Protein AF-0000000076658391 (afdb_homodimer)

Sequence (572 aa):
MDNFVSFTKTWHNKPYPSIDPTRPELSAAGKFVAITGGGTGIGRSIAIAFAQAGASTIAILGRRLDRLETAAAEIAAASGGRTNVIFEAVDISQRSTLDAAVINLVKKAGGNKIDILISNAGVSPDVGAVVGFDEAEFRRGIELNVIGAFNTLQSFGPFLTSNAYIFNTSTGMVHLRPIAQGWAYTAVKAAVFKMFEYLQDDKPEWHVVQIQPGVIRTELNERFDVVGQDDPALAAQFYVWLASPEAEFLKGKFVWVNWDVDELKARADEIKNSLLFKVILNGVPMMDNFVSFTKTWHNKPYPSIDPTRPELSAAGKFVAITGGGTGIGRSIAIAFAQAGASTIAILGRRLDRLETAAAEIAAASGGRTNVIFEAVDISQRSTLDAAVINLVKKAGGNKIDILISNAGVSPDVGAVVGFDEAEFRRGIELNVIGAFNTLQSFGPFLTSNAYIFNTSTGMVHLRPIAQGWAYTAVKAAVFKMFEYLQDDKPEWHVVQIQPGVIRTELNERFDVVGQDDPALAAQFYVWLASPEAEFLKGKFVWVNWDVDELKARADEIKNSLLFKVILNGVPM

Nearest PDB structures (foldseek):
  5thk-assembly2_G  TM=8.775E-01  e=2.858E-15  Burkholderia cenocepacia J2315
  1xhl-assembly1_A  TM=8.742E-01  e=1.663E-15  Caenorhabditis elegans
  7do5-assembly2_G  TM=8.491E-01  e=1.634E-14  Azotobacter vinelandii DJ
  5wuw-assembly1_B-2  TM=8.310E-01  e=1.634E-14  Serratia marcescens
  7do6-assembly2_H  TM=8.394E-01  e=3.956E-13  Azotobacter vinelandii DJ

Solvent-accessible surface area (backbone atoms only — not comparable to full-atom values): 28179 Å² total; per-residue (Å²): 137,73,88,72,54,62,75,38,91,53,77,45,49,51,69,54,79,95,33,43,31,73,41,75,80,30,51,30,64,77,33,28,37,37,27,34,30,17,32,46,64,56,30,26,32,30,49,28,30,36,20,44,14,40,19,38,29,39,36,31,26,29,70,51,56,70,42,37,54,54,32,40,53,52,26,21,57,51,33,75,60,66,24,47,60,48,72,44,67,42,55,49,60,39,53,71,61,33,38,52,45,46,53,49,50,30,54,77,58,72,66,51,54,32,37,32,41,34,50,45,50,61,65,56,39,74,69,41,49,72,68,81,49,57,62,70,51,49,52,49,29,37,37,44,31,32,44,13,52,52,33,46,47,50,49,46,52,86,44,42,41,78,66,18,36,38,35,38,60,53,58,61,60,67,35,46,78,80,54,91,35,41,32,62,39,34,12,33,47,27,20,41,50,39,41,52,57,34,36,27,71,71,34,71,58,37,39,26,34,36,30,19,61,61,51,42,72,31,91,55,34,71,72,46,100,58,78,52,68,28,42,50,56,20,30,12,21,39,53,37,35,53,74,17,79,83,32,55,54,43,56,68,25,49,48,54,45,33,47,38,63,68,62,47,53,76,39,32,70,61,42,49,75,48,64,46,30,34,62,28,36,35,79,34,73,115,140,75,87,72,54,65,74,37,91,55,76,45,48,49,68,54,80,95,34,41,31,72,41,76,82,29,52,32,64,77,31,28,36,38,26,34,30,17,32,45,67,55,29,27,33,31,49,27,30,37,19,46,14,39,20,37,29,40,37,31,27,29,69,51,54,70,43,36,54,54,32,39,53,53,26,21,56,52,33,72,60,66,25,47,61,49,73,43,66,40,54,48,59,39,53,71,60,34,38,52,45,46,54,50,52,30,54,76,58,72,64,52,54,31,38,32,40,33,51,45,49,61,64,57,39,74,70,42,50,72,68,81,50,57,62,69,52,49,52,49,30,35,37,45,32,33,44,13,52,50,32,47,44,49,49,46,51,86,44,43,42,78,65,17,36,37,34,38,61,53,56,61,58,65,35,46,78,79,55,89,36,42,34,61,40,35,12,33,49,26,21,43,50,37,44,50,59,33,36,28,68,70,33,72,57,38,39,26,33,35,31,19,59,61,51,43,73,33,90,56,35,70,72,46,100,58,77,49,68,28,41,48,56,21,28,12,20,39,53,35,36,54,74,19,78,83,32,57,52,44,56,67,25,48,50,52,47,32,46,37,63,67,63,48,53,75,40,30,69,60,41,48,76,46,64,46,31,33,62,29,39,37,79,32,72,114

Structure (mmCIF, N/CA/C/O backbone):
data_AF-0000000076658391-model_v1
#
loop_
_entity.id
_entity.type
_entity.pdbx_description
1 polymer 'Related to peroxisomal short-chain alcohol dehydrogenase'
#
loop_
_atom_site.group_PDB
_atom_site.id
_atom_site.type_symbol
_atom_site.label_atom_id
_atom_site.label_alt_id
_atom_site.label_comp_id
_atom_site.label_asym_id
_atom_site.label_entity_id
_atom_site.label_seq_id
_atom_site.pdbx_PDB_ins_code
_atom_site.Cartn_x
_atom_site.Cartn_y
_atom_site.Cartn_z
_atom_site.occupancy
_atom_site.B_iso_or_equiv
_atom_site.auth_seq_id
_atom_site.auth_comp_id
_atom_site.auth_asym_id
_atom_site.auth_atom_id
_atom_site.pdbx_PDB_model_num
ATOM 1 N N . MET A 1 1 ? 16.25 2.182 -18.406 1 36.59 1 MET A N 1
ATOM 2 C CA . MET A 1 1 ? 15.469 1.709 -17.266 1 36.59 1 MET A CA 1
ATOM 3 C C . MET A 1 1 ? 16.391 1.198 -16.172 1 36.59 1 MET A C 1
ATOM 5 O O . MET A 1 1 ? 16.672 0.001 -16.094 1 36.59 1 MET A O 1
ATOM 9 N N . ASP A 1 2 ? 17.469 1.782 -15.922 1 50 2 ASP A N 1
ATOM 10 C CA . ASP A 1 2 ? 18.797 1.526 -15.359 1 50 2 ASP A CA 1
ATOM 11 C C . ASP A 1 2 ? 18.688 0.765 -14.039 1 50 2 ASP A C 1
ATOM 13 O O . ASP A 1 2 ? 17.578 0.509 -13.547 1 50 2 ASP A O 1
ATOM 17 N N . ASN A 1 3 ? 19.344 1.189 -12.859 1 59.75 3 ASN A N 1
ATOM 18 C CA . ASN A 1 3 ? 20.125 0.433 -11.891 1 59.75 3 ASN A CA 1
ATOM 19 C C . ASN A 1 3 ? 19.266 -0.008 -10.703 1 59.75 3 ASN A C 1
ATOM 21 O O . ASN A 1 3 ? 19.125 0.736 -9.734 1 59.75 3 ASN A O 1
ATOM 25 N N . PHE A 1 4 ? 18.312 -1.076 -11.227 1 76.81 4 PHE A N 1
ATOM 26 C CA . PHE A 1 4 ? 17.766 -1.7 -10.023 1 76.81 4 PHE A CA 1
ATOM 27 C C . PHE A 1 4 ? 18.875 -2.348 -9.203 1 76.81 4 PHE A C 1
ATOM 29 O O . PHE A 1 4 ? 19.812 -2.918 -9.766 1 76.81 4 PHE A O 1
ATOM 36 N N . VAL A 1 5 ? 18.844 -2.066 -8.016 1 79.5 5 VAL A N 1
ATOM 37 C CA . VAL A 1 5 ? 19.75 -2.811 -7.145 1 79.5 5 VAL A CA 1
ATOM 38 C C . VAL A 1 5 ? 19.25 -4.246 -6.988 1 79.5 5 VAL A C 1
ATOM 40 O O . VAL A 1 5 ? 18.062 -4.477 -6.742 1 79.5 5 VAL A O 1
ATOM 43 N N . SER A 1 6 ? 20.156 -5.184 -7.285 1 90.81 6 SER A N 1
ATOM 44 C CA . SER A 1 6 ? 19.859 -6.605 -7.23 1 90.81 6 SER A CA 1
ATOM 45 C C . SER A 1 6 ? 20.375 -7.238 -5.945 1 90.81 6 SER A C 1
ATOM 47 O O . SER A 1 6 ? 21.469 -6.91 -5.484 1 90.81 6 SER A O 1
ATOM 49 N N . PHE A 1 7 ? 19.562 -8.117 -5.355 1 95.06 7 PHE A N 1
ATOM 50 C CA . PHE A 1 7 ? 20.047 -8.883 -4.207 1 95.06 7 PHE A CA 1
ATOM 51 C C . PHE A 1 7 ? 21.109 -9.883 -4.629 1 95.06 7 PHE A C 1
ATOM 53 O O . PHE A 1 7 ? 22.125 -10.039 -3.947 1 95.06 7 PHE A O 1
ATOM 60 N N . THR A 1 8 ? 20.953 -10.547 -5.746 1 96.25 8 THR A N 1
ATOM 61 C CA . THR A 1 8 ? 21.922 -11.523 -6.238 1 96.25 8 THR A CA 1
ATOM 62 C C . THR A 1 8 ? 22.953 -10.859 -7.148 1 96.25 8 THR A C 1
ATOM 64 O O . THR A 1 8 ? 22.672 -9.812 -7.746 1 96.25 8 THR A O 1
ATOM 67 N N . LYS A 1 9 ? 24.125 -11.359 -7.234 1 94.94 9 LYS A N 1
ATOM 68 C CA . LYS A 1 9 ? 25.141 -10.867 -8.148 1 94.94 9 LYS A CA 1
ATOM 69 C C . LYS A 1 9 ? 24.719 -11.055 -9.602 1 94.94 9 LYS A C 1
ATOM 71 O O . LYS A 1 9 ? 24.906 -10.156 -10.422 1 94.94 9 LYS A O 1
ATOM 76 N N . THR A 1 10 ? 24.156 -12.227 -9.859 1 96.38 10 THR A N 1
ATOM 77 C CA . THR A 1 10 ? 23.703 -12.531 -11.211 1 96.38 10 THR A CA 1
ATOM 78 C C . THR A 1 10 ? 22.281 -12.016 -11.43 1 96.38 10 THR A C 1
ATOM 80 O O . THR A 1 10 ? 21.406 -12.203 -10.578 1 96.38 10 THR A O 1
ATOM 83 N N . TRP A 1 11 ? 22.016 -11.305 -12.516 1 95.44 11 TRP A N 1
ATOM 84 C CA . TRP A 1 11 ? 20.719 -10.781 -12.945 1 95.44 11 TRP A CA 1
ATOM 85 C C . TRP A 1 11 ? 20.266 -11.438 -14.242 1 95.44 11 TRP A C 1
ATOM 87 O O . TRP A 1 11 ? 21.016 -11.461 -15.227 1 95.44 11 TRP A O 1
ATOM 97 N N . HIS A 1 12 ? 19.078 -11.922 -14.281 1 96.69 12 HIS A N 1
ATOM 98 C CA . HIS A 1 12 ? 18.578 -12.609 -15.469 1 96.69 12 HIS A CA 1
ATOM 99 C C . HIS A 1 12 ? 17.484 -11.797 -16.156 1 96.69 12 HIS A C 1
ATOM 101 O O . HIS A 1 12 ? 16.641 -11.195 -15.492 1 96.69 12 HIS A O 1
ATOM 107 N N . ASN A 1 13 ? 17.438 -11.781 -17.484 1 96 13 ASN A N 1
ATOM 108 C CA . ASN A 1 13 ? 16.344 -11.227 -18.25 1 96 13 ASN A CA 1
ATOM 109 C C . ASN A 1 13 ? 15.719 -12.281 -19.172 1 96 13 ASN A C 1
ATOM 111 O O . ASN A 1 13 ? 14.797 -11.977 -19.938 1 96 13 ASN A O 1
ATOM 115 N N . LYS A 1 14 ? 16.281 -13.492 -19.078 1 97.5 14 LYS A N 1
ATOM 116 C CA . LYS A 1 14 ? 15.805 -14.664 -19.812 1 97.5 14 LYS A CA 1
ATOM 117 C C . LYS A 1 14 ? 15.859 -15.914 -18.938 1 97.5 14 LYS A C 1
ATOM 119 O O . LYS A 1 14 ? 16.594 -15.953 -17.938 1 97.5 14 LYS A O 1
ATOM 124 N N . PRO A 1 15 ? 15.117 -16.906 -19.344 1 98.31 15 PRO A N 1
ATOM 125 C CA . PRO A 1 15 ? 15.211 -18.156 -18.578 1 98.31 15 PRO A CA 1
ATOM 126 C C . PRO A 1 15 ? 16.625 -18.734 -18.562 1 98.31 15 PRO A C 1
ATOM 128 O O . PRO A 1 15 ? 17.438 -18.391 -19.422 1 98.31 15 PRO A O 1
ATOM 131 N N . TYR A 1 16 ? 16.906 -19.5 -17.641 1 98.69 16 TYR A N 1
ATOM 132 C CA . TYR A 1 16 ? 18.188 -20.172 -17.469 1 98.69 16 TYR A CA 1
ATOM 133 C C . TYR A 1 16 ? 18 -21.562 -16.875 1 98.69 16 TYR A C 1
ATOM 135 O O . TYR A 1 16 ? 16.906 -21.906 -16.422 1 98.69 16 TYR A O 1
ATOM 143 N N . PRO A 1 17 ? 18.906 -22.5 -16.891 1 98.69 17 PRO A N 1
ATOM 144 C CA . PRO A 1 17 ? 18.719 -23.922 -16.656 1 98.69 17 PRO A CA 1
ATOM 145 C C . PRO A 1 17 ? 18.125 -24.234 -15.289 1 98.69 17 PRO A C 1
ATOM 147 O O . PRO A 1 17 ? 17.281 -25.125 -15.164 1 98.69 17 PRO A O 1
ATOM 150 N N . SER A 1 18 ? 18.438 -23.484 -14.25 1 98.88 18 SER A N 1
ATOM 151 C CA . SER A 1 18 ? 18.047 -23.797 -12.883 1 98.88 18 SER A CA 1
ATOM 152 C C . SER A 1 18 ? 16.547 -23.656 -12.695 1 98.88 18 SER A C 1
ATOM 154 O O . SER A 1 18 ? 15.977 -24.172 -11.727 1 98.88 18 SER A O 1
ATOM 156 N N . ILE A 1 19 ? 15.859 -22.969 -13.625 1 98.88 19 ILE A N 1
ATOM 157 C CA . ILE A 1 19 ? 14.422 -22.781 -13.453 1 98.88 19 ILE A CA 1
ATOM 158 C C . ILE A 1 19 ? 13.672 -23.422 -14.625 1 98.88 19 ILE A C 1
ATOM 160 O O . ILE A 1 19 ? 12.5 -23.125 -14.852 1 98.88 19 ILE A O 1
ATOM 164 N N . ASP A 1 20 ? 14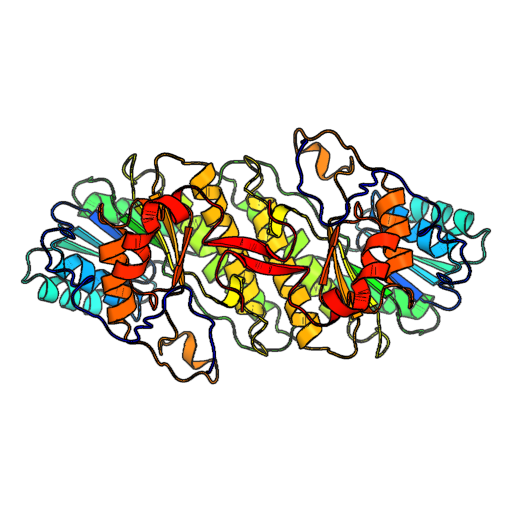.367 -24.25 -15.383 1 98.88 20 ASP A N 1
ATOM 165 C CA . ASP A 1 20 ? 13.742 -24.969 -16.484 1 98.88 20 ASP A CA 1
ATOM 166 C C . ASP A 1 20 ? 12.594 -25.844 -15.992 1 98.88 20 ASP A C 1
ATOM 168 O O . ASP A 1 20 ? 12.797 -26.75 -15.172 1 98.88 20 ASP A O 1
ATOM 172 N N . PRO A 1 21 ? 11.398 -25.688 -16.469 1 98.62 21 PRO A N 1
ATOM 173 C CA . PRO A 1 21 ? 10.234 -26.391 -15.93 1 98.62 21 PRO A CA 1
ATOM 174 C C . PRO A 1 21 ? 10.289 -27.906 -16.156 1 98.62 21 PRO A C 1
ATOM 176 O O . PRO A 1 21 ? 9.539 -28.656 -15.547 1 98.62 21 PRO A O 1
ATOM 179 N N . THR A 1 22 ? 11.148 -28.359 -17.031 1 98.12 22 THR A N 1
ATOM 180 C CA . THR A 1 22 ? 11.211 -29.781 -17.359 1 98.12 22 THR A CA 1
ATOM 181 C C . THR A 1 22 ? 12.117 -30.516 -16.359 1 98.12 22 THR A C 1
ATOM 183 O O . THR A 1 22 ? 12.203 -31.734 -16.391 1 98.12 22 THR A O 1
ATOM 186 N N . ARG A 1 23 ? 12.812 -29.75 -15.469 1 98.5 23 ARG A N 1
ATOM 187 C CA . ARG A 1 23 ? 13.578 -30.406 -14.406 1 98.5 23 ARG A CA 1
ATOM 188 C C . ARG A 1 23 ? 12.672 -31.25 -13.523 1 98.5 23 ARG A C 1
ATOM 190 O O . ARG A 1 23 ? 11.617 -30.781 -13.078 1 98.5 23 ARG A O 1
ATOM 197 N N . PRO A 1 24 ? 13.07 -32.469 -13.273 1 98.12 24 PRO A N 1
ATOM 198 C CA . PRO A 1 24 ? 12.227 -33.344 -12.469 1 98.12 24 PRO A CA 1
ATOM 199 C C . PRO A 1 24 ? 11.945 -32.781 -11.07 1 98.12 24 PRO A C 1
ATOM 201 O O . PRO A 1 24 ? 10.875 -33.031 -10.508 1 98.12 24 PRO A O 1
ATOM 204 N N . GLU A 1 25 ? 12.898 -32 -10.508 1 98.06 25 GLU A N 1
ATOM 205 C CA . GLU A 1 25 ? 12.766 -31.453 -9.164 1 98.06 25 GLU A CA 1
ATOM 206 C C . GLU A 1 25 ? 11.672 -30.375 -9.125 1 98.06 25 GLU A C 1
ATOM 208 O O . GLU A 1 25 ? 11.203 -30.016 -8.047 1 98.06 25 GLU A O 1
ATOM 213 N N . LEU A 1 26 ? 11.234 -29.875 -10.328 1 98.75 26 LEU A N 1
ATOM 214 C CA . LEU A 1 26 ? 10.258 -28.797 -10.398 1 98.75 26 LEU A CA 1
ATOM 215 C C . LEU A 1 26 ? 8.914 -29.312 -10.898 1 98.75 26 LEU A C 1
ATOM 217 O O . LEU A 1 26 ? 8.023 -28.531 -11.242 1 98.75 26 LEU A O 1
ATOM 221 N N . SER A 1 27 ? 8.773 -30.641 -10.93 1 98.69 27 SER A N 1
ATOM 222 C CA . SER A 1 27 ? 7.59 -31.266 -11.516 1 98.69 27 SER A CA 1
ATOM 223 C C . SER A 1 27 ? 6.312 -30.766 -10.852 1 98.69 27 SER A C 1
ATOM 225 O O . SER A 1 27 ? 6.238 -30.672 -9.625 1 98.69 27 SER A O 1
ATOM 227 N N . ALA A 1 28 ? 5.293 -30.453 -11.664 1 98.5 28 ALA A N 1
ATOM 228 C CA . ALA A 1 28 ? 3.957 -30.094 -11.195 1 98.5 28 ALA A CA 1
ATOM 229 C C . ALA A 1 28 ? 2.961 -31.219 -11.484 1 98.5 28 ALA A C 1
ATOM 231 O O . ALA A 1 28 ? 1.757 -30.969 -11.594 1 98.5 28 ALA A O 1
ATOM 232 N N . ALA A 1 29 ? 3.51 -32.406 -11.695 1 98.19 29 ALA A N 1
ATOM 233 C CA . ALA A 1 29 ? 2.648 -33.562 -11.984 1 98.19 29 ALA A CA 1
ATOM 234 C C . ALA A 1 29 ? 1.568 -33.719 -10.922 1 98.19 29 ALA A C 1
ATOM 236 O O . ALA A 1 29 ? 1.853 -33.625 -9.719 1 98.19 29 ALA A O 1
ATOM 237 N N . GLY A 1 30 ? 0.322 -33.812 -11.375 1 98 30 GLY A N 1
ATOM 238 C CA . GLY A 1 30 ? -0.802 -34.031 -10.477 1 98 30 GLY A CA 1
ATOM 239 C C . GLY A 1 30 ? -1.399 -32.75 -9.938 1 98 30 GLY A C 1
ATOM 240 O O . GLY A 1 30 ? -2.451 -32.781 -9.297 1 98 30 GLY A O 1
ATOM 241 N N . LYS A 1 31 ? -0.797 -31.656 -10.227 1 98.69 31 LYS A N 1
ATOM 242 C CA . LYS A 1 31 ? -1.225 -30.406 -9.609 1 98.69 31 LYS A CA 1
ATOM 243 C C . LYS A 1 31 ? -2.316 -29.734 -10.438 1 98.69 31 LYS A C 1
ATOM 245 O O . LYS A 1 31 ? -2.301 -29.797 -11.672 1 98.69 31 LYS A O 1
ATOM 250 N N . PHE A 1 32 ? -3.279 -29.125 -9.781 1 98.94 32 PHE A N 1
ATOM 251 C CA . PHE A 1 32 ? -4.273 -28.219 -10.352 1 98.94 32 PHE A CA 1
ATOM 252 C C . PHE A 1 32 ? -3.871 -26.766 -10.141 1 98.94 32 PHE A C 1
ATOM 254 O O . PHE A 1 32 ? -3.797 -26.297 -9 1 98.94 32 PHE A O 1
ATOM 261 N N . VAL A 1 33 ? -3.572 -26.016 -11.242 1 98.94 33 VAL A N 1
ATOM 262 C CA . VAL A 1 33 ? -3.111 -24.625 -11.234 1 98.94 33 VAL A CA 1
ATOM 263 C C . VAL A 1 33 ? -4.211 -23.719 -11.766 1 98.94 33 VAL A C 1
ATOM 265 O O . VAL A 1 33 ? -4.789 -23.984 -12.828 1 98.94 33 VAL A O 1
ATOM 268 N N . ALA A 1 34 ? -4.57 -22.703 -11.039 1 98.94 34 ALA A N 1
ATOM 269 C CA . ALA A 1 34 ? -5.512 -21.688 -11.5 1 98.94 34 ALA A CA 1
ATOM 270 C C . ALA A 1 34 ? -4.832 -20.328 -11.625 1 98.94 34 ALA A C 1
ATOM 272 O O . ALA A 1 34 ? -4.082 -19.922 -10.734 1 98.94 34 ALA A O 1
ATOM 273 N N . ILE A 1 35 ? -5.055 -19.656 -12.727 1 98.94 35 ILE A N 1
ATOM 274 C CA . ILE A 1 35 ? -4.398 -18.375 -13.016 1 98.94 35 ILE A CA 1
ATOM 275 C C . ILE A 1 35 ? -5.438 -17.359 -13.477 1 98.94 35 ILE A C 1
ATOM 277 O O . ILE A 1 35 ? -6.098 -17.547 -14.5 1 98.94 35 ILE A O 1
ATOM 281 N N . THR A 1 36 ? -5.598 -16.266 -12.734 1 98.88 36 THR A N 1
ATOM 282 C CA . THR A 1 36 ? -6.359 -15.148 -13.273 1 98.88 36 THR A CA 1
ATOM 283 C C . THR A 1 36 ? -5.516 -14.336 -14.258 1 98.88 36 THR A C 1
ATOM 285 O O . THR A 1 36 ? -4.301 -14.203 -14.07 1 98.88 36 THR A O 1
ATOM 288 N N . GLY A 1 37 ? -6.152 -13.812 -15.281 1 98 37 GLY A N 1
ATOM 289 C CA . GLY A 1 37 ? -5.391 -13.148 -16.328 1 98 37 GLY A CA 1
ATOM 290 C C . GLY A 1 37 ? -4.527 -14.102 -17.125 1 98 37 GLY A C 1
ATOM 291 O O . GLY A 1 37 ? -3.428 -13.742 -17.562 1 98 37 GLY A O 1
ATOM 292 N N . GLY A 1 38 ? -4.965 -15.289 -17.281 1 98.12 38 GLY A N 1
ATOM 293 C CA . GLY A 1 38 ? -4.148 -16.344 -17.875 1 98.12 38 GLY A CA 1
ATOM 294 C C . GLY A 1 38 ? -4.223 -16.375 -19.391 1 98.12 38 GLY A C 1
ATOM 295 O O . GLY A 1 38 ? -3.551 -17.188 -20.031 1 98.12 38 GLY A O 1
ATOM 296 N N . GLY A 1 39 ? -4.977 -15.453 -19.984 1 97.06 39 GLY A N 1
ATOM 297 C CA . GLY A 1 39 ? -5.215 -15.508 -21.422 1 97.06 39 GLY A CA 1
ATOM 298 C C . GLY A 1 39 ? -4.156 -14.781 -22.234 1 97.06 39 GLY A C 1
ATOM 299 O O . GLY A 1 39 ? -4.055 -14.977 -23.438 1 97.06 39 GLY A O 1
ATOM 300 N N . THR A 1 40 ? -3.375 -13.914 -21.609 1 94.44 40 THR A N 1
ATOM 301 C CA . THR A 1 40 ? -2.389 -13.117 -22.328 1 94.44 40 THR A CA 1
ATOM 302 C C . THR A 1 40 ? -1.161 -12.859 -21.453 1 94.44 40 THR A C 1
ATOM 304 O O . THR A 1 40 ? -1.145 -13.219 -20.281 1 94.44 40 THR A O 1
ATOM 307 N N . GLY A 1 41 ? -0.109 -12.414 -22.094 1 94 41 GLY A N 1
ATOM 308 C CA . GLY A 1 41 ? 1.031 -11.828 -21.406 1 94 41 GLY A CA 1
ATOM 309 C C . GLY A 1 41 ? 1.688 -12.789 -20.438 1 94 41 GLY A C 1
ATOM 310 O O . GLY A 1 41 ? 2.004 -13.922 -20.781 1 94 41 GLY A O 1
ATOM 311 N N . ILE A 1 42 ? 1.934 -12.289 -19.25 1 96.75 42 ILE A N 1
ATOM 312 C CA . ILE A 1 42 ? 2.645 -13.016 -18.203 1 96.75 42 ILE A CA 1
ATOM 313 C C . ILE A 1 42 ? 1.822 -14.227 -17.766 1 96.75 42 ILE A C 1
ATOM 315 O O . ILE A 1 42 ? 2.355 -15.328 -17.625 1 96.75 42 ILE A O 1
ATOM 319 N N . GLY A 1 43 ? 0.479 -14.07 -17.641 1 98.19 43 GLY A N 1
ATOM 320 C CA . GLY A 1 43 ? -0.39 -15.148 -17.203 1 98.19 43 GLY A CA 1
ATOM 321 C C . GLY A 1 43 ? -0.384 -16.344 -18.141 1 98.19 43 GLY A C 1
ATOM 322 O O . GLY A 1 43 ? -0.301 -17.484 -17.703 1 98.19 43 GLY A O 1
ATOM 323 N N . ARG A 1 44 ? -0.467 -16.016 -19.406 1 98.38 44 ARG A N 1
ATOM 324 C CA . ARG A 1 44 ? -0.406 -17.078 -20.406 1 98.38 44 ARG A CA 1
ATOM 325 C C . ARG A 1 44 ? 0.938 -17.797 -20.359 1 98.38 44 ARG A C 1
ATOM 327 O O . ARG A 1 44 ? 0.99 -19.031 -20.406 1 98.38 44 ARG A O 1
ATOM 334 N N . SER A 1 45 ? 2.012 -17.047 -20.203 1 98.5 45 SER A N 1
ATOM 335 C CA . SER A 1 45 ? 3.35 -17.625 -20.141 1 98.5 45 SER A CA 1
ATOM 336 C C . SER A 1 45 ? 3.498 -18.531 -18.906 1 98.5 45 SER A C 1
ATOM 338 O O . SER A 1 45 ? 4.121 -19.594 -18.984 1 98.5 45 SER A O 1
ATOM 340 N N . ILE A 1 46 ? 2.918 -18.109 -17.797 1 98.88 46 ILE A N 1
ATOM 341 C CA . ILE A 1 46 ? 2.947 -18.906 -16.578 1 98.88 46 ILE A CA 1
ATOM 342 C C . ILE A 1 46 ? 2.207 -20.219 -16.812 1 98.88 46 ILE A C 1
ATOM 344 O O . ILE A 1 46 ? 2.701 -21.281 -16.438 1 98.88 46 ILE A O 1
ATOM 348 N N . ALA A 1 47 ? 1.077 -20.141 -17.438 1 98.94 47 ALA A N 1
ATOM 349 C CA . ALA A 1 47 ? 0.289 -21.328 -17.719 1 98.94 47 ALA A CA 1
ATOM 350 C C . ALA A 1 47 ? 1.069 -22.312 -18.609 1 98.94 47 ALA A C 1
ATOM 352 O O . ALA A 1 47 ? 1.095 -23.516 -18.328 1 98.94 47 ALA A O 1
ATOM 353 N N . ILE A 1 48 ? 1.705 -21.797 -19.594 1 98.94 48 ILE A N 1
ATOM 354 C CA . ILE A 1 48 ? 2.504 -22.609 -20.516 1 98.94 48 ILE A CA 1
ATOM 355 C C . ILE A 1 48 ? 3.629 -23.297 -19.734 1 98.94 48 ILE A C 1
ATOM 357 O O . ILE A 1 48 ? 3.865 -24.484 -19.906 1 98.94 48 ILE A O 1
ATOM 361 N N . ALA A 1 49 ? 4.305 -22.578 -18.875 1 98.94 49 ALA A N 1
ATOM 362 C CA . ALA A 1 49 ? 5.414 -23.141 -18.094 1 98.94 49 ALA A CA 1
ATOM 363 C C . ALA A 1 49 ? 4.934 -24.266 -17.172 1 98.94 49 ALA A C 1
ATOM 365 O O . ALA A 1 49 ? 5.598 -25.281 -17.031 1 98.94 49 ALA A O 1
ATOM 366 N N . PHE A 1 50 ? 3.787 -24.125 -16.547 1 98.94 50 PHE A N 1
ATOM 367 C CA . PHE A 1 50 ? 3.268 -25.172 -15.672 1 98.94 50 PHE A CA 1
ATOM 368 C C . PHE A 1 50 ? 2.836 -26.391 -16.484 1 98.94 50 PHE A C 1
ATOM 370 O O . PHE A 1 50 ? 2.953 -27.516 -16.016 1 98.94 50 PHE A O 1
ATOM 377 N N . ALA A 1 51 ? 2.32 -26.156 -17.719 1 98.94 51 ALA A N 1
ATOM 378 C CA . ALA A 1 51 ? 2.023 -27.281 -18.609 1 98.94 51 ALA A CA 1
ATOM 379 C C . ALA A 1 51 ? 3.287 -28.062 -18.938 1 98.94 51 ALA A C 1
ATOM 381 O O . ALA A 1 51 ? 3.283 -29.297 -18.891 1 98.94 51 ALA A O 1
ATOM 382 N N . GLN A 1 52 ? 4.324 -27.344 -19.219 1 98.88 52 GLN A N 1
ATOM 383 C CA . GLN A 1 52 ? 5.605 -27.969 -19.516 1 98.88 52 GLN A CA 1
ATOM 384 C C . GLN A 1 52 ? 6.137 -28.734 -18.312 1 98.88 52 GLN A C 1
ATOM 386 O O . GLN A 1 52 ? 6.812 -29.75 -18.469 1 98.88 52 GLN A O 1
ATOM 391 N N . ALA A 1 53 ? 5.773 -28.281 -17.109 1 98.88 53 ALA A N 1
ATOM 392 C CA . ALA A 1 53 ? 6.211 -28.922 -15.875 1 98.88 53 ALA A CA 1
ATOM 393 C C . ALA A 1 53 ? 5.324 -30.109 -15.539 1 98.88 53 ALA A C 1
ATOM 395 O O . ALA A 1 53 ? 5.555 -30.797 -14.539 1 98.88 53 ALA A O 1
ATOM 396 N N . GLY A 1 54 ? 4.246 -30.297 -16.328 1 98.69 54 GLY A N 1
ATOM 397 C CA . GLY A 1 54 ? 3.467 -31.531 -16.203 1 98.69 54 GLY A CA 1
ATOM 398 C C . GLY A 1 54 ? 2.207 -31.359 -15.383 1 98.69 54 GLY A C 1
ATOM 399 O O . GLY A 1 54 ? 1.635 -32.344 -14.906 1 98.69 54 GLY A O 1
ATOM 400 N N . ALA A 1 55 ? 1.761 -30.156 -15.148 1 98.88 55 ALA A N 1
ATOM 401 C CA . ALA A 1 55 ? 0.528 -29.938 -14.391 1 98.88 55 ALA A CA 1
ATOM 402 C C . ALA A 1 55 ? -0.621 -30.75 -14.984 1 98.88 55 ALA A C 1
ATOM 404 O O . ALA A 1 55 ? -0.767 -30.828 -16.203 1 98.88 55 ALA A O 1
ATOM 405 N N . SER A 1 56 ? -1.441 -31.344 -14.117 1 98.62 56 SER A N 1
ATOM 406 C CA . SER A 1 56 ? -2.543 -32.188 -14.578 1 98.62 56 SER A CA 1
ATOM 407 C C . SER A 1 56 ? -3.678 -31.328 -15.148 1 98.62 56 SER A C 1
ATOM 409 O O . SER A 1 56 ? -4.277 -31.703 -16.156 1 98.62 56 SER A O 1
ATOM 411 N N . THR A 1 57 ? -3.971 -30.266 -14.43 1 98.88 57 THR A N 1
ATOM 412 C CA . THR A 1 57 ? -5.051 -29.375 -14.82 1 98.88 57 THR A CA 1
ATOM 413 C C . THR A 1 57 ? -4.613 -27.922 -14.688 1 98.88 57 THR A C 1
ATOM 415 O O . THR A 1 57 ? -3.949 -27.547 -13.719 1 98.88 57 THR A O 1
ATOM 418 N N . ILE A 1 58 ? -4.875 -27.078 -15.68 1 98.94 58 ILE A N 1
ATOM 419 C CA . ILE A 1 58 ? -4.633 -25.641 -15.648 1 98.94 58 ILE A CA 1
ATOM 420 C C . ILE A 1 58 ? -5.918 -24.891 -15.992 1 98.94 58 ILE A C 1
ATOM 422 O O . ILE A 1 58 ? -6.523 -25.125 -17.047 1 98.94 58 ILE A O 1
ATOM 426 N N . ALA A 1 59 ? -6.367 -24.094 -15.117 1 98.94 59 ALA A N 1
ATOM 427 C CA . ALA A 1 59 ? -7.508 -23.203 -15.336 1 98.94 59 ALA A CA 1
ATOM 428 C C . ALA A 1 59 ? -7.051 -21.766 -15.562 1 98.94 59 ALA A C 1
ATOM 430 O O . ALA A 1 59 ? -6.273 -21.219 -14.773 1 98.94 59 ALA A O 1
ATOM 431 N N . ILE A 1 60 ? -7.492 -21.156 -16.641 1 98.88 60 ILE A N 1
ATOM 432 C CA . ILE A 1 60 ? -7.195 -19.75 -16.891 1 98.88 60 ILE A CA 1
ATOM 433 C C . ILE A 1 60 ? -8.492 -18.953 -16.938 1 98.88 60 ILE A C 1
ATOM 435 O O . ILE A 1 60 ? -9.516 -19.438 -17.438 1 98.88 60 ILE A O 1
ATOM 439 N N . LEU A 1 61 ? -8.477 -17.797 -16.328 1 98.75 61 LEU A N 1
ATOM 440 C CA . LEU A 1 61 ? -9.586 -16.859 -16.344 1 98.75 61 LEU A CA 1
ATOM 441 C C . LEU A 1 61 ? -9.164 -15.531 -16.969 1 98.75 61 LEU A C 1
ATOM 443 O O . LEU A 1 61 ? -8 -15.141 -16.891 1 98.75 61 LEU A O 1
ATOM 447 N N . GLY A 1 62 ? -9.984 -14.852 -17.516 1 97.69 62 GLY A N 1
ATOM 448 C CA . GLY A 1 62 ? -9.844 -13.531 -18.125 1 97.69 62 GLY A CA 1
ATOM 449 C C . GLY A 1 62 ? -11.141 -13.008 -18.719 1 97.69 62 GLY A C 1
ATOM 450 O O . GLY A 1 62 ? -12.172 -13.695 -18.672 1 97.69 62 GLY A O 1
ATOM 451 N N . ARG A 1 63 ? -11.156 -11.859 -19.281 1 95.25 63 ARG A N 1
ATOM 452 C CA . ARG A 1 63 ? -12.391 -11.227 -19.734 1 95.25 63 ARG A CA 1
ATOM 453 C C . ARG A 1 63 ? -12.672 -11.562 -21.188 1 95.25 63 ARG A C 1
ATOM 455 O O . ARG A 1 63 ? -13.828 -11.57 -21.625 1 95.25 63 ARG A O 1
ATOM 462 N N . ARG A 1 64 ? -11.617 -11.875 -21.969 1 95.38 64 ARG A N 1
ATOM 463 C CA . ARG A 1 64 ? -11.758 -12.023 -23.422 1 95.38 64 ARG A CA 1
ATOM 464 C C . ARG A 1 64 ? -11.758 -13.492 -23.828 1 95.38 64 ARG A C 1
ATOM 466 O O . ARG A 1 64 ? -10.703 -14.133 -23.859 1 95.38 64 ARG A O 1
ATOM 473 N N . LEU A 1 65 ? -12.875 -13.93 -24.25 1 97.88 65 LEU A N 1
ATOM 474 C CA . LEU A 1 65 ? -13.07 -15.336 -24.547 1 97.88 65 LEU A CA 1
ATOM 475 C C . LEU A 1 65 ? -12.141 -15.781 -25.672 1 97.88 65 LEU A C 1
ATOM 477 O O . LEU A 1 65 ? -11.555 -16.875 -25.609 1 97.88 65 LEU A O 1
ATOM 481 N N . ASP A 1 66 ? -11.984 -15.008 -26.656 1 98.06 66 ASP A N 1
ATOM 482 C CA . ASP A 1 66 ? -11.148 -15.367 -27.797 1 98.06 66 ASP A CA 1
ATOM 483 C C . ASP A 1 66 ? -9.695 -15.562 -27.375 1 98.06 66 ASP A C 1
ATOM 485 O O . ASP A 1 66 ? -9.031 -16.5 -27.828 1 98.06 66 ASP A O 1
ATOM 489 N N . ARG A 1 67 ? -9.203 -14.703 -26.469 1 97.56 67 ARG A N 1
ATOM 490 C CA . ARG A 1 67 ? -7.84 -14.82 -25.969 1 97.56 67 ARG A CA 1
ATOM 491 C C . ARG A 1 67 ? -7.688 -16.062 -25.094 1 97.56 67 ARG A C 1
ATOM 493 O O . ARG A 1 67 ? -6.645 -16.719 -25.109 1 97.56 67 ARG A O 1
ATOM 500 N N . LEU A 1 68 ? -8.742 -16.375 -24.375 1 98.62 68 LEU A N 1
ATOM 501 C CA . LEU A 1 68 ? -8.703 -17.547 -23.516 1 98.62 68 LEU A CA 1
ATOM 502 C C . LEU A 1 68 ? -8.656 -18.828 -24.359 1 98.62 68 LEU A C 1
ATOM 504 O O . LEU A 1 68 ? -7.895 -19.75 -24.047 1 98.62 68 LEU A O 1
ATOM 508 N N . GLU A 1 69 ? -9.422 -18.891 -25.391 1 98.62 69 GLU A N 1
ATOM 509 C CA . GLU A 1 69 ? -9.453 -20.062 -26.266 1 98.62 69 GLU A CA 1
ATOM 510 C C . GLU A 1 69 ? -8.102 -20.281 -26.938 1 98.62 69 GLU A C 1
ATOM 512 O O . GLU A 1 69 ? -7.59 -21.406 -26.984 1 98.62 69 GLU A O 1
ATOM 517 N N . THR A 1 70 ? -7.559 -19.203 -27.438 1 98.62 70 THR A N 1
ATOM 518 C CA . THR A 1 70 ? -6.246 -19.266 -28.062 1 98.62 70 THR A CA 1
ATOM 519 C C . THR A 1 70 ? -5.188 -19.719 -27.062 1 98.62 70 THR A C 1
ATOM 521 O O . THR A 1 70 ? -4.383 -20.609 -27.359 1 98.62 70 THR A O 1
ATOM 524 N N . ALA A 1 71 ? -5.223 -19.141 -25.891 1 98.69 71 ALA A N 1
ATOM 525 C CA . ALA A 1 71 ? -4.27 -19.5 -24.859 1 98.69 71 ALA A CA 1
ATOM 526 C C . ALA A 1 71 ? -4.426 -20.969 -24.453 1 98.69 71 ALA A C 1
ATOM 528 O O . ALA A 1 71 ? -3.436 -21.672 -24.281 1 98.69 71 ALA A O 1
ATOM 529 N N . ALA A 1 72 ? -5.633 -21.391 -24.312 1 98.75 72 ALA A N 1
ATOM 530 C CA . ALA A 1 72 ? -5.895 -22.766 -23.906 1 98.75 72 ALA A CA 1
ATOM 531 C C . ALA A 1 72 ? -5.273 -23.75 -24.891 1 98.75 72 ALA A C 1
ATOM 533 O O . ALA A 1 72 ? -4.684 -24.75 -24.484 1 98.75 72 ALA A O 1
ATOM 534 N N . ALA A 1 73 ? -5.379 -23.5 -26.156 1 98.62 73 ALA A N 1
ATOM 535 C CA . ALA A 1 73 ? -4.805 -24.359 -27.188 1 98.62 73 ALA A CA 1
ATOM 536 C C . ALA A 1 73 ? -3.281 -24.391 -27.094 1 98.62 73 ALA A C 1
ATOM 538 O O . ALA A 1 73 ? -2.662 -25.453 -27.203 1 98.62 73 ALA A O 1
ATOM 539 N N . GLU A 1 74 ? -2.719 -23.219 -26.875 1 98.69 74 GLU A N 1
ATOM 540 C CA . GLU A 1 74 ? -1.268 -23.109 -26.75 1 98.69 74 GLU A CA 1
ATOM 541 C C . GLU A 1 74 ? -0.759 -23.859 -25.531 1 98.69 74 GLU A C 1
ATOM 543 O O . GLU A 1 74 ? 0.263 -24.547 -25.594 1 98.69 74 GLU A O 1
ATOM 548 N N . ILE A 1 75 ? -1.452 -23.703 -24.469 1 98.88 75 ILE A N 1
ATOM 549 C CA . ILE A 1 75 ? -1.084 -24.344 -23.203 1 98.88 75 ILE A CA 1
ATOM 550 C C . ILE A 1 75 ? -1.172 -25.875 -23.359 1 98.88 75 ILE A C 1
ATOM 552 O O . ILE A 1 75 ? -0.259 -26.594 -22.953 1 98.88 75 ILE A O 1
ATOM 556 N N . ALA A 1 76 ? -2.244 -26.344 -23.969 1 98.56 76 ALA A N 1
ATOM 557 C CA . ALA A 1 76 ? -2.406 -27.781 -24.188 1 98.56 76 ALA A CA 1
ATOM 558 C C . ALA A 1 76 ? -1.286 -28.328 -25.078 1 98.56 76 ALA A C 1
ATOM 560 O O . ALA A 1 76 ? -0.742 -29.391 -24.797 1 98.56 76 ALA A O 1
ATOM 561 N N . ALA A 1 77 ? -0.935 -27.578 -26.062 1 98.5 77 ALA A N 1
ATOM 562 C CA . ALA A 1 77 ? 0.125 -27.984 -26.984 1 98.5 77 ALA A CA 1
ATOM 563 C C . ALA A 1 77 ? 1.469 -28.078 -26.266 1 98.5 77 ALA A C 1
ATOM 565 O O . ALA A 1 77 ? 2.289 -28.938 -26.578 1 98.5 77 ALA A O 1
ATOM 566 N N . ALA A 1 78 ? 1.684 -27.188 -25.297 1 98.19 78 ALA A N 1
ATOM 567 C CA . ALA A 1 78 ? 2.953 -27.109 -24.594 1 98.19 78 ALA A CA 1
ATOM 568 C C . ALA A 1 78 ? 3.18 -28.359 -23.734 1 98.19 78 ALA A C 1
ATOM 570 O O . ALA A 1 78 ? 4.316 -28.672 -23.375 1 98.19 78 ALA A O 1
ATOM 571 N N . SER A 1 79 ? 2.148 -29.031 -23.391 1 97.5 79 SER A N 1
ATOM 572 C CA . SER A 1 79 ? 2.256 -30.25 -22.594 1 97.5 79 SER A CA 1
ATOM 573 C C . SER A 1 79 ? 2.164 -31.5 -23.453 1 97.5 79 SER A C 1
ATOM 575 O O . SER A 1 79 ? 2.166 -32.625 -22.953 1 97.5 79 SER A O 1
ATOM 577 N N . GLY A 1 80 ? 1.995 -31.297 -24.797 1 97.12 80 GLY A N 1
ATOM 578 C CA . GLY A 1 80 ? 1.761 -32.438 -25.688 1 97.12 80 GLY A CA 1
ATOM 579 C C . GLY A 1 80 ? 0.377 -33.031 -25.531 1 97.12 80 GLY A C 1
ATOM 580 O O . GLY A 1 80 ? 0.185 -34.219 -25.766 1 97.12 80 GLY A O 1
ATOM 581 N N . GLY A 1 81 ? -0.505 -32.281 -24.953 1 96.5 81 GLY A N 1
ATOM 582 C CA . GLY A 1 81 ? -1.888 -32.719 -24.812 1 96.5 81 GLY A CA 1
ATOM 583 C C . GLY A 1 81 ? -2.16 -33.406 -23.5 1 96.5 81 GLY A C 1
ATOM 584 O O . GLY A 1 81 ? -3.258 -33.938 -23.281 1 96.5 81 GLY A O 1
ATOM 585 N N . ARG A 1 82 ? -1.251 -33.438 -22.578 1 97.56 82 ARG A N 1
ATOM 586 C CA . ARG A 1 82 ? -1.379 -34.188 -21.344 1 97.56 82 ARG A CA 1
ATOM 587 C C . ARG A 1 82 ? -2.125 -33.406 -20.281 1 97.56 82 ARG A C 1
ATOM 589 O O . ARG A 1 82 ? -2.797 -33.969 -19.422 1 97.56 82 ARG A O 1
ATOM 596 N N . THR A 1 83 ? -1.964 -32.062 -20.328 1 98.38 83 THR A N 1
ATOM 597 C CA . THR A 1 83 ? -2.598 -31.188 -19.359 1 98.38 83 THR A CA 1
ATOM 598 C C . THR A 1 83 ? -4.051 -30.922 -19.734 1 98.38 83 THR A C 1
ATOM 600 O O . THR A 1 83 ? -4.348 -30.609 -20.891 1 98.38 83 THR A O 1
ATOM 603 N N . ASN A 1 84 ? -5.023 -31.078 -18.812 1 98.62 84 ASN A N 1
ATOM 604 C CA . ASN A 1 84 ? -6.395 -30.609 -18.969 1 98.62 84 ASN A CA 1
ATOM 605 C C . ASN A 1 84 ? -6.496 -29.109 -18.812 1 98.62 84 ASN A C 1
ATOM 607 O O . ASN A 1 84 ? -6.348 -28.578 -17.703 1 98.62 84 ASN A O 1
ATOM 611 N N . VAL A 1 85 ? -6.688 -28.391 -19.906 1 98.88 85 VAL A N 1
ATOM 612 C CA . VAL A 1 85 ? -6.758 -26.922 -19.844 1 98.88 85 VAL A CA 1
ATOM 613 C C . VAL A 1 85 ? -8.219 -26.484 -19.891 1 98.88 85 VAL A C 1
ATOM 615 O O . VAL A 1 85 ? -8.953 -26.828 -20.812 1 98.88 85 VAL A O 1
ATOM 618 N N . ILE A 1 86 ? -8.672 -25.781 -18.875 1 98.81 86 ILE A N 1
ATOM 619 C CA . ILE A 1 86 ? -10.039 -25.266 -18.797 1 98.81 86 ILE A CA 1
ATOM 620 C C . ILE A 1 86 ? -10.008 -23.75 -18.609 1 98.81 86 ILE A C 1
ATOM 622 O O . ILE A 1 86 ? -8.969 -23.172 -18.266 1 98.81 86 ILE A O 1
ATOM 626 N N . PHE A 1 87 ? -11.062 -23.062 -18.984 1 98.75 87 PHE A N 1
ATOM 627 C CA . PHE A 1 87 ? -11.047 -21.609 -18.891 1 98.75 87 PHE A CA 1
ATOM 628 C C . PHE A 1 87 ? -12.461 -21.078 -18.688 1 98.75 87 PHE A C 1
ATOM 630 O O . PHE A 1 87 ? -13.438 -21.766 -18.969 1 98.75 87 PHE A O 1
ATOM 637 N N . GLU A 1 88 ? -12.578 -19.922 -18.078 1 98.62 88 GLU A N 1
ATOM 638 C CA . GLU A 1 88 ? -13.805 -19.156 -17.875 1 98.62 88 GLU A CA 1
ATOM 639 C C . GLU A 1 88 ? -13.594 -17.688 -18.219 1 98.62 88 GLU A C 1
ATOM 641 O O . GLU A 1 88 ? -12.594 -17.078 -17.812 1 98.62 88 GLU A O 1
ATOM 646 N N . ALA A 1 89 ? -14.508 -17.141 -19.031 1 98.62 89 ALA A N 1
ATOM 647 C CA . ALA A 1 89 ? -14.531 -15.695 -19.25 1 98.62 89 ALA A CA 1
ATOM 648 C C . ALA A 1 89 ? -15.305 -14.977 -18.156 1 98.62 89 ALA A C 1
ATOM 650 O O . ALA A 1 89 ? -16.5 -15.195 -17.984 1 98.62 89 ALA A O 1
ATOM 651 N N . VAL A 1 90 ? -14.602 -14.141 -17.359 1 98.38 90 VAL A N 1
ATOM 652 C CA . VAL A 1 90 ? -15.258 -13.508 -16.234 1 98.38 90 VAL A CA 1
ATOM 653 C C . VAL A 1 90 ? -14.508 -12.227 -15.844 1 98.38 90 VAL A C 1
ATOM 655 O O . VAL A 1 90 ? -13.297 -12.125 -16.062 1 98.38 90 VAL A O 1
ATOM 658 N N . ASP A 1 91 ? -15.195 -11.227 -15.422 1 98 91 ASP A N 1
ATOM 659 C CA . ASP A 1 91 ? -14.656 -10.031 -14.773 1 98 91 ASP A CA 1
ATOM 660 C C . ASP A 1 91 ? -14.477 -10.25 -13.273 1 98 91 ASP A C 1
ATOM 662 O O . ASP A 1 91 ? -15.461 -10.32 -12.531 1 98 91 ASP A O 1
ATOM 666 N N . ILE A 1 92 ? -13.227 -10.234 -12.859 1 98.12 92 ILE A N 1
ATOM 667 C CA . ILE A 1 92 ? -12.945 -10.656 -11.492 1 98.12 92 ILE A CA 1
ATOM 668 C C . ILE A 1 92 ? -13.43 -9.594 -10.508 1 98.12 92 ILE A C 1
ATOM 670 O O . ILE A 1 92 ? -13.469 -9.836 -9.297 1 98.12 92 ILE A O 1
ATOM 674 N N . SER A 1 93 ? -13.719 -8.352 -10.984 1 97.69 93 SER A N 1
ATOM 675 C CA . SER A 1 93 ? -14.25 -7.324 -10.086 1 97.69 93 SER A CA 1
ATOM 676 C C . SER A 1 93 ? -15.711 -7.602 -9.734 1 97.69 93 SER A C 1
ATOM 678 O O . SER A 1 93 ? -16.266 -6.961 -8.836 1 97.69 93 SER A O 1
ATOM 680 N N . GLN A 1 94 ? -16.328 -8.586 -10.43 1 98 94 GLN A N 1
ATOM 681 C CA . GLN A 1 94 ? -17.719 -8.969 -10.172 1 98 94 GLN A CA 1
ATOM 682 C C . GLN A 1 94 ? -17.781 -10.258 -9.359 1 98 94 GLN A C 1
ATOM 684 O O . GLN A 1 94 ? -17.703 -11.352 -9.914 1 98 94 GLN A O 1
ATOM 689 N N . ARG A 1 95 ? -18.094 -10.148 -8.125 1 97.81 95 ARG A N 1
ATOM 690 C CA . ARG A 1 95 ? -17.953 -11.227 -7.152 1 97.81 95 ARG A CA 1
ATOM 691 C C . ARG A 1 95 ? -18.859 -12.398 -7.508 1 97.81 95 ARG A C 1
ATOM 693 O O . ARG A 1 95 ? -18.406 -13.547 -7.578 1 97.81 95 ARG A O 1
ATOM 700 N N . SER A 1 96 ? -20.078 -12.133 -7.707 1 97.88 96 SER A N 1
ATOM 701 C CA . SER A 1 96 ? -21.047 -13.203 -7.922 1 97.88 96 SER A CA 1
ATOM 702 C C . SER A 1 96 ? -20.719 -14 -9.18 1 97.88 96 SER A C 1
ATOM 704 O O . SER A 1 96 ? -20.797 -15.234 -9.172 1 97.88 96 SER A O 1
ATOM 706 N N . THR A 1 97 ? -20.344 -13.328 -10.242 1 98.38 97 THR A N 1
ATOM 707 C CA . THR A 1 97 ? -20 -14.016 -11.484 1 98.38 97 THR A CA 1
ATOM 708 C C . THR A 1 97 ? -18.688 -14.781 -11.344 1 98.38 97 THR A C 1
ATOM 710 O O . THR A 1 97 ? -18.531 -15.859 -11.922 1 98.38 97 THR A O 1
ATOM 713 N N . LEU A 1 98 ? -17.812 -14.242 -10.57 1 98.69 98 LEU A N 1
ATOM 714 C CA . LEU A 1 98 ? -16.547 -14.938 -10.336 1 98.69 98 LEU A CA 1
ATOM 715 C C . LEU A 1 98 ? -16.781 -16.203 -9.508 1 98.69 98 LEU A C 1
ATOM 717 O O . LEU A 1 98 ? -16.188 -17.25 -9.797 1 98.69 98 LEU A O 1
ATOM 721 N N . ASP A 1 99 ? -17.609 -16.109 -8.5 1 98.69 99 ASP A N 1
ATOM 722 C CA . ASP A 1 99 ? -17.953 -17.297 -7.711 1 98.69 99 ASP A CA 1
ATOM 723 C C . ASP A 1 99 ? -18.469 -18.422 -8.602 1 98.69 99 ASP A C 1
ATOM 725 O O . ASP A 1 99 ? -18.031 -19.562 -8.484 1 98.69 99 ASP A O 1
ATOM 729 N N . ALA A 1 100 ? -19.359 -18.047 -9.445 1 98.75 100 ALA A N 1
ATOM 730 C CA . ALA A 1 100 ? -19.938 -19.031 -10.352 1 98.75 100 ALA A CA 1
ATOM 731 C C . ALA A 1 100 ? -18.891 -19.609 -11.289 1 98.75 100 ALA A C 1
ATOM 733 O O . ALA A 1 100 ? -18.875 -20.812 -11.562 1 98.75 100 ALA A O 1
ATOM 734 N N . ALA A 1 101 ? -18.047 -18.75 -11.789 1 98.81 101 ALA A N 1
ATOM 735 C CA . ALA A 1 101 ? -16.984 -19.188 -12.688 1 98.81 101 ALA A CA 1
ATOM 736 C C . ALA A 1 101 ? -16.047 -20.172 -11.992 1 98.81 101 ALA A C 1
ATOM 738 O O . ALA A 1 101 ? -15.641 -21.188 -12.586 1 98.81 101 ALA A O 1
ATOM 739 N N . VAL A 1 102 ? -15.688 -19.938 -10.75 1 98.81 102 VAL A N 1
ATOM 740 C CA . VAL A 1 102 ? -14.773 -20.797 -10 1 98.81 102 VAL A CA 1
ATOM 741 C C . VAL A 1 102 ? -15.43 -22.141 -9.734 1 98.81 102 VAL A C 1
ATOM 743 O O . VAL A 1 102 ? -14.789 -23.188 -9.883 1 98.81 102 VAL A O 1
ATOM 746 N N . ILE A 1 103 ? -16.672 -22.109 -9.383 1 98.69 103 ILE A N 1
ATOM 747 C CA . ILE A 1 103 ? -17.422 -23.344 -9.156 1 98.69 103 ILE A CA 1
ATOM 748 C C . ILE A 1 103 ? -17.422 -24.188 -10.438 1 98.69 103 ILE A C 1
ATOM 750 O O . ILE A 1 103 ? -17.203 -25.391 -10.391 1 98.69 103 ILE A O 1
ATOM 754 N N . ASN A 1 104 ? -17.656 -23.531 -11.531 1 98.62 104 ASN A N 1
ATOM 755 C CA . ASN A 1 104 ? -17.672 -24.234 -12.812 1 98.62 104 ASN A CA 1
ATOM 756 C C . ASN A 1 104 ? -16.312 -24.828 -13.148 1 98.62 104 ASN A C 1
ATOM 758 O O . ASN A 1 104 ? -16.203 -25.938 -13.672 1 98.62 104 ASN A O 1
ATOM 762 N N . LEU A 1 105 ? -15.242 -24.078 -12.914 1 98.56 105 LEU A N 1
ATOM 763 C CA . LEU A 1 105 ? -13.883 -24.562 -13.148 1 98.56 105 LEU A CA 1
ATOM 764 C C . LEU A 1 105 ? -13.609 -25.812 -12.328 1 98.56 105 LEU A C 1
ATOM 766 O O . LEU A 1 105 ? -13.055 -26.797 -12.836 1 98.56 105 LEU A O 1
ATOM 770 N N . VAL A 1 106 ? -14 -25.766 -11.07 1 98.31 106 VAL A N 1
ATOM 771 C CA . VAL A 1 106 ? -13.781 -26.891 -10.172 1 98.31 106 VAL A CA 1
ATOM 772 C C . VAL A 1 106 ? -14.562 -28.109 -10.664 1 98.31 106 VAL A C 1
ATOM 774 O O . VAL A 1 106 ? -14.055 -29.234 -10.641 1 98.31 106 VAL A O 1
ATOM 777 N N . LYS A 1 107 ? -15.758 -27.875 -11.141 1 98.25 107 LYS A N 1
ATOM 778 C CA . LYS A 1 107 ? -16.562 -28.953 -11.703 1 98.25 107 LYS A CA 1
ATOM 779 C C . LYS A 1 107 ? -15.883 -29.547 -12.938 1 98.25 107 LYS A C 1
ATOM 781 O O . LYS A 1 107 ? -15.797 -30.766 -13.062 1 98.25 107 LYS A O 1
ATOM 786 N N . LYS A 1 108 ? -15.391 -28.703 -13.805 1 98.06 108 LYS A N 1
ATOM 787 C CA . LYS A 1 108 ? -14.703 -29.141 -15.016 1 98.06 108 LYS A CA 1
ATOM 788 C C . LYS A 1 108 ? -13.445 -29.938 -14.672 1 98.06 108 LYS A C 1
ATOM 790 O O . LYS A 1 108 ? -12.984 -30.75 -15.469 1 98.06 108 LYS A O 1
ATOM 795 N N . ALA A 1 109 ? -12.914 -29.688 -13.523 1 98 109 ALA A N 1
ATOM 796 C CA . ALA A 1 109 ? -11.688 -30.344 -13.086 1 98 109 ALA A CA 1
ATOM 797 C C . ALA A 1 109 ? -11.992 -31.594 -12.258 1 98 109 ALA A C 1
ATOM 799 O O . ALA A 1 109 ? -11.102 -32.156 -11.602 1 98 109 ALA A O 1
ATOM 800 N N . GLY A 1 110 ? -13.25 -32.031 -12.203 1 97.5 110 GLY A N 1
ATOM 801 C CA . GLY A 1 110 ? -13.633 -33.25 -11.516 1 97.5 110 GLY A CA 1
ATOM 802 C C . GLY A 1 110 ? -13.75 -33.094 -10.016 1 97.5 110 GLY A C 1
ATOM 803 O O . GLY A 1 110 ? -13.578 -34.062 -9.266 1 97.5 110 GLY A O 1
ATOM 804 N N . GLY A 1 111 ? -13.891 -31.891 -9.547 1 97.06 111 GLY A N 1
ATOM 805 C CA . GLY A 1 111 ? -14.07 -31.625 -8.125 1 97.06 111 GLY A CA 1
ATOM 806 C C . GLY A 1 111 ? -12.758 -31.547 -7.367 1 97.06 111 GLY A C 1
ATOM 807 O O . GLY A 1 111 ? -12.742 -31.406 -6.145 1 97.06 111 GLY A O 1
ATOM 808 N N . ASN A 1 112 ? -11.664 -31.625 -8.125 1 97.06 112 ASN A N 1
ATOM 809 C CA . ASN A 1 112 ? -10.359 -31.531 -7.484 1 97.06 112 ASN A CA 1
ATOM 810 C C . ASN A 1 112 ? -10.133 -30.156 -6.879 1 97.06 112 ASN A C 1
ATOM 812 O O . ASN A 1 112 ? -10.609 -29.156 -7.414 1 97.06 112 ASN A O 1
ATOM 816 N N . LYS A 1 113 ? -9.367 -30.141 -5.828 1 98.38 113 LYS A N 1
ATOM 817 C CA . LYS A 1 113 ? -8.984 -28.875 -5.215 1 98.38 113 LYS A CA 1
ATOM 818 C C . LYS A 1 113 ? -7.793 -28.25 -5.93 1 98.38 113 LYS A C 1
ATOM 820 O O . LYS A 1 113 ? -7.008 -28.969 -6.566 1 98.38 113 LYS A O 1
ATOM 825 N N . ILE A 1 114 ? -7.719 -27.016 -5.801 1 98.88 114 ILE A N 1
ATOM 826 C CA . ILE A 1 114 ? -6.672 -26.25 -6.457 1 98.88 114 ILE A CA 1
ATOM 827 C C . ILE A 1 114 ? -5.41 -26.25 -5.594 1 98.88 114 ILE A C 1
ATOM 829 O O . ILE A 1 114 ? -5.469 -25.922 -4.402 1 98.88 114 ILE A O 1
ATOM 833 N N . ASP A 1 115 ? -4.258 -26.594 -6.184 1 98.94 115 ASP A N 1
ATOM 834 C CA . ASP A 1 115 ? -2.988 -26.672 -5.473 1 98.94 115 ASP A CA 1
ATOM 835 C C . ASP A 1 115 ? -2.23 -25.344 -5.539 1 98.94 115 ASP A C 1
ATOM 837 O O . ASP A 1 115 ? -1.479 -25.016 -4.621 1 98.94 115 ASP A O 1
ATOM 841 N N . ILE A 1 116 ? -2.34 -24.641 -6.672 1 98.94 116 ILE A N 1
ATOM 842 C CA . ILE A 1 116 ? -1.592 -23.422 -6.934 1 98.94 116 ILE A CA 1
ATOM 843 C C . ILE A 1 116 ? -2.525 -22.359 -7.512 1 98.94 116 ILE A C 1
ATOM 845 O O . ILE A 1 116 ? -3.164 -22.578 -8.539 1 98.94 116 ILE A O 1
ATOM 849 N N . LEU A 1 117 ? -2.703 -21.266 -6.828 1 98.94 117 LEU A N 1
ATOM 850 C CA . LEU A 1 117 ? -3.457 -20.109 -7.301 1 98.94 117 LEU A CA 1
ATOM 851 C C . LEU A 1 117 ? -2.521 -18.953 -7.633 1 98.94 117 LEU A C 1
ATOM 853 O O . LEU A 1 117 ? -1.719 -18.531 -6.793 1 98.94 117 LEU A O 1
ATOM 857 N N . ILE A 1 118 ? -2.578 -18.484 -8.828 1 98.94 118 ILE A N 1
ATOM 858 C CA . ILE A 1 118 ? -1.785 -17.328 -9.25 1 98.94 118 ILE A CA 1
ATOM 859 C C . ILE A 1 118 ? -2.703 -16.141 -9.539 1 98.94 118 ILE A C 1
ATOM 861 O O . ILE A 1 118 ? -3.402 -16.125 -10.555 1 98.94 118 ILE A O 1
ATOM 865 N N . SER A 1 119 ? -2.703 -15.242 -8.617 1 98.88 119 SER A N 1
ATOM 866 C CA . SER A 1 119 ? -3.369 -13.961 -8.82 1 98.88 119 SER A CA 1
ATOM 867 C C . SER A 1 119 ? -2.545 -13.047 -9.719 1 98.88 119 SER A C 1
ATOM 869 O O . SER A 1 119 ? -1.668 -12.32 -9.242 1 98.88 119 SER A O 1
ATOM 871 N N . ASN A 1 120 ? -2.904 -13.023 -10.977 1 98.44 120 ASN A N 1
ATOM 872 C CA . ASN A 1 120 ? -2.096 -12.352 -11.992 1 98.44 120 ASN A CA 1
ATOM 873 C C . ASN A 1 120 ? -2.883 -11.25 -12.695 1 98.44 120 ASN A C 1
ATOM 875 O O . ASN A 1 120 ? -2.297 -10.305 -13.219 1 98.44 120 ASN A O 1
ATOM 879 N N . ALA A 1 121 ? -4.219 -11.375 -12.68 1 97.19 121 ALA A N 1
ATOM 880 C CA . ALA A 1 121 ? -5.051 -10.398 -13.383 1 97.19 121 ALA A CA 1
ATOM 881 C C . ALA A 1 121 ? -4.867 -9 -12.805 1 97.19 121 ALA A C 1
ATOM 883 O O . ALA A 1 121 ? -4.777 -8.828 -11.586 1 97.19 121 ALA A O 1
ATOM 884 N N . GLY A 1 122 ? -4.758 -8.023 -13.594 1 92.75 122 GLY A N 1
ATOM 885 C CA . GLY A 1 122 ? -4.637 -6.625 -13.219 1 92.75 122 GLY A CA 1
ATOM 886 C C . GLY A 1 122 ? -4.516 -5.691 -14.406 1 92.75 122 GLY A C 1
ATOM 887 O O . GLY A 1 122 ? -4.43 -6.145 -15.555 1 92.75 122 GLY A O 1
ATOM 888 N N . VAL A 1 123 ? -4.68 -4.488 -14.188 1 89.88 123 VAL A N 1
ATOM 889 C CA . VAL A 1 123 ? -4.516 -3.465 -15.219 1 89.88 123 VAL A CA 1
ATOM 890 C C . VAL A 1 123 ? -3.693 -2.305 -14.664 1 89.88 123 VAL A C 1
ATOM 892 O O . VAL A 1 123 ? -3.656 -2.086 -13.445 1 89.88 123 VAL A O 1
ATOM 895 N N . SER A 1 124 ? -3.002 -1.674 -15.531 1 89.81 124 SER A N 1
ATOM 896 C CA . SER A 1 124 ? -2.369 -0.417 -15.148 1 89.81 124 SER A CA 1
ATOM 897 C C . SER A 1 124 ? -3.287 0.771 -15.422 1 89.81 124 SER A C 1
ATOM 899 O O . SER A 1 124 ? -3.67 1.016 -16.562 1 89.81 124 SER A O 1
ATOM 901 N N . PRO A 1 125 ? -3.621 1.479 -14.359 1 91.12 125 PRO A N 1
ATOM 902 C CA . PRO A 1 125 ? -4.277 2.754 -14.656 1 91.12 125 PRO A CA 1
ATOM 903 C C . PRO A 1 125 ? -3.43 3.652 -15.562 1 91.12 125 PRO A C 1
ATOM 905 O O . PRO A 1 125 ? -2.225 3.434 -15.695 1 91.12 125 PRO A O 1
ATOM 908 N N . ASP A 1 126 ? -4.066 4.641 -16.156 1 90.62 126 ASP A N 1
ATOM 909 C CA . ASP A 1 126 ? -3.34 5.645 -16.922 1 90.62 126 ASP A CA 1
ATOM 910 C C . ASP A 1 126 ? -2.301 6.355 -16.062 1 90.62 126 ASP A C 1
ATOM 912 O O . ASP A 1 126 ? -2.432 6.406 -14.836 1 90.62 126 ASP A O 1
ATOM 916 N N . VAL A 1 127 ? -1.275 6.801 -16.75 1 92.31 127 VAL A N 1
ATOM 917 C CA . VAL A 1 127 ? -0.235 7.539 -16.047 1 92.31 127 VAL A CA 1
ATOM 918 C C . VAL A 1 127 ? -0.687 8.977 -15.812 1 92.31 127 VAL A C 1
ATOM 920 O O . VAL A 1 127 ? -1.542 9.492 -16.547 1 92.31 127 VAL A O 1
ATOM 923 N N . GLY A 1 128 ? -0.138 9.633 -14.758 1 95.69 128 GLY A N 1
ATOM 924 C CA . GLY A 1 128 ? -0.436 11.023 -14.453 1 95.69 128 GLY A CA 1
ATOM 925 C C . GLY A 1 128 ? 0.086 11.469 -13.102 1 95.69 128 GLY A C 1
ATOM 926 O O . GLY A 1 128 ? 0.527 10.641 -12.297 1 95.69 128 GLY A O 1
ATOM 927 N N . ALA A 1 129 ? 0.069 12.773 -12.914 1 97.06 129 ALA A N 1
ATOM 928 C CA . ALA A 1 129 ? 0.405 13.336 -11.609 1 97.06 129 ALA A CA 1
ATOM 929 C C . ALA A 1 129 ? -0.719 13.102 -10.609 1 97.06 129 ALA A C 1
ATOM 931 O O . ALA A 1 129 ? -1.866 12.867 -10.992 1 97.06 129 ALA A O 1
ATOM 932 N N . VAL A 1 130 ? -0.379 13.148 -9.297 1 98.06 130 VAL A N 1
ATOM 933 C CA . VAL A 1 130 ? -1.375 12.914 -8.258 1 98.06 130 VAL A CA 1
ATOM 934 C C . VAL A 1 130 ? -2.479 13.969 -8.344 1 98.06 130 VAL A C 1
ATOM 936 O O . VAL A 1 130 ? -3.656 13.633 -8.484 1 98.06 130 VAL A O 1
ATOM 939 N N . VAL A 1 131 ? -2.047 15.258 -8.203 1 98.12 131 VAL A N 1
ATOM 940 C CA . VAL A 1 131 ? -3.021 16.344 -8.312 1 98.12 131 VAL A CA 1
ATOM 941 C C . VAL A 1 131 ? -3.449 16.5 -9.773 1 98.12 131 VAL A C 1
ATOM 943 O O . VAL A 1 131 ? -2.605 16.609 -10.664 1 98.12 131 VAL A O 1
ATOM 946 N N . GLY A 1 132 ? -4.727 16.438 -10.023 1 97.44 132 GLY A N 1
ATOM 947 C CA . GLY A 1 132 ? -5.258 16.562 -11.367 1 97.44 132 GLY A CA 1
ATOM 948 C C . GLY A 1 132 ? -5.602 15.234 -12.008 1 97.44 132 GLY A C 1
ATOM 949 O O . GLY A 1 132 ? -6.16 15.195 -13.109 1 97.44 132 GLY A O 1
ATOM 950 N N . PHE A 1 133 ? -5.332 14.133 -11.328 1 97.62 133 PHE A N 1
ATOM 951 C CA . PHE A 1 133 ? -5.605 12.805 -11.867 1 97.62 133 PHE A CA 1
ATOM 952 C C . PHE A 1 133 ? -7.105 12.57 -11.984 1 97.62 133 PHE A C 1
ATOM 954 O O . PHE A 1 133 ? -7.875 13.016 -11.133 1 97.62 133 PHE A O 1
ATOM 961 N N . ASP A 1 134 ? -7.531 11.828 -12.938 1 97.31 134 ASP A N 1
ATOM 962 C CA . ASP A 1 134 ? -8.938 11.531 -13.18 1 97.31 134 ASP A CA 1
ATOM 963 C C . ASP A 1 134 ? -9.469 10.516 -12.164 1 97.31 134 ASP A C 1
ATOM 965 O O . ASP A 1 134 ? -8.984 9.391 -12.094 1 97.31 134 ASP A O 1
ATOM 969 N N . GLU A 1 135 ? -10.469 10.938 -11.461 1 97.5 135 GLU A N 1
ATOM 970 C CA . GLU A 1 135 ? -11.016 10.086 -10.406 1 97.5 135 GLU A CA 1
ATOM 971 C C . GLU A 1 135 ? -11.586 8.789 -10.984 1 97.5 135 GLU A C 1
ATOM 973 O O . GLU A 1 135 ? -11.414 7.719 -10.406 1 97.5 135 GLU A O 1
ATOM 978 N N . ALA A 1 136 ? -12.336 8.867 -12.023 1 97.75 136 ALA A N 1
ATOM 979 C CA . ALA A 1 136 ? -12.938 7.688 -12.633 1 97.75 136 ALA A CA 1
ATOM 980 C C . ALA A 1 136 ? -11.867 6.66 -13.008 1 97.75 136 ALA A C 1
ATOM 982 O O . ALA A 1 136 ? -12.07 5.457 -12.844 1 97.75 136 ALA A O 1
ATOM 983 N N . GLU A 1 137 ? -10.797 7.148 -13.547 1 97.56 137 GLU A N 1
ATOM 984 C CA . GLU A 1 137 ? -9.688 6.27 -13.898 1 97.56 137 GLU A CA 1
ATOM 985 C C . GLU A 1 137 ? -9.086 5.605 -12.664 1 97.56 137 GLU A C 1
ATOM 987 O O . GLU A 1 137 ? -8.781 4.414 -12.68 1 97.56 137 GLU A O 1
ATOM 992 N N . PHE A 1 138 ? -8.891 6.391 -11.672 1 98.38 138 PHE A N 1
ATOM 993 C CA . PHE A 1 138 ? -8.367 5.844 -10.43 1 98.38 138 PHE A CA 1
ATOM 994 C C . PHE A 1 138 ? -9.297 4.773 -9.875 1 98.38 138 PHE A C 1
ATOM 996 O O . PHE A 1 138 ? -8.844 3.695 -9.477 1 98.38 138 PHE A O 1
ATOM 1003 N N . ARG A 1 139 ? -10.594 5.031 -9.797 1 98.19 139 ARG A N 1
ATOM 1004 C CA . ARG A 1 139 ? -11.594 4.082 -9.312 1 98.19 139 ARG A CA 1
ATOM 1005 C C . ARG A 1 139 ? -11.594 2.811 -10.156 1 98.19 139 ARG A C 1
ATOM 1007 O O . ARG A 1 139 ? -11.758 1.71 -9.625 1 98.19 139 ARG A O 1
ATOM 1014 N N . ARG A 1 140 ? -11.469 2.973 -11.445 1 97.69 140 ARG A N 1
ATOM 1015 C CA . ARG A 1 140 ? -11.359 1.81 -12.32 1 97.69 140 ARG A CA 1
ATOM 1016 C C . ARG A 1 140 ? -10.164 0.94 -11.922 1 97.69 140 ARG A C 1
ATOM 1018 O O . ARG A 1 140 ? -10.273 -0.287 -11.883 1 97.69 140 ARG A O 1
ATOM 1025 N N . GLY A 1 141 ? -9.016 1.562 -11.656 1 97.69 141 GLY A N 1
ATOM 1026 C CA . GLY A 1 141 ? -7.844 0.843 -11.172 1 97.69 141 GLY A CA 1
ATOM 1027 C C . GLY A 1 141 ? -8.102 0.088 -9.883 1 97.69 141 GLY A C 1
ATOM 1028 O O . GLY A 1 141 ? -7.664 -1.055 -9.727 1 97.69 141 GLY A O 1
ATOM 1029 N N . ILE A 1 142 ? -8.812 0.743 -8.977 1 98.75 142 ILE A N 1
ATOM 1030 C CA . ILE A 1 142 ? -9.148 0.11 -7.711 1 98.75 142 ILE A CA 1
ATOM 1031 C C . ILE A 1 142 ? -10.016 -1.126 -7.965 1 98.75 142 ILE A C 1
ATOM 1033 O O . ILE A 1 142 ? -9.758 -2.195 -7.406 1 98.75 142 ILE A O 1
ATOM 1037 N N . GLU A 1 143 ? -10.977 -1.009 -8.82 1 98.31 143 GLU A N 1
ATOM 1038 C CA . GLU A 1 143 ? -11.898 -2.105 -9.102 1 98.31 143 GLU A CA 1
ATOM 1039 C C . GLU A 1 143 ? -11.172 -3.299 -9.711 1 98.31 143 GLU A C 1
ATOM 1041 O O . GLU A 1 143 ? -11.352 -4.438 -9.266 1 98.31 143 GLU A O 1
ATOM 1046 N N . LEU A 1 144 ? -10.359 -3.062 -10.633 1 96.81 144 LEU A N 1
ATOM 1047 C CA . LEU A 1 144 ? -9.797 -4.133 -11.445 1 96.81 144 LEU A CA 1
ATOM 1048 C C . LEU A 1 144 ? -8.586 -4.754 -10.758 1 96.81 144 LEU A C 1
ATOM 1050 O O . LEU A 1 144 ? -8.219 -5.898 -11.047 1 96.81 144 LEU A O 1
ATOM 1054 N N . ASN A 1 145 ? -7.949 -4.035 -9.852 1 98.25 145 ASN A N 1
ATOM 1055 C CA . ASN A 1 145 ? -6.758 -4.555 -9.188 1 98.25 145 ASN A CA 1
ATOM 1056 C C . ASN A 1 145 ? -7.051 -4.941 -7.742 1 98.25 145 ASN A C 1
ATOM 1058 O O . ASN A 1 145 ? -6.91 -6.109 -7.367 1 98.25 145 ASN A O 1
ATOM 1062 N N . VAL A 1 146 ? -7.582 -4.012 -6.977 1 98.88 146 VAL A N 1
ATOM 1063 C CA . VAL A 1 146 ? -7.754 -4.246 -5.547 1 98.88 146 VAL A CA 1
ATOM 1064 C C . VAL A 1 146 ? -8.961 -5.152 -5.316 1 98.88 146 VAL A C 1
ATOM 1066 O O . VAL A 1 146 ? -8.844 -6.215 -4.707 1 98.88 146 VAL A O 1
ATOM 1069 N N . ILE A 1 147 ? -10.094 -4.734 -5.844 1 98.88 147 ILE A N 1
ATOM 1070 C CA . ILE A 1 147 ? -11.312 -5.516 -5.645 1 98.88 147 ILE A CA 1
ATOM 1071 C C . ILE A 1 147 ? -11.203 -6.84 -6.395 1 98.88 147 ILE A C 1
ATOM 1073 O O . ILE A 1 147 ? -11.648 -7.879 -5.898 1 98.88 147 ILE A O 1
ATOM 1077 N N . GLY A 1 148 ? -10.633 -6.805 -7.59 1 98.81 148 GLY A N 1
ATOM 1078 C CA . GLY A 1 148 ? -10.414 -8.039 -8.328 1 98.81 148 GLY A CA 1
ATOM 1079 C C . GLY A 1 148 ? -9.578 -9.047 -7.566 1 98.81 148 GLY A C 1
ATOM 1080 O O . GLY A 1 148 ? -9.938 -10.227 -7.492 1 98.81 148 GLY A O 1
ATOM 1081 N N . ALA A 1 149 ? -8.445 -8.656 -7 1 98.88 149 ALA A N 1
ATOM 1082 C CA . ALA A 1 149 ? -7.594 -9.539 -6.211 1 98.88 149 ALA A CA 1
ATOM 1083 C C . ALA A 1 149 ? -8.32 -10.031 -4.961 1 98.88 149 ALA A C 1
ATOM 1085 O O . ALA A 1 149 ? -8.219 -11.211 -4.602 1 98.88 149 ALA A O 1
ATOM 1086 N N . PHE A 1 150 ? -9.031 -9.102 -4.293 1 98.94 150 PHE A N 1
ATOM 1087 C CA . PHE A 1 150 ? -9.844 -9.461 -3.133 1 98.94 150 PHE A CA 1
ATOM 1088 C C . PHE A 1 150 ? -10.844 -10.555 -3.486 1 98.94 150 PHE A C 1
ATOM 1090 O O . PHE A 1 150 ? -10.922 -11.578 -2.805 1 98.94 150 PHE A O 1
ATOM 1097 N N . ASN A 1 151 ? -11.578 -10.344 -4.559 1 98.88 151 ASN A N 1
ATOM 1098 C CA . ASN A 1 151 ? -12.57 -11.312 -5.016 1 98.88 151 ASN A CA 1
ATOM 1099 C C . ASN A 1 151 ? -11.93 -12.648 -5.371 1 98.88 151 ASN A C 1
ATOM 1101 O O . ASN A 1 151 ? -12.508 -13.711 -5.117 1 98.88 151 ASN A O 1
ATOM 1105 N N . THR A 1 152 ? -10.789 -12.578 -5.984 1 98.88 152 THR A N 1
ATOM 1106 C CA . THR A 1 152 ? -10.07 -13.789 -6.34 1 98.88 152 THR A CA 1
ATOM 1107 C C . THR A 1 152 ? -9.828 -14.656 -5.105 1 98.88 152 THR A C 1
ATOM 1109 O O . THR A 1 152 ? -10.117 -15.852 -5.113 1 98.88 152 THR A O 1
ATOM 1112 N N . LEU A 1 153 ? -9.352 -14.07 -4.051 1 98.88 153 LEU A N 1
ATOM 1113 C CA . LEU A 1 153 ? -9.062 -14.82 -2.83 1 98.88 153 LEU A CA 1
ATOM 1114 C C . LEU A 1 153 ? -10.352 -15.328 -2.191 1 98.88 153 LEU A C 1
ATOM 1116 O O . LEU A 1 153 ? -10.383 -16.438 -1.657 1 98.88 153 LEU A O 1
ATOM 1120 N N . GLN A 1 154 ? -11.422 -14.469 -2.246 1 98.75 154 GLN A N 1
ATOM 1121 C CA . GLN A 1 154 ? -12.695 -14.898 -1.68 1 98.75 154 GLN A CA 1
ATOM 1122 C C . GLN A 1 154 ? -13.258 -16.094 -2.441 1 98.75 154 GLN A C 1
ATOM 1124 O O . GLN A 1 154 ? -13.734 -17.062 -1.832 1 98.75 154 GLN A O 1
ATOM 1129 N N . SER A 1 155 ? -13.25 -16.031 -3.744 1 98.75 155 SER A N 1
ATOM 1130 C CA . SER A 1 155 ? -13.922 -17.016 -4.59 1 98.75 155 SER A CA 1
ATOM 1131 C C . SER A 1 155 ? -13.141 -18.328 -4.645 1 98.75 155 SER A C 1
ATOM 1133 O O . SER A 1 155 ? -13.727 -19.406 -4.66 1 98.75 155 SER A O 1
A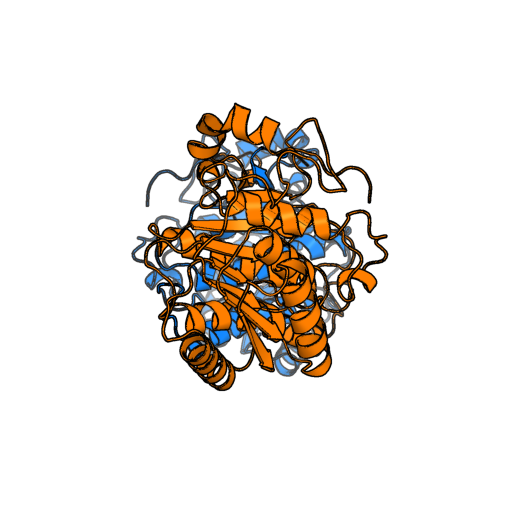TOM 1135 N N . PHE A 1 156 ? -11.812 -18.266 -4.672 1 98.88 156 PHE A N 1
ATOM 1136 C CA . PHE A 1 156 ? -10.984 -19.469 -4.828 1 98.88 156 PHE A CA 1
ATOM 1137 C C . PHE A 1 156 ? -10.68 -20.094 -3.475 1 98.88 156 PHE A C 1
ATOM 1139 O O . PHE A 1 156 ? -10.438 -21.297 -3.381 1 98.88 156 PHE A O 1
ATOM 1146 N N . GLY A 1 157 ? -10.742 -19.312 -2.398 1 98.31 157 GLY A N 1
ATOM 1147 C CA . GLY A 1 157 ? -10.344 -19.734 -1.064 1 98.31 157 GLY A CA 1
ATOM 1148 C C . GLY A 1 157 ? -10.914 -21.078 -0.661 1 98.31 157 GLY A C 1
ATOM 1149 O O . GLY A 1 157 ? -10.172 -22 -0.306 1 98.31 157 GLY A O 1
ATOM 1150 N N . PRO A 1 158 ? -12.211 -21.297 -0.816 1 97.38 158 PRO A N 1
ATOM 1151 C CA . PRO A 1 158 ? -12.852 -22.531 -0.358 1 97.38 158 PRO A CA 1
ATOM 1152 C C . PRO A 1 158 ? -12.422 -23.75 -1.165 1 97.38 158 PRO A C 1
ATOM 1154 O O . PRO A 1 158 ? -12.648 -24.891 -0.737 1 97.38 158 PRO A O 1
ATOM 1157 N N . PHE A 1 159 ? -11.773 -23.562 -2.279 1 98.62 159 PHE A N 1
ATOM 1158 C CA . PHE A 1 159 ? -11.492 -24.672 -3.182 1 98.62 159 PHE A CA 1
ATOM 1159 C C . PHE A 1 159 ? -9.992 -24.969 -3.221 1 98.62 159 PHE A C 1
ATOM 1161 O O . PHE A 1 159 ? -9.539 -25.797 -4.02 1 98.62 159 PHE A O 1
ATOM 1168 N N . LEU A 1 160 ? -9.188 -24.266 -2.4 1 98.81 160 LEU A N 1
ATOM 1169 C CA . LEU A 1 160 ? -7.754 -24.5 -2.33 1 98.81 160 LEU A CA 1
ATOM 1170 C C . LEU A 1 160 ? -7.434 -25.672 -1.416 1 98.81 160 LEU A C 1
ATOM 1172 O O . LEU A 1 160 ? -8.164 -25.938 -0.455 1 98.81 160 LEU A O 1
ATOM 1176 N N . THR A 1 161 ? -6.406 -26.391 -1.731 1 98.69 161 THR A N 1
ATOM 1177 C CA . THR A 1 161 ? -5.891 -27.391 -0.819 1 98.69 161 THR A CA 1
ATOM 1178 C C . THR A 1 161 ? -5.395 -26.766 0.475 1 98.69 161 THR A C 1
ATOM 1180 O O . THR A 1 161 ? -5.188 -25.547 0.535 1 98.69 161 THR A O 1
ATOM 1183 N N . SER A 1 162 ? -5.203 -27.5 1.553 1 97.75 162 SER A N 1
ATOM 1184 C CA . SER A 1 162 ? -4.82 -27 2.869 1 97.75 162 SER A CA 1
ATOM 1185 C C . SER A 1 162 ? -3.408 -26.422 2.854 1 97.75 162 SER A C 1
ATOM 1187 O O . SER A 1 162 ? -3.064 -25.578 3.686 1 97.75 162 SER A O 1
ATOM 1189 N N . ASN A 1 163 ? -2.564 -26.891 1.938 1 97.94 163 ASN A N 1
ATOM 1190 C CA . ASN A 1 163 ? -1.194 -26.406 1.827 1 97.94 163 ASN A CA 1
ATOM 1191 C C . ASN A 1 163 ? -0.932 -25.766 0.463 1 97.94 163 ASN A C 1
ATOM 1193 O O . ASN A 1 163 ? 0.142 -25.953 -0.113 1 97.94 163 ASN A O 1
ATOM 1197 N N . ALA A 1 164 ? -1.927 -25.062 -0.073 1 98.81 164 ALA A N 1
ATOM 1198 C CA . ALA A 1 164 ? -1.872 -24.484 -1.416 1 98.81 164 ALA A CA 1
ATOM 1199 C C . ALA A 1 164 ? -0.769 -23.438 -1.519 1 98.81 164 ALA A C 1
ATOM 1201 O O . ALA A 1 164 ? -0.406 -22.812 -0.521 1 98.81 164 ALA A O 1
ATOM 1202 N N . TYR A 1 165 ? -0.177 -23.328 -2.709 1 98.88 165 TYR A N 1
ATOM 1203 C CA . TYR A 1 165 ? 0.652 -22.203 -3.096 1 98.88 165 TYR A CA 1
ATOM 1204 C C . TYR A 1 165 ? -0.201 -21.062 -3.65 1 98.88 165 TYR A C 1
ATOM 1206 O O . TYR A 1 165 ? -1.05 -21.281 -4.52 1 98.88 165 TYR A O 1
ATOM 1214 N N . ILE A 1 166 ? -0.073 -19.875 -3.115 1 98.94 166 ILE A N 1
ATOM 1215 C CA . ILE A 1 166 ? -0.765 -18.688 -3.594 1 98.94 166 ILE A CA 1
ATOM 1216 C C . ILE A 1 166 ? 0.255 -17.625 -3.996 1 98.94 166 ILE A C 1
ATOM 1218 O O . ILE A 1 166 ? 1.022 -17.141 -3.158 1 98.94 166 ILE A O 1
ATOM 1222 N N . PHE A 1 167 ? 0.302 -17.281 -5.254 1 98.94 167 PHE A N 1
ATOM 1223 C CA . PHE A 1 167 ? 1.261 -16.312 -5.777 1 98.94 167 PHE A CA 1
ATOM 1224 C C . PHE A 1 167 ? 0.556 -15.039 -6.227 1 98.94 167 PHE A C 1
ATOM 1226 O O . PHE A 1 167 ? -0.475 -15.094 -6.902 1 98.94 167 PHE A O 1
ATOM 1233 N N . ASN A 1 168 ? 1.032 -13.914 -5.801 1 98.88 168 ASN A N 1
ATOM 1234 C CA . ASN A 1 168 ? 0.591 -12.609 -6.281 1 98.88 168 ASN A CA 1
ATOM 1235 C C . ASN A 1 168 ? 1.58 -12.016 -7.281 1 98.88 168 ASN A C 1
ATOM 1237 O O . ASN A 1 168 ? 2.729 -11.734 -6.934 1 98.88 168 ASN A O 1
ATOM 1241 N N . THR A 1 169 ? 1.153 -11.898 -8.562 1 98.38 169 THR A N 1
ATOM 1242 C CA . THR A 1 169 ? 1.962 -11.141 -9.508 1 98.38 169 THR A CA 1
ATOM 1243 C C . THR A 1 169 ? 1.939 -9.656 -9.18 1 98.38 169 THR A C 1
ATOM 1245 O O . THR A 1 169 ? 1.046 -8.93 -9.617 1 98.38 169 THR A O 1
ATOM 1248 N N . SER A 1 170 ? 2.898 -9.242 -8.461 1 97.44 170 SER A N 1
ATOM 1249 C CA . SER A 1 170 ? 2.973 -7.895 -7.906 1 97.44 170 SER A CA 1
ATOM 1250 C C . SER A 1 170 ? 3.824 -6.98 -8.781 1 97.44 170 SER A C 1
ATOM 1252 O O . SER A 1 170 ? 3.773 -7.066 -10.008 1 97.44 170 SER A O 1
ATOM 1254 N N . THR A 1 171 ? 4.449 -5.984 -8.211 1 95.19 171 THR A N 1
ATOM 1255 C CA . THR A 1 171 ? 5.32 -5.031 -8.891 1 95.19 171 THR A CA 1
ATOM 1256 C C . THR A 1 171 ? 6.438 -4.566 -7.961 1 95.19 171 THR A C 1
ATOM 1258 O O . THR A 1 171 ? 6.227 -4.414 -6.758 1 95.19 171 THR A O 1
ATOM 1261 N N . GLY A 1 172 ? 7.598 -4.348 -8.594 1 93.88 172 GLY A N 1
ATOM 1262 C CA . GLY A 1 172 ? 8.695 -3.771 -7.832 1 93.88 172 GLY A CA 1
ATOM 1263 C C . GLY A 1 172 ? 8.398 -2.373 -7.328 1 93.88 172 GLY A C 1
ATOM 1264 O O . GLY A 1 172 ? 9.023 -1.903 -6.379 1 93.88 172 GLY A O 1
ATOM 1265 N N . MET A 1 173 ? 7.41 -1.73 -7.82 1 93.81 173 MET A N 1
ATOM 1266 C CA . MET A 1 173 ? 7.129 -0.329 -7.52 1 93.81 173 MET A CA 1
ATOM 1267 C C . MET A 1 173 ? 6.586 -0.173 -6.105 1 93.81 173 MET A C 1
ATOM 1269 O O . MET A 1 173 ? 6.535 0.938 -5.574 1 93.81 173 MET A O 1
ATOM 1273 N N . VAL A 1 174 ? 6.246 -1.278 -5.398 1 95.56 174 VAL A N 1
ATOM 1274 C CA . VAL A 1 174 ? 5.738 -1.186 -4.031 1 95.56 174 VAL A CA 1
ATOM 1275 C C . VAL A 1 174 ? 6.875 -0.829 -3.08 1 95.56 174 VAL A C 1
ATOM 1277 O O . VAL A 1 174 ? 6.637 -0.429 -1.938 1 95.56 174 VAL A O 1
ATOM 1280 N N . HIS A 1 175 ? 8.133 -1.014 -3.58 1 94.94 175 HIS A N 1
ATOM 1281 C CA . HIS A 1 175 ? 9.242 -0.748 -2.668 1 94.94 175 HIS A CA 1
ATOM 1282 C C . HIS A 1 175 ? 10.32 0.098 -3.338 1 94.94 175 HIS A C 1
ATOM 1284 O O . HIS A 1 175 ? 11.289 0.493 -2.695 1 94.94 175 HIS A O 1
ATOM 1290 N N . LEU A 1 176 ? 10.117 0.445 -4.621 1 93.31 176 LEU A N 1
ATOM 1291 C CA . LEU A 1 176 ? 11.086 1.274 -5.336 1 93.31 176 LEU A CA 1
ATOM 1292 C C . LEU A 1 176 ? 10.766 2.754 -5.156 1 93.31 176 LEU A C 1
ATOM 1294 O O . LEU A 1 176 ? 9.656 3.113 -4.766 1 93.31 176 LEU A O 1
ATOM 1298 N N . ARG A 1 177 ? 11.82 3.58 -5.426 1 91.56 177 ARG A N 1
ATOM 1299 C CA . ARG A 1 177 ? 11.562 5.012 -5.535 1 91.56 177 ARG A CA 1
ATOM 1300 C C . ARG A 1 177 ? 10.5 5.301 -6.59 1 91.56 177 ARG A C 1
ATOM 1302 O O . ARG A 1 177 ? 10.398 4.586 -7.59 1 91.56 177 ARG A O 1
ATOM 1309 N N . PRO A 1 178 ? 9.797 6.387 -6.359 1 93.44 178 PRO A N 1
ATOM 1310 C CA . PRO A 1 178 ? 8.711 6.715 -7.285 1 93.44 178 PRO A CA 1
ATOM 1311 C C . PRO A 1 178 ? 9.18 6.828 -8.734 1 93.44 178 PRO A C 1
ATOM 1313 O O . PRO A 1 178 ? 10.227 7.434 -9 1 93.44 178 PRO A O 1
ATOM 1316 N N . ILE A 1 179 ? 8.461 6.125 -9.562 1 90.12 179 ILE A N 1
ATOM 1317 C CA . ILE A 1 179 ? 8.586 6.324 -11 1 90.12 179 ILE A CA 1
ATOM 1318 C C . ILE A 1 179 ? 7.566 7.359 -11.469 1 90.12 179 ILE A C 1
ATOM 1320 O O . ILE A 1 179 ? 6.363 7.203 -11.234 1 90.12 179 ILE A O 1
ATOM 1324 N N . ALA A 1 180 ? 8.047 8.328 -12.188 1 89.06 180 ALA A N 1
ATOM 1325 C CA . ALA A 1 180 ? 7.227 9.484 -12.531 1 89.06 180 ALA A CA 1
ATOM 1326 C C . ALA A 1 180 ? 5.887 9.055 -13.133 1 89.06 180 ALA A C 1
ATOM 1328 O O . ALA A 1 180 ? 5.84 8.156 -13.977 1 89.06 180 ALA A O 1
ATOM 1329 N N . GLN A 1 181 ? 4.789 9.586 -12.602 1 91.62 181 GLN A N 1
ATOM 1330 C CA . GLN A 1 181 ? 3.42 9.5 -13.094 1 91.62 181 GLN A CA 1
ATOM 1331 C C . GLN A 1 181 ? 2.838 8.109 -12.844 1 91.62 181 GLN A C 1
ATOM 1333 O O . GLN A 1 181 ? 1.775 7.773 -13.375 1 91.62 181 GLN A O 1
ATOM 1338 N N . GLY A 1 182 ? 3.508 7.254 -12.078 1 94.44 182 GLY A N 1
ATOM 1339 C CA . GLY A 1 182 ? 3.053 5.887 -11.875 1 94.44 182 GLY A CA 1
ATOM 1340 C C . GLY A 1 182 ? 2.309 5.699 -10.562 1 94.44 182 GLY A C 1
ATOM 1341 O O . GLY A 1 182 ? 2.182 4.574 -10.07 1 94.44 182 GLY A O 1
ATOM 1342 N N . TRP A 1 183 ? 1.804 6.758 -9.984 1 97.38 183 TRP A N 1
ATOM 1343 C CA . TRP A 1 183 ? 1.316 6.699 -8.609 1 97.38 183 TRP A CA 1
ATOM 1344 C C . TRP A 1 183 ? 0.066 5.832 -8.516 1 97.38 183 TRP A C 1
ATOM 1346 O O . TRP A 1 183 ? -0.065 5.023 -7.59 1 97.38 183 TRP A O 1
ATOM 1356 N N . ALA A 1 184 ? -0.902 6.027 -9.477 1 97.88 184 ALA A N 1
ATOM 1357 C CA . ALA A 1 184 ? -2.182 5.332 -9.367 1 97.88 184 ALA A CA 1
ATOM 1358 C C . ALA A 1 184 ? -1.991 3.818 -9.422 1 97.88 184 ALA A C 1
ATOM 1360 O O . ALA A 1 184 ? -2.574 3.082 -8.625 1 97.88 184 ALA A O 1
ATOM 1361 N N . TYR A 1 185 ? -1.164 3.377 -10.289 1 96.5 185 TYR A N 1
ATOM 1362 C CA . TYR A 1 185 ? -0.824 1.962 -10.391 1 96.5 185 TYR A CA 1
ATOM 1363 C C . TYR A 1 185 ? -0.166 1.463 -9.109 1 96.5 185 TYR A C 1
ATOM 1365 O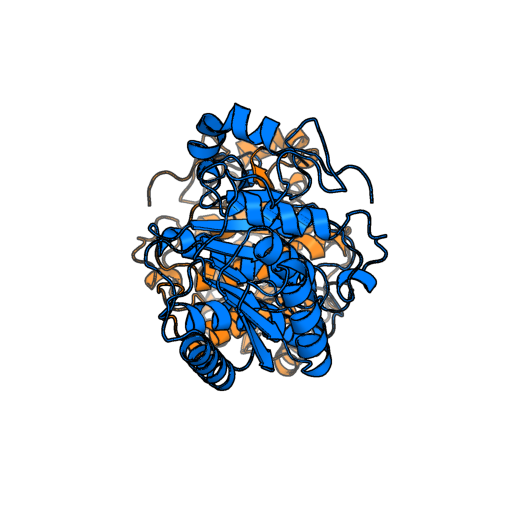 O . TYR A 1 185 ? -0.548 0.42 -8.578 1 96.5 185 TYR A O 1
ATOM 1373 N N . THR A 1 186 ? 0.82 2.211 -8.625 1 97.44 186 THR A N 1
ATOM 1374 C CA . THR A 1 186 ? 1.575 1.806 -7.441 1 97.44 186 THR A CA 1
ATOM 1375 C C . THR A 1 186 ? 0.672 1.755 -6.211 1 97.44 186 THR A C 1
ATOM 1377 O O . THR A 1 186 ? 0.786 0.846 -5.387 1 97.44 186 THR A O 1
ATOM 1380 N N . ALA A 1 187 ? -0.214 2.723 -6.117 1 98.62 187 ALA A N 1
ATOM 1381 C CA . ALA A 1 187 ? -1.122 2.775 -4.973 1 98.62 187 ALA A CA 1
ATOM 1382 C C . ALA A 1 187 ? -2.014 1.538 -4.922 1 98.62 187 ALA A C 1
ATOM 1384 O O . ALA A 1 187 ? -2.135 0.894 -3.879 1 98.62 187 ALA A O 1
ATOM 1385 N N . VAL A 1 188 ? -2.621 1.178 -6.039 1 98.56 188 VAL A N 1
ATOM 1386 C CA . VAL A 1 188 ? -3.529 0.036 -6.039 1 98.56 188 VAL A CA 1
ATOM 1387 C C . VAL A 1 188 ? -2.744 -1.25 -5.785 1 98.56 188 VAL A C 1
ATOM 1389 O O . VAL A 1 188 ? -3.211 -2.141 -5.07 1 98.56 188 VAL A O 1
ATOM 1392 N N . LYS A 1 189 ? -1.553 -1.338 -6.309 1 98.5 189 LYS A N 1
ATOM 1393 C CA . LYS A 1 189 ? -0.752 -2.543 -6.117 1 98.5 189 LYS A CA 1
ATOM 1394 C C . LYS A 1 189 ? -0.216 -2.627 -4.691 1 98.5 189 LYS A C 1
ATOM 1396 O O . LYS A 1 189 ? -0.045 -3.721 -4.148 1 98.5 189 LYS A O 1
ATOM 1401 N N . ALA A 1 190 ? 0.013 -1.49 -4.062 1 98.69 190 ALA A N 1
ATOM 1402 C CA . ALA A 1 190 ? 0.416 -1.486 -2.66 1 98.69 190 ALA A CA 1
ATOM 1403 C C . ALA A 1 190 ? -0.684 -2.062 -1.772 1 98.69 190 ALA A C 1
ATOM 1405 O O . ALA A 1 190 ? -0.402 -2.795 -0.821 1 98.69 190 ALA A O 1
ATOM 1406 N N . ALA A 1 191 ? -1.914 -1.683 -2.062 1 98.88 191 ALA A N 1
ATOM 1407 C CA . ALA A 1 191 ? -3.031 -2.262 -1.321 1 98.88 191 ALA A CA 1
ATOM 1408 C C . ALA A 1 191 ? -3.082 -3.777 -1.499 1 98.88 191 ALA A C 1
ATOM 1410 O O . ALA A 1 191 ? -3.248 -4.516 -0.527 1 98.88 191 ALA A O 1
ATOM 1411 N N . VAL A 1 192 ? -2.908 -4.227 -2.709 1 98.88 192 VAL A N 1
ATOM 1412 C CA . VAL A 1 192 ? -2.928 -5.656 -3.012 1 98.88 192 VAL A CA 1
ATOM 1413 C C . VAL A 1 192 ? -1.767 -6.348 -2.303 1 98.88 192 VAL A C 1
ATOM 1415 O O . VAL A 1 192 ? -1.933 -7.438 -1.745 1 98.88 192 VAL A O 1
ATOM 1418 N N . PHE A 1 193 ? -0.605 -5.703 -2.32 1 98.75 193 PHE A N 1
ATOM 1419 C CA . PHE A 1 193 ? 0.572 -6.242 -1.652 1 98.75 193 PHE A CA 1
ATOM 1420 C C . PHE A 1 193 ? 0.278 -6.527 -0.184 1 98.75 193 PHE A C 1
ATOM 1422 O O . PHE A 1 193 ? 0.562 -7.621 0.312 1 98.75 193 PHE A O 1
ATOM 1429 N N . LYS A 1 194 ? -0.285 -5.582 0.524 1 98.75 194 LYS A N 1
ATOM 1430 C CA . LYS A 1 194 ? -0.562 -5.77 1.946 1 98.75 194 LYS A CA 1
ATOM 1431 C C . LYS A 1 194 ? -1.621 -6.844 2.166 1 98.75 194 LYS A C 1
ATOM 1433 O O . LYS A 1 194 ? -1.555 -7.602 3.137 1 98.75 194 LYS A O 1
ATOM 1438 N N . MET A 1 195 ? -2.596 -6.922 1.264 1 98.81 195 MET A N 1
ATOM 1439 C CA . MET A 1 195 ? -3.615 -7.965 1.336 1 98.81 195 MET A CA 1
ATOM 1440 C C . MET A 1 195 ? -2.977 -9.352 1.358 1 98.81 195 MET A C 1
ATOM 1442 O O . MET A 1 195 ? -3.285 -10.164 2.229 1 98.81 195 MET A O 1
ATOM 1446 N N . PHE A 1 196 ? -2.041 -9.586 0.517 1 98.81 196 PHE A N 1
ATOM 1447 C CA . PHE A 1 196 ? -1.428 -10.906 0.402 1 98.81 196 PHE A CA 1
ATOM 1448 C C . PHE A 1 196 ? -0.432 -11.141 1.532 1 98.81 196 PHE A C 1
ATOM 1450 O O . PHE A 1 196 ? -0.263 -12.266 1.994 1 98.81 196 PHE A O 1
ATOM 1457 N N . GLU A 1 197 ? 0.27 -10.07 1.919 1 98.5 197 GLU A N 1
ATOM 1458 C CA . GLU A 1 197 ? 1.136 -10.211 3.086 1 98.5 197 GLU A CA 1
ATOM 1459 C C . GLU A 1 197 ? 0.352 -10.703 4.301 1 98.5 197 GLU A C 1
ATOM 1461 O O . GLU A 1 197 ? 0.783 -11.633 4.988 1 98.5 197 GLU A O 1
ATOM 1466 N N . TYR A 1 198 ? -0.769 -10.133 4.531 1 98.44 198 TYR A N 1
ATOM 1467 C CA . TYR A 1 198 ? -1.602 -10.508 5.668 1 98.44 198 TYR A CA 1
ATOM 1468 C C . TYR A 1 198 ? -2.232 -11.883 5.445 1 98.44 198 TYR A C 1
ATOM 1470 O O . TYR A 1 198 ? -2.475 -12.617 6.402 1 98.44 198 TYR A O 1
ATOM 1478 N N . LEU A 1 199 ? -2.49 -12.234 4.207 1 98.75 199 LEU A N 1
ATOM 1479 C CA . LEU A 1 199 ? -3.025 -13.555 3.904 1 98.75 199 LEU A CA 1
ATOM 1480 C C . LEU A 1 199 ? -2.113 -14.648 4.453 1 98.75 199 LEU A C 1
ATOM 1482 O O . LEU A 1 199 ? -2.59 -15.633 5.027 1 98.75 199 LEU A O 1
ATOM 1486 N N . GLN A 1 200 ? -0.783 -14.5 4.25 1 98.44 200 GLN A N 1
ATOM 1487 C CA . GLN A 1 200 ? 0.153 -15.492 4.77 1 98.44 200 GLN A CA 1
ATOM 1488 C C . GLN A 1 200 ? 0.021 -15.633 6.285 1 98.44 200 GLN A C 1
ATOM 1490 O O . GLN A 1 200 ? 0.113 -16.734 6.82 1 98.44 200 GLN A O 1
ATOM 1495 N N . ASP A 1 201 ? -0.182 -14.5 6.918 1 96.31 201 ASP A N 1
ATOM 1496 C CA . ASP A 1 201 ? -0.318 -14.531 8.367 1 96.31 201 ASP A CA 1
ATOM 1497 C C . ASP A 1 201 ? -1.631 -15.195 8.781 1 96.31 201 ASP A C 1
ATOM 1499 O O . ASP A 1 201 ? -1.672 -15.945 9.766 1 96.31 201 ASP A O 1
ATOM 1503 N N . ASP A 1 202 ? -2.654 -14.938 8.078 1 96.94 202 ASP A N 1
ATOM 1504 C CA . ASP A 1 202 ? -3.979 -15.492 8.344 1 96.94 202 ASP A CA 1
ATOM 1505 C C . ASP A 1 202 ? -3.996 -17 8.117 1 96.94 202 ASP A C 1
ATOM 1507 O O . ASP A 1 202 ? -4.746 -17.719 8.781 1 96.94 202 ASP A O 1
ATOM 1511 N N . LYS A 1 203 ? -3.275 -17.391 7.121 1 97.62 203 LYS A N 1
ATOM 1512 C CA . LYS A 1 203 ? -3.23 -18.781 6.695 1 97.62 203 LYS A CA 1
ATOM 1513 C C . LYS A 1 203 ? -1.796 -19.297 6.66 1 97.62 203 LYS A C 1
ATOM 1515 O O . LYS A 1 203 ? -1.22 -19.469 5.582 1 97.62 203 LYS A O 1
ATOM 1520 N N . PRO A 1 204 ? -1.281 -19.672 7.855 1 97.12 204 PRO A N 1
ATOM 1521 C CA . PRO A 1 204 ? 0.123 -20.078 7.91 1 97.12 204 PRO A CA 1
ATOM 1522 C C . PRO A 1 204 ? 0.388 -21.375 7.148 1 97.12 204 PRO A C 1
ATOM 1524 O O . PRO A 1 204 ? 1.537 -21.672 6.816 1 97.12 204 PRO A O 1
ATOM 1527 N N . GLU A 1 205 ? -0.711 -22.125 6.848 1 98 205 GLU A N 1
ATOM 1528 C CA . GLU A 1 205 ? -0.552 -23.406 6.145 1 98 205 GLU A CA 1
ATOM 1529 C C . GLU A 1 205 ? -0.38 -23.188 4.645 1 98 205 GLU A C 1
ATOM 1531 O O . GLU A 1 205 ? 0.124 -24.062 3.939 1 98 205 GLU A O 1
ATOM 1536 N N . TRP A 1 206 ? -0.883 -22.062 4.113 1 98.62 206 TRP A N 1
ATOM 1537 C CA . TRP A 1 206 ? -0.676 -21.734 2.707 1 98.62 206 TRP A CA 1
ATOM 1538 C C . TRP A 1 206 ? 0.727 -21.188 2.477 1 98.62 206 TRP A C 1
ATOM 1540 O O . TRP A 1 206 ? 1.43 -20.844 3.43 1 98.62 206 TRP A O 1
ATOM 1550 N N . HIS A 1 207 ? 1.205 -21.312 1.285 1 98.81 207 HIS A N 1
ATOM 1551 C CA . HIS A 1 207 ? 2.506 -20.797 0.857 1 98.81 207 HIS A CA 1
ATOM 1552 C C . HIS A 1 207 ? 2.354 -19.594 -0.071 1 98.81 207 HIS A C 1
ATOM 1554 O O . HIS A 1 207 ? 2.279 -19.766 -1.292 1 98.81 207 HIS A O 1
ATOM 1560 N N . VAL A 1 208 ? 2.371 -18.375 0.543 1 98.88 208 VAL A N 1
ATOM 1561 C CA . VAL A 1 208 ? 2.121 -17.141 -0.198 1 98.88 208 VAL A CA 1
ATOM 1562 C C . VAL A 1 208 ? 3.447 -16.484 -0.556 1 98.88 208 VAL A C 1
ATOM 1564 O O . VAL A 1 208 ? 4.309 -16.281 0.308 1 98.88 208 VAL A O 1
ATOM 1567 N N . VAL A 1 209 ? 3.688 -16.188 -1.831 1 98.94 209 VAL A N 1
ATOM 1568 C CA . VAL A 1 209 ? 4.844 -15.43 -2.289 1 98.94 209 VAL A CA 1
ATOM 1569 C C . VAL A 1 209 ? 4.391 -14.312 -3.225 1 98.94 209 VAL A C 1
ATOM 1571 O O . VAL A 1 209 ? 3.469 -14.5 -4.023 1 98.94 209 VAL A O 1
ATOM 1574 N N . GLN A 1 210 ? 4.941 -13.156 -3.062 1 98.75 210 GLN A N 1
ATOM 1575 C CA . GLN A 1 210 ? 4.668 -12.031 -3.945 1 98.75 210 GLN A CA 1
ATOM 1576 C C . GLN A 1 210 ? 5.844 -11.766 -4.883 1 98.75 210 GLN A C 1
ATOM 1578 O O . GLN A 1 210 ? 7.004 -11.875 -4.477 1 98.75 210 GLN A O 1
ATOM 1583 N N . ILE A 1 211 ? 5.562 -11.398 -6.18 1 98.56 211 ILE A N 1
ATOM 1584 C CA . ILE A 1 211 ? 6.605 -11.492 -7.195 1 98.56 211 ILE A CA 1
ATOM 1585 C C . ILE A 1 211 ? 6.59 -10.242 -8.07 1 98.56 211 ILE A C 1
ATOM 1587 O O . ILE A 1 211 ? 5.539 -9.844 -8.578 1 98.56 211 ILE A O 1
ATOM 1591 N N . GLN A 1 212 ? 7.688 -9.57 -8.172 1 97.12 212 GLN A N 1
ATOM 1592 C CA . GLN A 1 212 ? 7.953 -8.648 -9.273 1 97.12 212 GLN A CA 1
ATOM 1593 C C . GLN A 1 212 ? 8.336 -9.406 -10.539 1 97.12 212 GLN A C 1
ATOM 1595 O O . GLN A 1 212 ? 9.43 -9.977 -10.625 1 97.12 212 GLN A O 1
ATOM 1600 N N . PRO A 1 213 ? 7.5 -9.414 -11.547 1 96.69 213 PRO A N 1
ATOM 1601 C CA . PRO A 1 213 ? 7.66 -10.344 -12.664 1 96.69 213 PRO A CA 1
ATOM 1602 C C . PRO A 1 213 ? 8.664 -9.852 -13.703 1 96.69 213 PRO A C 1
ATOM 1604 O O . PRO A 1 213 ? 8.977 -10.57 -14.648 1 96.69 213 PRO A O 1
ATOM 1607 N N . GLY A 1 214 ? 9.219 -8.672 -13.477 1 93.31 214 GLY A N 1
ATOM 1608 C CA . GLY A 1 214 ? 10.102 -8.086 -14.484 1 93.31 214 GLY A CA 1
ATOM 1609 C C . GLY A 1 214 ? 9.461 -6.945 -15.25 1 93.31 214 GLY A C 1
ATOM 1610 O O . GLY A 1 214 ? 8.297 -6.602 -15.008 1 93.31 214 GLY A O 1
ATOM 1611 N N . VAL A 1 215 ? 10.242 -6.258 -16.031 1 89 215 VAL A N 1
ATOM 1612 C CA . VAL A 1 215 ? 9.758 -5.242 -16.953 1 89 215 VAL A CA 1
ATOM 1613 C C . VAL A 1 215 ? 9.453 -5.879 -18.297 1 89 215 VAL A C 1
ATOM 1615 O O . VAL A 1 215 ? 10.328 -5.965 -19.172 1 89 215 VAL A O 1
ATOM 1618 N N . ILE A 1 216 ? 8.266 -6.297 -18.391 1 83.69 216 ILE A N 1
ATOM 1619 C CA . ILE A 1 216 ? 7.832 -7.078 -19.531 1 83.69 216 ILE A CA 1
ATOM 1620 C C . ILE A 1 216 ? 6.898 -6.242 -20.406 1 83.69 216 ILE A C 1
ATOM 1622 O O . ILE A 1 216 ? 6.012 -5.559 -19.891 1 83.69 216 ILE A O 1
ATOM 1626 N N . ARG A 1 217 ? 7.203 -6.172 -21.641 1 75.56 217 ARG A N 1
ATOM 1627 C CA . ARG A 1 217 ? 6.301 -5.5 -22.578 1 75.56 217 ARG A CA 1
ATOM 1628 C C . ARG A 1 217 ? 4.973 -6.238 -22.672 1 75.56 217 ARG A C 1
ATOM 1630 O O . ARG A 1 217 ? 4.91 -7.355 -23.188 1 75.56 217 ARG A O 1
ATOM 1637 N N . THR A 1 218 ? 3.998 -5.758 -21.984 1 71.62 218 THR A N 1
ATOM 1638 C CA . THR A 1 218 ? 2.629 -6.262 -22.031 1 71.62 218 THR A CA 1
ATOM 1639 C C . THR A 1 218 ? 1.658 -5.148 -22.406 1 71.62 218 THR A C 1
ATOM 1641 O O . THR A 1 218 ? 2.057 -3.99 -22.547 1 71.62 218 THR A O 1
ATOM 1644 N N . GLU A 1 219 ? 0.529 -5.574 -22.734 1 66.56 219 GLU A N 1
ATOM 1645 C CA . GLU A 1 219 ? -0.49 -4.555 -22.953 1 66.56 219 GLU A CA 1
ATOM 1646 C C . GLU A 1 219 ? -0.58 -3.604 -21.766 1 66.56 219 GLU A C 1
ATOM 1648 O O . GLU A 1 219 ? -0.928 -2.432 -21.922 1 66.56 219 GLU A O 1
ATOM 1653 N N . LEU A 1 220 ? -0.133 -4.094 -20.719 1 62.16 220 LEU A N 1
ATOM 1654 C CA . LEU A 1 220 ? -0.183 -3.328 -19.469 1 62.16 220 LEU A CA 1
ATOM 1655 C C . LEU A 1 220 ? 0.897 -2.252 -19.453 1 62.16 220 LEU A C 1
ATOM 1657 O O . LEU A 1 220 ? 0.649 -1.125 -19.016 1 62.16 220 LEU A O 1
ATOM 1661 N N . ASN A 1 221 ? 2.051 -2.512 -19.891 1 64 221 ASN A N 1
ATOM 1662 C CA . ASN A 1 221 ? 3.209 -1.64 -19.719 1 64 221 ASN A CA 1
ATOM 1663 C C . ASN A 1 221 ? 3.312 -0.631 -20.859 1 64 221 ASN A C 1
ATOM 1665 O O . ASN A 1 221 ? 4.133 0.287 -20.812 1 64 221 ASN A O 1
ATOM 1669 N N . GLU A 1 222 ? 2.623 -0.9 -21.859 1 62.44 222 GLU A N 1
ATOM 1670 C CA . GLU A 1 222 ? 2.725 0.007 -23 1 62.44 222 GLU A CA 1
ATOM 1671 C C . GLU A 1 222 ? 2.443 1.448 -22.578 1 62.44 222 GLU A C 1
ATOM 1673 O O . GLU A 1 222 ? 2.877 2.389 -23.25 1 62.44 222 GLU A O 1
ATOM 1678 N N . ARG A 1 223 ? 2.098 1.546 -21.406 1 63.34 223 ARG A N 1
ATOM 1679 C CA . ARG A 1 223 ? 1.691 2.877 -20.969 1 63.34 223 ARG A CA 1
ATOM 1680 C C . ARG A 1 223 ? 2.844 3.605 -20.281 1 63.34 223 ARG A C 1
ATOM 1682 O O . ARG A 1 223 ? 2.846 4.836 -20.203 1 63.34 223 ARG A O 1
ATOM 1689 N N . PHE A 1 224 ? 3.795 2.764 -19.875 1 64.38 224 PHE A N 1
ATOM 1690 C CA . PHE A 1 224 ? 4.945 3.365 -19.203 1 64.38 224 PHE A CA 1
ATOM 1691 C C . PHE A 1 224 ? 6.102 3.547 -20.188 1 64.38 224 PHE A C 1
ATOM 1693 O O . PHE A 1 224 ? 6.234 2.789 -21.141 1 64.38 224 PHE A O 1
ATOM 1700 N N . ASP A 1 225 ? 6.539 4.629 -20.609 1 63.16 225 ASP A N 1
ATOM 1701 C CA . ASP A 1 225 ? 7.684 4.871 -21.484 1 63.16 225 ASP A CA 1
ATOM 1702 C C . ASP A 1 225 ? 8.859 3.973 -21.109 1 63.16 225 ASP A C 1
ATOM 1704 O O . ASP A 1 225 ? 10 4.438 -21.031 1 63.16 225 ASP A O 1
ATOM 1708 N N . VAL A 1 226 ? 8.516 2.732 -20.656 1 63.09 226 VAL A N 1
ATOM 1709 C CA . VAL A 1 226 ? 9.594 1.813 -20.297 1 63.09 226 VAL A CA 1
ATOM 1710 C C . VAL A 1 226 ? 9.68 0.695 -21.328 1 63.09 226 VAL A C 1
ATOM 1712 O O . VAL A 1 226 ? 8.672 0.07 -21.672 1 63.09 226 VAL A O 1
ATOM 1715 N N . VAL A 1 227 ? 10.82 0.47 -21.906 1 67.06 227 VAL A N 1
ATOM 1716 C CA . VAL A 1 227 ? 11.055 -0.581 -22.891 1 67.06 227 VAL A CA 1
ATOM 1717 C C . VAL A 1 227 ? 11.156 -1.934 -22.188 1 67.06 227 VAL A C 1
ATOM 1719 O O . VAL A 1 227 ? 11.914 -2.088 -21.234 1 67.06 227 VAL A O 1
ATOM 1722 N N . GLY A 1 228 ? 10.211 -2.754 -22.531 1 70.56 228 GLY A N 1
ATOM 1723 C CA . GLY A 1 228 ? 10.281 -4.113 -22.031 1 70.56 228 GLY A CA 1
ATOM 1724 C C . GLY A 1 228 ? 11.648 -4.75 -22.219 1 70.56 228 GLY A C 1
ATOM 1725 O O . GLY A 1 228 ? 12.211 -4.699 -23.312 1 70.56 228 GLY A O 1
ATOM 1726 N N . GLN A 1 229 ? 12.172 -5.254 -21.047 1 83.25 229 GLN A N 1
ATOM 1727 C CA . GLN A 1 229 ? 13.547 -5.762 -21.094 1 83.25 229 GLN A CA 1
ATOM 1728 C C . GLN A 1 229 ? 13.594 -7.246 -20.734 1 83.25 229 GLN A C 1
ATOM 1730 O O . GLN A 1 229 ? 14.578 -7.926 -21.016 1 83.25 229 GLN A O 1
ATOM 1735 N N . ASP A 1 230 ? 12.5 -7.762 -20.203 1 93.06 230 ASP A N 1
ATOM 1736 C CA . ASP A 1 230 ? 12.539 -9.125 -19.672 1 93.06 230 ASP A CA 1
ATOM 1737 C C . ASP A 1 230 ? 11.648 -10.055 -20.5 1 93.06 230 ASP A C 1
ATOM 1739 O O . ASP A 1 230 ? 10.555 -9.672 -20.906 1 93.06 230 ASP A O 1
ATOM 1743 N N . ASP A 1 231 ? 12.156 -11.234 -20.75 1 95.06 231 ASP A N 1
ATOM 1744 C CA . ASP A 1 231 ? 11.398 -12.305 -21.406 1 95.06 231 ASP A CA 1
ATOM 1745 C C . ASP A 1 231 ? 10.297 -12.828 -20.484 1 95.06 231 ASP A C 1
ATOM 1747 O O . ASP A 1 231 ? 10.562 -13.258 -19.359 1 95.06 231 ASP A O 1
ATOM 1751 N N . PRO A 1 232 ? 9.039 -12.789 -20.953 1 95.25 232 PRO A N 1
ATOM 1752 C CA . PRO A 1 232 ? 7.953 -13.289 -20.109 1 95.25 232 PRO A CA 1
ATOM 1753 C C . PRO A 1 232 ? 8.195 -14.719 -19.625 1 95.25 232 PRO A C 1
ATOM 1755 O O . PRO A 1 232 ? 7.723 -15.102 -18.547 1 95.25 232 PRO A O 1
ATOM 1758 N N . ALA A 1 233 ? 8.961 -15.508 -20.375 1 97.62 233 ALA A N 1
ATOM 1759 C CA . ALA A 1 233 ? 9.25 -16.891 -19.984 1 97.62 233 ALA A CA 1
ATOM 1760 C C . ALA A 1 233 ? 10.117 -16.938 -18.734 1 97.62 233 ALA A C 1
ATOM 1762 O O . ALA A 1 233 ? 10.102 -17.922 -18 1 97.62 233 ALA A O 1
ATOM 1763 N N . LEU A 1 234 ? 10.93 -15.891 -18.516 1 98.38 234 LEU A N 1
ATOM 1764 C CA . LEU A 1 234 ? 11.695 -15.836 -17.266 1 98.38 234 LEU A CA 1
ATOM 1765 C C . LEU A 1 234 ? 10.766 -15.859 -16.062 1 98.38 234 LEU A C 1
ATOM 1767 O O . LEU A 1 234 ? 10.938 -16.688 -15.156 1 98.38 234 LEU A O 1
ATOM 1771 N N . ALA A 1 235 ? 9.797 -14.977 -16.094 1 98.38 235 ALA A N 1
ATOM 1772 C CA . ALA A 1 235 ? 8.828 -14.938 -15 1 98.38 235 ALA A CA 1
ATOM 1773 C C . ALA A 1 235 ? 8.094 -16.266 -14.875 1 98.38 235 ALA A C 1
ATOM 1775 O O . ALA A 1 235 ? 7.973 -16.812 -13.773 1 98.38 235 ALA A O 1
ATOM 1776 N N . ALA A 1 236 ? 7.656 -16.797 -15.953 1 98.81 236 ALA A N 1
ATOM 1777 C CA . ALA A 1 236 ? 6.844 -18 -15.984 1 98.81 236 ALA A CA 1
ATOM 1778 C C . ALA A 1 236 ? 7.586 -19.172 -15.352 1 98.81 236 ALA A C 1
ATOM 1780 O O . ALA A 1 236 ? 7.051 -19.859 -14.477 1 98.81 236 ALA A O 1
ATOM 1781 N N . GLN A 1 237 ? 8.812 -19.375 -15.805 1 98.94 237 GLN A N 1
ATOM 1782 C CA . GLN A 1 237 ? 9.602 -20.5 -15.312 1 98.94 237 GLN A CA 1
ATOM 1783 C C . GLN A 1 237 ? 10.016 -20.281 -13.859 1 98.94 237 GLN A C 1
ATOM 1785 O O . GLN A 1 237 ? 10.117 -21.25 -13.094 1 98.94 237 GLN A O 1
ATOM 1790 N N . PHE A 1 238 ? 10.203 -19.047 -13.438 1 98.94 238 PHE A N 1
ATOM 1791 C CA . PHE A 1 238 ? 10.453 -18.719 -12.047 1 98.94 238 PHE A CA 1
ATOM 1792 C C . PHE A 1 238 ? 9.273 -19.109 -11.172 1 98.94 238 PHE A C 1
ATOM 1794 O O . PHE A 1 238 ? 9.453 -19.641 -10.07 1 98.94 238 PHE A O 1
ATOM 1801 N N . TYR A 1 239 ? 8.008 -18.891 -11.617 1 98.94 239 TYR A N 1
ATOM 1802 C CA . TYR A 1 239 ? 6.812 -19.281 -10.883 1 98.94 239 TYR A CA 1
ATOM 1803 C C . TYR A 1 239 ? 6.777 -20.797 -10.664 1 98.94 239 TYR A C 1
ATOM 1805 O O . TYR A 1 239 ? 6.391 -21.266 -9.594 1 98.94 239 TYR A O 1
ATOM 1813 N N . VAL A 1 240 ? 7.176 -21.547 -11.688 1 98.94 240 VAL A N 1
ATOM 1814 C CA . VAL A 1 240 ? 7.23 -23 -11.547 1 98.94 240 VAL A CA 1
ATOM 1815 C C . VAL A 1 240 ? 8.242 -23.375 -10.461 1 98.94 240 VAL A C 1
ATOM 1817 O O . VAL A 1 240 ? 7.945 -24.203 -9.594 1 98.94 240 VAL A O 1
ATOM 1820 N N . TRP A 1 241 ? 9.414 -22.766 -10.508 1 98.94 241 TRP A N 1
ATOM 1821 C CA . TRP A 1 241 ? 10.422 -23.016 -9.484 1 98.94 241 TRP A CA 1
ATOM 1822 C C . TRP A 1 241 ? 9.891 -22.656 -8.102 1 98.94 241 TRP A C 1
ATOM 1824 O O . TRP A 1 241 ? 10.094 -23.391 -7.137 1 98.94 241 TRP A O 1
ATOM 1834 N N . LEU A 1 242 ? 9.172 -21.562 -7.973 1 98.88 242 LEU A N 1
ATOM 1835 C CA . LEU A 1 242 ? 8.633 -21.094 -6.703 1 98.88 242 LEU A CA 1
ATOM 1836 C C . LEU A 1 242 ? 7.676 -22.109 -6.102 1 98.88 242 LEU A C 1
ATOM 1838 O O . LEU A 1 242 ? 7.531 -22.188 -4.879 1 98.88 242 LEU A O 1
ATOM 1842 N N . ALA A 1 243 ? 7.016 -22.875 -6.965 1 98.81 243 ALA A N 1
ATOM 1843 C CA . ALA A 1 243 ? 6.023 -23.844 -6.504 1 98.81 243 ALA A CA 1
ATOM 1844 C C . ALA A 1 243 ? 6.68 -25.172 -6.125 1 98.81 243 ALA A C 1
ATOM 1846 O O . ALA A 1 243 ? 5.996 -26.141 -5.777 1 98.81 243 ALA A O 1
ATOM 1847 N N . SER A 1 244 ? 8 -25.297 -6.188 1 98.44 244 SER A N 1
ATOM 1848 C CA . SER A 1 244 ? 8.727 -26.531 -5.887 1 98.44 244 SER A CA 1
ATOM 1849 C C . SER A 1 244 ? 9.312 -26.484 -4.48 1 98.44 244 SER A C 1
ATOM 1851 O O . SER A 1 244 ? 9.406 -25.422 -3.867 1 98.44 244 SER A O 1
ATOM 1853 N N . PRO A 1 245 ? 9.766 -27.594 -3.963 1 97.5 245 PRO A N 1
ATOM 1854 C CA . PRO A 1 245 ? 10.398 -27.656 -2.641 1 97.5 245 PRO A CA 1
ATOM 1855 C C . PRO A 1 245 ? 11.672 -26.812 -2.561 1 97.5 245 PRO A C 1
ATOM 1857 O O . PRO A 1 245 ? 12.055 -26.359 -1.479 1 97.5 245 PRO A O 1
ATOM 1860 N N . GLU A 1 246 ? 12.305 -26.484 -3.713 1 98.38 246 GLU A N 1
ATOM 1861 C CA . GLU A 1 246 ? 13.555 -25.734 -3.725 1 98.38 246 GLU A CA 1
ATOM 1862 C C . GLU A 1 246 ? 13.336 -24.297 -3.24 1 98.38 246 GLU A C 1
ATOM 1864 O O . GLU A 1 246 ? 14.273 -23.641 -2.779 1 98.38 246 GLU A O 1
ATOM 1869 N N . ALA A 1 247 ? 12.078 -23.859 -3.305 1 98.81 247 ALA A N 1
ATOM 1870 C CA . ALA A 1 247 ? 11.82 -22.438 -3.037 1 98.81 247 ALA A CA 1
ATOM 1871 C C . ALA A 1 247 ? 11.008 -22.266 -1.761 1 98.81 247 ALA A C 1
ATOM 1873 O O . ALA A 1 247 ? 10.5 -21.172 -1.488 1 98.81 247 ALA A O 1
ATOM 1874 N N . GLU A 1 248 ? 10.82 -23.328 -1.004 1 98.19 248 GLU A N 1
ATOM 1875 C CA . GLU A 1 248 ? 9.977 -23.312 0.183 1 98.19 248 GLU A CA 1
ATOM 1876 C C . GLU A 1 248 ? 10.406 -22.219 1.157 1 98.19 248 GLU A C 1
ATOM 1878 O O . GLU A 1 248 ? 9.57 -21.641 1.854 1 98.19 248 GLU A O 1
ATOM 1883 N N . PHE A 1 249 ? 11.734 -21.859 1.156 1 98.75 249 PHE A N 1
ATOM 1884 C CA . PHE A 1 249 ? 12.297 -20.891 2.094 1 98.75 249 PHE A CA 1
ATOM 1885 C C . PHE A 1 249 ? 11.797 -19.484 1.785 1 98.75 249 PHE A C 1
ATOM 1887 O O . PHE A 1 249 ? 11.977 -18.562 2.59 1 98.75 249 PHE A O 1
ATOM 1894 N N . LEU A 1 250 ? 11.039 -19.281 0.741 1 98.81 250 LEU A N 1
ATOM 1895 C CA . LEU A 1 250 ? 10.602 -17.953 0.314 1 98.81 250 LEU A CA 1
ATOM 1896 C C . LEU A 1 250 ? 9.156 -17.703 0.742 1 98.81 250 LEU A C 1
ATOM 1898 O O . LEU A 1 250 ? 8.562 -16.688 0.359 1 98.81 250 LEU A O 1
ATOM 1902 N N . LYS A 1 251 ? 8.539 -18.656 1.549 1 98.62 251 LYS A N 1
ATOM 1903 C CA . LYS A 1 251 ? 7.188 -18.469 2.074 1 98.62 251 LYS A CA 1
ATOM 1904 C C . LYS A 1 251 ? 7.055 -17.109 2.764 1 98.62 251 LYS A C 1
ATOM 1906 O O . LYS A 1 251 ? 7.855 -16.781 3.639 1 98.62 251 LYS A O 1
ATOM 1911 N N . GLY A 1 252 ? 6.094 -16.328 2.32 1 98.38 252 GLY A N 1
ATOM 1912 C CA . GLY A 1 252 ? 5.793 -15.039 2.941 1 98.38 252 GLY A CA 1
ATOM 1913 C C . GLY A 1 252 ? 6.703 -13.922 2.471 1 98.38 252 GLY A C 1
ATOM 1914 O O . GLY A 1 252 ? 6.711 -12.836 3.053 1 98.38 252 GLY A O 1
ATOM 1915 N N . LYS A 1 253 ? 7.512 -14.18 1.388 1 98.5 253 LYS A N 1
ATOM 1916 C CA . LYS A 1 253 ? 8.523 -13.211 0.97 1 98.5 253 LYS A CA 1
ATOM 1917 C C . LYS A 1 253 ? 8.109 -12.5 -0.317 1 98.5 253 LYS A C 1
ATOM 1919 O O . LYS A 1 253 ? 7.113 -12.875 -0.942 1 98.5 253 LYS A O 1
ATOM 1924 N N . PHE A 1 254 ? 8.703 -11.414 -0.605 1 98.44 254 PHE A N 1
ATOM 1925 C CA . PHE A 1 254 ? 8.656 -10.695 -1.873 1 98.44 254 PHE A CA 1
ATOM 1926 C C . PHE A 1 254 ? 9.93 -10.938 -2.682 1 98.44 254 PHE A C 1
ATOM 1928 O O . PHE A 1 254 ? 11.031 -10.727 -2.182 1 98.44 254 PHE A O 1
ATOM 1935 N N . VAL A 1 255 ? 9.82 -11.328 -3.992 1 98.5 255 VAL A N 1
ATOM 1936 C CA . VAL A 1 255 ? 11.008 -11.703 -4.75 1 98.5 255 VAL A CA 1
ATOM 1937 C C . VAL A 1 255 ? 10.938 -11.117 -6.156 1 98.5 255 VAL A C 1
ATOM 1939 O O . VAL A 1 255 ? 9.844 -10.797 -6.645 1 98.5 255 VAL A O 1
ATOM 1942 N N . TRP A 1 256 ? 12.055 -10.93 -6.789 1 97.5 256 TRP A N 1
ATOM 1943 C CA . TRP A 1 256 ? 12.188 -10.531 -8.188 1 97.5 256 TRP A CA 1
ATOM 1944 C C . TRP A 1 256 ? 12.539 -11.727 -9.062 1 97.5 256 TRP A C 1
ATOM 1946 O O . TRP A 1 256 ? 13.469 -12.477 -8.758 1 97.5 256 TRP A O 1
ATOM 1956 N N . VAL A 1 257 ? 11.914 -11.836 -10.188 1 98.12 257 VAL A N 1
ATOM 1957 C CA . VAL A 1 257 ? 12.133 -12.984 -11.055 1 98.12 257 VAL A CA 1
ATOM 1958 C C . VAL A 1 257 ? 13.531 -12.922 -11.664 1 98.12 257 VAL A C 1
ATOM 1960 O O . VAL A 1 257 ? 14.039 -13.922 -12.172 1 98.12 257 VAL A O 1
ATOM 1963 N N . ASN A 1 258 ? 14.094 -11.773 -11.586 1 97.25 258 ASN A N 1
ATOM 1964 C CA . ASN A 1 258 ? 15.383 -11.547 -12.227 1 97.25 258 ASN A CA 1
ATOM 1965 C C . ASN A 1 258 ? 16.531 -12.07 -11.375 1 97.25 258 ASN A C 1
ATOM 1967 O O . ASN A 1 258 ? 17.672 -12.164 -11.844 1 97.25 258 ASN A O 1
ATOM 1971 N N . TRP A 1 259 ? 16.312 -12.359 -10.102 1 97.81 259 TRP A N 1
ATOM 1972 C CA . TRP A 1 259 ? 17.344 -12.828 -9.188 1 97.81 259 TRP A CA 1
ATOM 1973 C C . TRP A 1 259 ? 17.703 -14.281 -9.469 1 97.81 259 TRP A C 1
ATOM 1975 O O . TRP A 1 259 ? 16.844 -15.07 -9.859 1 97.81 259 TRP A O 1
ATOM 1985 N N . ASP A 1 260 ? 18.953 -14.594 -9.273 1 98.5 260 ASP A N 1
ATOM 1986 C CA . ASP A 1 260 ? 19.438 -15.938 -9.516 1 98.5 260 ASP A CA 1
ATOM 1987 C C . ASP A 1 260 ? 19 -16.891 -8.414 1 98.5 260 ASP A C 1
ATOM 1989 O O . ASP A 1 260 ? 19.328 -16.688 -7.238 1 98.5 260 ASP A O 1
ATOM 1993 N N . VAL A 1 261 ? 18.422 -18.016 -8.805 1 98.88 261 VAL A N 1
ATOM 1994 C CA . VAL A 1 261 ? 17.797 -18.875 -7.805 1 98.88 261 VAL A CA 1
ATOM 1995 C C . VAL A 1 261 ? 18.875 -19.688 -7.086 1 98.88 261 VAL A C 1
ATOM 1997 O O . VAL A 1 261 ? 18.703 -20.078 -5.934 1 98.88 261 VAL A O 1
ATOM 2000 N N . ASP A 1 262 ? 19.984 -19.969 -7.809 1 98.88 262 ASP A N 1
ATOM 2001 C CA . ASP A 1 262 ? 21.062 -20.703 -7.152 1 98.88 262 ASP A CA 1
ATOM 2002 C C . ASP A 1 262 ? 21.703 -19.875 -6.047 1 98.88 262 ASP A C 1
ATOM 2004 O O . ASP A 1 262 ? 22.031 -20.391 -4.977 1 98.88 262 ASP A O 1
ATOM 2008 N N . GLU A 1 263 ? 21.891 -18.594 -6.305 1 98.56 263 GLU A N 1
ATOM 2009 C CA . GLU A 1 263 ? 22.406 -17.688 -5.273 1 98.56 263 GLU A CA 1
ATOM 2010 C C . GLU A 1 263 ? 21.406 -17.547 -4.121 1 98.56 263 GLU A C 1
ATOM 2012 O O . GLU A 1 263 ? 21.812 -17.469 -2.959 1 98.56 263 GLU A O 1
ATOM 2017 N N . LEU A 1 264 ? 20.125 -17.5 -4.383 1 98.81 264 LEU A N 1
ATOM 2018 C CA . LEU A 1 264 ? 19.109 -17.469 -3.332 1 98.81 264 LEU A CA 1
ATOM 2019 C C . LEU A 1 264 ? 19.172 -18.734 -2.48 1 98.81 264 LEU A C 1
ATOM 2021 O O . LEU A 1 264 ? 19.203 -18.656 -1.25 1 98.81 264 LEU A O 1
ATOM 2025 N N . LYS A 1 265 ? 19.203 -19.891 -3.158 1 98.81 265 LYS A N 1
ATOM 2026 C CA . LYS A 1 265 ? 19.234 -21.172 -2.447 1 98.81 265 LYS A CA 1
ATOM 2027 C C . LYS A 1 265 ? 20.469 -21.266 -1.551 1 98.81 265 LYS A C 1
ATOM 2029 O O . LYS A 1 265 ? 20.406 -21.828 -0.459 1 98.81 265 LYS A O 1
ATOM 2034 N N . ALA A 1 266 ? 21.562 -20.734 -2.027 1 98.69 266 ALA A N 1
ATOM 2035 C CA . ALA A 1 266 ? 22.797 -20.75 -1.247 1 98.69 266 ALA A CA 1
ATOM 2036 C C . ALA A 1 266 ? 22.625 -20 0.066 1 98.69 266 ALA A C 1
ATOM 2038 O O . ALA A 1 266 ? 23.375 -20.219 1.019 1 98.69 266 ALA A O 1
ATOM 2039 N N . ARG A 1 267 ? 21.625 -19.125 0.18 1 98.19 267 ARG A N 1
ATOM 2040 C CA . ARG A 1 267 ? 21.391 -18.328 1.375 1 98.19 267 ARG A CA 1
ATOM 2041 C C . ARG A 1 267 ? 20.016 -18.609 1.964 1 98.19 267 ARG A C 1
ATOM 2043 O O . ARG A 1 267 ? 19.422 -17.75 2.623 1 98.19 267 ARG A O 1
ATOM 2050 N N . ALA A 1 268 ? 19.453 -19.766 1.686 1 98.62 268 ALA A N 1
ATOM 2051 C CA . ALA A 1 268 ? 18.078 -20.109 2.016 1 98.62 268 ALA A CA 1
ATOM 2052 C C . ALA A 1 268 ? 17.828 -19.984 3.516 1 98.62 268 ALA A C 1
ATOM 2054 O O . ALA A 1 268 ? 16.812 -19.406 3.934 1 98.62 268 ALA A O 1
ATOM 2055 N N . ASP A 1 269 ? 18.75 -20.484 4.324 1 98.38 269 ASP A N 1
ATOM 2056 C CA . ASP A 1 269 ? 18.578 -20.453 5.773 1 98.38 269 ASP A CA 1
ATOM 2057 C C . ASP A 1 269 ? 18.516 -19.016 6.289 1 98.38 269 ASP A C 1
ATOM 2059 O O . ASP A 1 269 ? 17.688 -18.688 7.137 1 98.38 269 ASP A O 1
ATOM 2063 N N . GLU A 1 270 ? 19.422 -18.188 5.789 1 97.94 270 GLU A N 1
ATOM 2064 C CA . GLU A 1 270 ? 19.453 -16.781 6.168 1 97.94 270 GLU A CA 1
ATOM 2065 C C . GLU A 1 270 ? 18.172 -16.078 5.766 1 97.94 270 GLU A C 1
ATOM 2067 O O . GLU A 1 270 ? 17.578 -15.344 6.566 1 97.94 270 GLU A O 1
ATOM 2072 N N . ILE A 1 271 ? 17.719 -16.297 4.547 1 98.06 271 ILE A N 1
ATOM 2073 C CA . ILE A 1 271 ? 16.531 -15.625 4.016 1 98.06 271 ILE A CA 1
ATOM 2074 C C . ILE A 1 271 ? 15.305 -16.047 4.812 1 98.06 271 ILE A C 1
ATOM 2076 O O . ILE A 1 271 ? 14.508 -15.211 5.23 1 98.06 271 ILE A O 1
ATOM 2080 N N . LYS A 1 272 ? 15.195 -17.344 5.039 1 97.56 272 LYS A N 1
ATOM 2081 C CA . LYS A 1 272 ? 14.039 -17.922 5.723 1 97.56 272 LYS A CA 1
ATOM 2082 C C . LYS A 1 272 ? 13.906 -17.359 7.137 1 97.56 272 LYS A C 1
ATOM 2084 O O . LYS A 1 272 ? 12.797 -17.094 7.605 1 97.56 272 LYS A O 1
ATOM 2089 N N . ASN A 1 273 ? 15 -17.094 7.832 1 96.5 273 ASN A N 1
ATOM 2090 C CA . ASN A 1 273 ? 14.977 -16.812 9.266 1 96.5 273 ASN A CA 1
ATOM 2091 C C . ASN A 1 273 ? 15.289 -15.344 9.555 1 96.5 273 ASN A C 1
ATOM 2093 O O . ASN A 1 273 ? 15.75 -15.008 10.648 1 96.5 273 ASN A O 1
ATOM 2097 N N . SER A 1 274 ? 15.141 -14.5 8.594 1 95.12 274 SER A N 1
ATOM 2098 C CA . SER A 1 274 ? 15.375 -13.07 8.758 1 95.12 274 SER A CA 1
ATOM 2099 C C . SER A 1 274 ? 14.266 -12.25 8.109 1 95.12 274 SER A C 1
ATOM 2101 O O . SER A 1 274 ? 13.258 -12.805 7.66 1 95.12 274 SER A O 1
ATOM 2103 N N . LEU A 1 275 ? 14.445 -10.977 8.117 1 93.75 275 LEU A N 1
ATOM 2104 C CA . LEU A 1 275 ? 13.477 -10.078 7.504 1 93.75 275 LEU A CA 1
ATOM 2105 C C . LEU A 1 275 ? 13.867 -9.766 6.062 1 93.75 275 LEU A C 1
ATOM 2107 O O . LEU A 1 275 ? 13.289 -8.867 5.441 1 93.75 275 LEU A O 1
ATOM 2111 N N . LEU A 1 276 ? 14.859 -10.531 5.586 1 96 276 LEU A N 1
ATOM 2112 C CA . LEU A 1 276 ? 15.164 -10.359 4.168 1 96 276 LEU A CA 1
ATOM 2113 C C . LEU A 1 276 ? 13.922 -10.555 3.314 1 96 276 LEU A C 1
ATOM 2115 O O . LEU A 1 276 ? 13.133 -11.469 3.559 1 96 276 LEU A O 1
ATOM 2119 N N . PHE A 1 277 ? 13.727 -9.742 2.359 1 97.19 277 PHE A N 1
ATOM 2120 C CA . PHE A 1 277 ? 12.68 -9.773 1.342 1 97.19 277 PHE A CA 1
ATOM 2121 C C . PHE A 1 277 ? 11.328 -9.414 1.938 1 97.19 277 PHE A C 1
ATOM 2123 O O . PHE A 1 277 ? 10.281 -9.758 1.377 1 97.19 277 PHE A O 1
ATOM 2130 N N . LYS A 1 278 ? 11.344 -8.773 3.123 1 96.25 278 LYS A N 1
ATOM 2131 C CA . LYS A 1 278 ? 10.172 -8.094 3.666 1 96.25 278 LYS A CA 1
ATOM 2132 C C . LYS A 1 278 ? 10.234 -6.59 3.4 1 96.25 278 LYS A C 1
ATOM 2134 O O . LYS A 1 278 ? 11.32 -6.004 3.361 1 96.25 278 LYS A O 1
ATOM 2139 N N . VAL A 1 279 ? 9.133 -5.965 3.094 1 95.25 279 VAL A N 1
ATOM 2140 C CA . VAL A 1 279 ? 9.062 -4.512 2.955 1 95.25 279 VAL A CA 1
ATOM 2141 C C . VAL A 1 279 ? 9.047 -3.863 4.336 1 95.25 279 VAL A C 1
ATOM 2143 O O . VAL A 1 279 ? 8.164 -4.137 5.148 1 95.25 279 VAL A O 1
ATOM 2146 N N . ILE A 1 280 ? 10.016 -3.01 4.602 1 94.75 280 ILE A N 1
ATOM 2147 C CA . ILE A 1 280 ? 10.203 -2.428 5.926 1 94.75 280 ILE A CA 1
ATOM 2148 C C . ILE A 1 280 ? 10.516 -0.94 5.797 1 94.75 280 ILE A C 1
ATOM 2150 O O . ILE A 1 280 ? 10.688 -0.43 4.688 1 94.75 280 ILE A O 1
ATOM 2154 N N . LEU A 1 281 ? 10.516 -0.264 6.891 1 95.69 281 LEU A N 1
ATOM 2155 C CA . LEU A 1 281 ? 11.039 1.096 6.957 1 95.69 281 LEU A CA 1
ATOM 2156 C C . LEU A 1 281 ? 12.555 1.088 7.141 1 95.69 281 LEU A C 1
ATOM 2158 O O . LEU A 1 281 ? 13.055 0.6 8.156 1 95.69 281 LEU A O 1
ATOM 2162 N N . ASN A 1 282 ? 13.297 1.627 6.156 1 95.12 282 ASN A N 1
ATOM 2163 C CA . ASN A 1 282 ? 14.758 1.605 6.199 1 95.12 282 ASN A CA 1
ATOM 2164 C C . ASN A 1 282 ? 15.289 2.312 7.441 1 95.12 282 ASN A C 1
ATOM 2166 O O . ASN A 1 282 ? 14.859 3.422 7.762 1 95.12 282 ASN A O 1
ATOM 2170 N N . GLY A 1 283 ? 16.172 1.718 8.141 1 92.75 283 GLY A N 1
ATOM 2171 C CA . GLY A 1 283 ? 16.781 2.285 9.336 1 92.75 283 GLY A CA 1
ATOM 2172 C C . GLY A 1 283 ? 16.109 1.816 10.617 1 92.75 283 GLY A C 1
ATOM 2173 O O . GLY A 1 283 ? 16.625 2.049 11.711 1 92.75 283 GLY A O 1
ATOM 2174 N N . VAL A 1 284 ? 14.93 1.211 10.492 1 89.38 284 VAL A N 1
ATOM 2175 C CA . VAL A 1 284 ? 14.203 0.729 11.664 1 89.38 284 VAL A CA 1
ATOM 2176 C C . VAL A 1 284 ? 14.023 -0.785 11.57 1 89.38 284 VAL A C 1
ATOM 2178 O O . VAL A 1 284 ? 12.969 -1.27 11.156 1 89.38 284 VAL A O 1
ATOM 2181 N N . PRO A 1 285 ? 15.094 -1.492 11.797 1 67.25 285 PRO A N 1
ATOM 2182 C CA . PRO A 1 285 ? 14.914 -2.934 11.617 1 67.25 285 PRO A CA 1
ATOM 2183 C C . PRO A 1 285 ? 13.906 -3.533 12.594 1 67.25 285 PRO A C 1
ATOM 2185 O O . PRO A 1 285 ? 13.953 -3.248 13.789 1 67.25 285 PRO A O 1
ATOM 2188 N N . MET A 1 286 ? 12.711 -3.875 12.203 1 61.12 286 MET A N 1
ATOM 2189 C CA . MET A 1 286 ? 11.664 -4.5 13 1 61.12 286 MET A CA 1
ATOM 2190 C C . MET A 1 286 ? 12.125 -5.836 13.562 1 61.12 286 MET A C 1
ATOM 2192 O O . MET A 1 286 ? 12.992 -6.492 12.984 1 61.12 286 MET A O 1
ATOM 2196 N N . MET B 1 1 ? 1.621 -4.77 23.203 1 37.47 1 MET B N 1
ATOM 2197 C CA . MET B 1 1 ? 1.871 -4.133 21.906 1 37.47 1 MET B CA 1
ATOM 2198 C C . MET B 1 1 ? 3.33 -3.711 21.781 1 37.47 1 MET B C 1
ATOM 2200 O O . MET B 1 1 ? 3.621 -2.568 21.422 1 37.47 1 MET B O 1
ATOM 2204 N N . ASP B 1 2 ? 4.145 -4.176 22.625 1 49.66 2 ASP B N 1
ATOM 2205 C CA . ASP B 1 2 ? 5.445 -3.924 23.234 1 49.66 2 ASP B CA 1
ATOM 2206 C C . ASP B 1 2 ? 6.496 -3.584 22.188 1 49.66 2 ASP B C 1
ATOM 2208 O O . ASP B 1 2 ? 7.238 -2.609 22.328 1 49.66 2 ASP B O 1
ATOM 2212 N N . ASN B 1 3 ? 7.117 -4.469 21.25 1 60.19 3 ASN B N 1
ATOM 2213 C CA . ASN B 1 3 ? 8.516 -4.172 20.953 1 60.19 3 ASN B CA 1
ATOM 2214 C C . ASN B 1 3 ? 8.68 -3.619 19.531 1 60.19 3 ASN B C 1
ATOM 2216 O O . ASN B 1 3 ? 8.984 -4.363 18.609 1 60.19 3 ASN B O 1
ATOM 2220 N N . PHE B 1 4 ? 7.961 -2.283 19.453 1 76 4 PHE B N 1
ATOM 2221 C CA . PHE B 1 4 ? 8.391 -1.65 18.219 1 76 4 PHE B CA 1
ATOM 2222 C C . PHE B 1 4 ? 9.883 -1.328 18.266 1 76 4 PHE B C 1
ATOM 2224 O O . PHE B 1 4 ? 10.398 -0.919 19.297 1 76 4 PHE B O 1
ATOM 2231 N N . VAL B 1 5 ? 10.516 -1.676 17.266 1 79.25 5 VAL B N 1
ATOM 2232 C CA . VAL B 1 5 ? 11.898 -1.219 17.156 1 79.25 5 VAL B CA 1
ATOM 2233 C C . VAL B 1 5 ? 11.922 0.274 16.844 1 79.25 5 VAL B C 1
ATOM 2235 O O . VAL B 1 5 ? 11.195 0.739 15.961 1 79.25 5 VAL B O 1
ATOM 2238 N N . SER B 1 6 ? 12.664 1.017 17.656 1 90.69 6 SER B N 1
ATOM 2239 C CA . SER B 1 6 ? 12.773 2.467 17.531 1 90.69 6 SER B CA 1
ATOM 2240 C C . SER B 1 6 ? 14.07 2.867 16.844 1 90.69 6 SER B C 1
ATOM 2242 O O . SER B 1 6 ? 15.125 2.268 17.094 1 90.69 6 SER B O 1
ATOM 2244 N N . PHE B 1 7 ? 13.992 3.85 15.953 1 95 7 PHE B N 1
ATOM 2245 C CA . PHE B 1 7 ? 15.203 4.406 15.359 1 95 7 PHE B CA 1
ATOM 2246 C C . PHE B 1 7 ? 16.016 5.172 16.406 1 95 7 PHE B C 1
ATOM 2248 O O . PHE B 1 7 ? 17.234 5.047 16.453 1 95 7 PHE B O 1
ATOM 2255 N N . THR B 1 8 ? 15.375 5.93 17.266 1 96.25 8 THR B N 1
ATOM 2256 C CA . THR B 1 8 ? 16.062 6.703 18.297 1 96.25 8 THR B CA 1
ATOM 2257 C C . THR B 1 8 ? 16.172 5.895 19.594 1 96.25 8 THR B C 1
ATOM 2259 O O . THR B 1 8 ? 15.383 4.984 19.828 1 96.25 8 THR B O 1
ATOM 2262 N N . LYS B 1 9 ? 17.156 6.125 20.375 1 94.94 9 LYS B N 1
ATOM 2263 C CA . LYS B 1 9 ? 17.312 5.488 21.672 1 94.94 9 LYS B CA 1
ATOM 2264 C C . LYS B 1 9 ? 16.172 5.863 22.609 1 94.94 9 LYS B C 1
ATOM 2266 O O . LYS B 1 9 ? 15.633 5.008 23.312 1 94.94 9 LYS B O 1
ATOM 2271 N N . THR B 1 10 ? 15.844 7.148 22.578 1 96.38 10 THR B N 1
ATOM 2272 C CA . THR B 1 10 ? 14.758 7.637 23.422 1 96.38 10 THR B CA 1
ATOM 2273 C C . THR B 1 10 ? 13.414 7.473 22.734 1 96.38 10 THR B C 1
ATOM 2275 O O . THR B 1 10 ? 13.273 7.793 21.547 1 96.38 10 THR B O 1
ATOM 2278 N N . TRP B 1 11 ? 12.406 6.918 23.391 1 95.38 11 TRP B N 1
ATOM 2279 C CA . TRP B 1 11 ? 11.031 6.727 22.938 1 95.38 11 TRP B CA 1
ATOM 2280 C C . TRP B 1 11 ? 10.062 7.566 23.766 1 95.38 11 TRP B C 1
ATOM 2282 O O . TRP B 1 11 ? 10.078 7.5 25 1 95.38 11 TRP B O 1
ATOM 2292 N N . HIS B 1 12 ? 9.227 8.312 23.141 1 96.69 12 HIS B N 1
ATOM 2293 C CA . HIS B 1 12 ? 8.297 9.172 23.859 1 96.69 12 HIS B CA 1
ATOM 2294 C C . HIS B 1 12 ? 6.863 8.68 23.703 1 96.69 12 HIS B C 1
ATOM 2296 O O . HIS B 1 12 ? 6.457 8.234 22.641 1 96.69 12 HIS B O 1
ATOM 2302 N N . ASN B 1 13 ? 6.047 8.773 24.75 1 96 13 ASN B N 1
ATOM 2303 C CA . ASN B 1 13 ? 4.609 8.539 24.688 1 96 13 ASN B CA 1
ATOM 2304 C C . ASN B 1 13 ? 3.82 9.766 25.141 1 96 13 ASN B C 1
ATOM 2306 O O . ASN B 1 13 ? 2.59 9.727 25.203 1 96 13 ASN B O 1
ATOM 2310 N N . LYS B 1 14 ? 4.586 10.812 25.484 1 97.5 14 LYS B N 1
ATOM 2311 C CA . LYS B 1 14 ? 4.043 12.109 25.875 1 97.5 14 LYS B CA 1
ATOM 2312 C C . LYS B 1 14 ? 4.875 13.258 25.312 1 97.5 14 LYS B C 1
ATOM 2314 O O . LYS B 1 14 ? 6.035 13.062 24.938 1 97.5 14 LYS B O 1
ATOM 2319 N N . PRO B 1 15 ? 4.281 14.406 25.266 1 98.31 15 PRO B N 1
ATOM 2320 C CA . PRO B 1 15 ? 5.074 15.555 24.812 1 98.31 15 PRO B CA 1
ATOM 2321 C C . PRO B 1 15 ? 6.312 15.797 25.656 1 98.31 15 PRO B C 1
ATOM 2323 O O . PRO B 1 15 ? 6.375 15.344 26.812 1 98.31 15 PRO B O 1
ATOM 2326 N N . TYR B 1 16 ? 7.238 16.422 25.141 1 98.69 16 TYR B N 1
ATOM 2327 C CA . TYR B 1 16 ? 8.484 16.781 25.797 1 98.69 16 TYR B CA 1
ATOM 2328 C C . TYR B 1 16 ? 8.992 18.141 25.312 1 98.69 16 TYR B C 1
ATOM 2330 O O . TYR B 1 16 ? 8.484 18.672 24.328 1 98.69 16 TYR B O 1
ATOM 2338 N N . PRO B 1 17 ? 9.891 18.828 25.922 1 98.69 17 PRO B N 1
ATOM 2339 C CA . PRO B 1 17 ? 10.203 20.25 25.734 1 98.69 17 PRO B CA 1
ATOM 2340 C C . PRO B 1 17 ? 10.617 20.578 24.297 1 98.69 17 PRO B C 1
ATOM 2342 O O . PRO B 1 17 ? 10.234 21.625 23.766 1 98.69 17 PRO B O 1
ATOM 2345 N N . SER B 1 18 ? 11.305 19.703 23.594 1 98.88 18 SER B N 1
ATOM 2346 C CA . SER B 1 18 ? 11.867 20 22.281 1 98.88 18 SER B CA 1
ATOM 2347 C C . SER B 1 18 ? 10.773 20.188 21.234 1 98.88 18 SER B C 1
ATOM 2349 O O . SER B 1 18 ? 11.023 20.75 20.172 1 98.88 18 SER B O 1
ATOM 2351 N N . ILE B 1 19 ? 9.547 19.719 21.531 1 98.88 19 ILE B N 1
ATOM 2352 C CA . ILE B 1 19 ? 8.484 19.844 20.547 1 98.88 19 ILE B CA 1
ATOM 2353 C C . ILE B 1 19 ? 7.363 20.719 21.094 1 98.88 19 ILE B C 1
ATOM 2355 O O . ILE B 1 19 ? 6.246 20.719 20.578 1 98.88 19 ILE B O 1
ATOM 2359 N N . ASP B 1 20 ? 7.641 21.453 22.172 1 98.88 20 ASP B N 1
ATOM 2360 C CA . ASP B 1 20 ? 6.664 22.359 22.75 1 98.88 20 ASP B CA 1
ATOM 2361 C C . ASP B 1 20 ? 6.25 23.438 21.734 1 98.88 20 ASP B C 1
ATOM 2363 O O . ASP B 1 20 ? 7.09 24.203 21.25 1 98.88 20 ASP B O 1
ATOM 2367 N N . PRO B 1 21 ? 5 23.562 21.406 1 98.62 21 PRO B N 1
ATOM 2368 C CA . PRO B 1 21 ? 4.566 24.469 20.344 1 98.62 21 PRO B CA 1
ATOM 2369 C C . PRO B 1 21 ? 4.812 25.938 20.672 1 98.62 21 PRO B C 1
ATOM 2371 O O . PRO B 1 21 ? 4.758 26.797 19.781 1 98.62 21 PRO B O 1
ATOM 2374 N N . THR B 1 22 ? 5.07 26.266 21.906 1 98.12 22 THR B N 1
ATOM 2375 C CA . THR B 1 22 ? 5.25 27.656 22.312 1 98.12 22 THR B CA 1
ATOM 2376 C C . THR B 1 22 ? 6.695 28.094 22.094 1 98.12 22 THR B C 1
ATOM 2378 O O . THR B 1 22 ? 7.023 29.281 22.25 1 98.12 22 THR B O 1
ATOM 2381 N N . ARG B 1 23 ? 7.598 27.141 21.703 1 98.5 23 ARG B N 1
ATOM 2382 C CA . ARG B 1 23 ? 8.953 27.531 21.344 1 98.5 23 ARG B CA 1
ATOM 2383 C C . ARG B 1 23 ? 8.953 28.5 20.172 1 98.5 23 ARG B C 1
ATOM 2385 O O . ARG B 1 23 ? 8.297 28.25 19.156 1 98.5 23 ARG B O 1
ATOM 2392 N N . PRO B 1 24 ? 9.68 29.578 20.281 1 98.12 24 PRO B N 1
ATOM 2393 C CA . PRO B 1 24 ? 9.695 30.562 19.203 1 98.12 24 PRO B CA 1
ATOM 2394 C C . PRO B 1 24 ? 10.172 29.969 17.875 1 98.12 24 PRO B C 1
ATOM 2396 O O . PRO B 1 24 ? 9.719 30.391 16.812 1 98.12 24 PRO B O 1
ATOM 2399 N N . 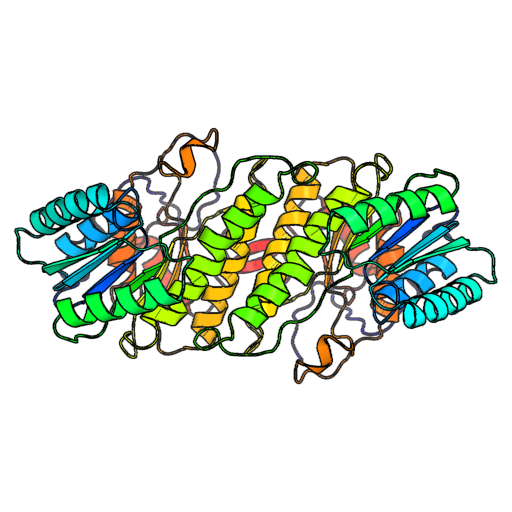GLU B 1 25 ? 11.062 28.953 17.922 1 98.06 25 GLU B N 1
ATOM 2400 C CA . GLU B 1 25 ? 11.625 28.344 16.719 1 98.06 25 GLU B CA 1
ATOM 2401 C C . GLU B 1 25 ? 10.562 27.531 15.969 1 98.06 25 GLU B C 1
ATOM 2403 O O . GLU B 1 25 ? 10.75 27.203 14.797 1 98.06 25 GLU B O 1
ATOM 2408 N N . LEU B 1 26 ? 9.406 27.234 16.641 1 98.75 26 LEU B N 1
ATOM 2409 C CA . LEU B 1 26 ? 8.359 26.406 16.047 1 98.75 26 LEU B CA 1
ATOM 2410 C C . LEU B 1 26 ? 7.133 27.234 15.711 1 98.75 26 LEU B C 1
ATOM 2412 O O . LEU B 1 26 ? 6.07 26.688 15.414 1 98.75 26 LEU B O 1
ATOM 2416 N N . SER B 1 27 ? 7.293 28.562 15.75 1 98.75 27 SER B N 1
ATOM 2417 C CA . SER B 1 27 ? 6.172 29.469 15.578 1 98.75 27 SER B CA 1
ATOM 2418 C C . SER B 1 27 ? 5.453 29.219 14.25 1 98.75 27 SER B C 1
ATOM 2420 O O . SER B 1 27 ? 6.094 29.062 13.211 1 98.75 27 SER B O 1
ATOM 2422 N N . ALA B 1 28 ? 4.117 29.188 14.289 1 98.56 28 ALA B N 1
ATOM 2423 C CA . ALA B 1 28 ? 3.273 29.109 13.102 1 98.56 28 ALA B CA 1
ATOM 2424 C C . ALA B 1 28 ? 2.572 30.438 12.836 1 98.56 28 ALA B C 1
ATOM 2426 O O . ALA B 1 28 ? 1.512 30.469 12.211 1 98.56 28 ALA B O 1
ATOM 2427 N N . ALA B 1 29 ? 3.141 31.5 13.406 1 98.25 29 ALA B N 1
ATOM 2428 C CA . ALA B 1 29 ? 2.555 32.844 13.219 1 98.25 29 ALA B CA 1
ATOM 2429 C C . ALA B 1 29 ? 2.367 33.125 11.734 1 98.25 29 ALA B C 1
ATOM 2431 O O . ALA B 1 29 ? 3.27 32.906 10.922 1 98.25 29 ALA B O 1
ATOM 2432 N N . GLY B 1 30 ? 1.156 33.531 11.375 1 98.06 30 GLY B N 1
ATOM 2433 C CA . GLY B 1 30 ? 0.852 33.938 10.008 1 98.06 30 GLY B CA 1
ATOM 2434 C C . GLY B 1 30 ? 0.416 32.781 9.133 1 98.06 30 GLY B C 1
ATOM 2435 O O . GLY B 1 30 ? -0.031 33 8 1 98.06 30 GLY B O 1
ATOM 2436 N N . LYS B 1 31 ? 0.483 31.609 9.641 1 98.69 31 LYS B N 1
ATOM 2437 C CA . LYS B 1 31 ? 0.23 30.438 8.805 1 98.69 31 LYS B CA 1
ATOM 2438 C C . LYS B 1 31 ? -1.255 30.078 8.781 1 98.69 31 LYS B C 1
ATOM 2440 O O . LYS B 1 31 ? -1.947 30.234 9.797 1 98.69 31 LYS B O 1
ATOM 2445 N N . PHE B 1 32 ? -1.746 29.656 7.645 1 98.88 32 PHE B N 1
ATOM 2446 C CA . PHE B 1 32 ? -3.055 29.047 7.461 1 98.88 32 PHE B CA 1
ATOM 2447 C C . PHE B 1 32 ? -2.938 27.516 7.418 1 98.88 32 PHE B C 1
ATOM 2449 O O . PHE B 1 32 ? -2.316 26.969 6.512 1 98.88 32 PHE B O 1
ATOM 2456 N N . VAL B 1 33 ? -3.523 26.797 8.438 1 98.94 33 VAL B N 1
ATOM 2457 C CA . VAL B 1 33 ? -3.465 25.359 8.594 1 98.94 33 VAL B CA 1
ATOM 2458 C C . VAL B 1 33 ? -4.836 24.75 8.312 1 98.94 33 VAL B C 1
ATOM 2460 O O . VAL B 1 33 ? -5.848 25.203 8.859 1 98.94 33 VAL B O 1
ATOM 2463 N N . ALA B 1 34 ? -4.91 23.797 7.441 1 98.94 34 ALA B N 1
ATOM 2464 C CA . ALA B 1 34 ? -6.137 23.047 7.188 1 98.94 34 ALA B CA 1
ATOM 2465 C C . ALA B 1 34 ? -5.984 21.578 7.59 1 98.94 34 ALA B C 1
ATOM 2467 O O . ALA B 1 34 ? -4.969 20.953 7.285 1 98.94 34 ALA B O 1
ATOM 2468 N N . ILE B 1 35 ? -6.953 21.047 8.297 1 98.94 35 ILE B N 1
ATOM 2469 C CA . ILE B 1 35 ? -6.895 19.703 8.828 1 98.94 35 ILE B CA 1
ATOM 2470 C C . ILE B 1 35 ? -8.195 18.969 8.516 1 98.94 35 ILE B C 1
ATOM 2472 O O . ILE B 1 35 ? -9.266 19.359 8.977 1 98.94 35 ILE B O 1
ATOM 2476 N N . THR B 1 36 ? -8.125 17.891 7.75 1 98.88 36 THR B N 1
ATOM 2477 C CA . THR B 1 36 ? -9.281 17 7.656 1 98.88 36 THR B CA 1
ATOM 2478 C C . THR B 1 36 ? -9.375 16.109 8.883 1 98.88 36 THR B C 1
ATOM 2480 O O . THR B 1 36 ? -8.359 15.695 9.438 1 98.88 36 THR B O 1
ATOM 2483 N N . GLY B 1 37 ? -10.594 15.805 9.305 1 98.06 37 GLY B N 1
ATOM 2484 C CA . GLY B 1 37 ? -10.758 15.07 10.547 1 98.06 37 GLY B CA 1
ATOM 2485 C C . GLY B 1 37 ? -10.344 15.867 11.773 1 98.06 37 GLY B C 1
ATOM 2486 O O . GLY B 1 37 ? -9.812 15.312 12.734 1 98.06 37 GLY B O 1
ATOM 2487 N N . GLY B 1 38 ? -10.508 17.125 11.727 1 98.12 38 GLY B N 1
ATOM 2488 C CA . GLY B 1 38 ? -9.984 18.016 12.758 1 98.12 38 GLY B CA 1
ATOM 2489 C C . GLY B 1 38 ? -10.922 18.172 13.938 1 98.12 38 GLY B C 1
ATOM 2490 O O . GLY B 1 38 ? -10.602 18.875 14.906 1 98.12 38 GLY B O 1
ATOM 2491 N N . GLY B 1 39 ? -12.07 17.5 13.906 1 97.12 39 GLY B N 1
ATOM 2492 C CA . GLY B 1 39 ? -13.086 17.703 14.93 1 97.12 39 GLY B CA 1
ATOM 2493 C C . GLY B 1 39 ? -12.898 16.828 16.156 1 97.12 39 GLY B C 1
ATOM 2494 O O . GLY B 1 39 ? -13.484 17.078 17.203 1 97.12 39 GLY B O 1
ATOM 2495 N N . THR B 1 40 ? -12.109 15.773 16.047 1 94.5 40 THR B N 1
ATOM 2496 C CA . THR B 1 40 ? -11.945 14.828 17.141 1 94.5 40 THR B CA 1
ATOM 2497 C C . THR B 1 40 ? -10.539 14.242 17.141 1 94.5 40 THR B C 1
ATOM 2499 O O . THR B 1 40 ? -9.75 14.508 16.234 1 94.5 40 THR B O 1
ATOM 2502 N N . GLY B 1 41 ? -10.195 13.617 18.25 1 94.06 41 GLY B N 1
ATOM 2503 C CA . GLY B 1 41 ? -9.031 12.75 18.312 1 94.06 41 GLY B CA 1
ATOM 2504 C C . GLY B 1 41 ? -7.734 13.453 17.984 1 94.06 41 GLY B C 1
ATOM 2505 O O . GLY B 1 41 ? -7.445 14.523 18.531 1 94.06 41 GLY B O 1
ATOM 2506 N N . ILE B 1 42 ? -6.965 12.828 17.141 1 96.75 42 ILE B N 1
ATOM 2507 C CA . ILE B 1 42 ? -5.637 13.297 16.766 1 96.75 42 ILE B CA 1
ATOM 2508 C C . ILE B 1 42 ? -5.75 14.625 16.016 1 96.75 42 ILE B C 1
ATOM 2510 O O . ILE B 1 42 ? -5.008 15.57 16.297 1 96.75 42 ILE B O 1
ATOM 2514 N N . GLY B 1 43 ? -6.762 14.758 15.117 1 98.25 43 GLY B N 1
ATOM 2515 C CA . GLY B 1 43 ? -6.941 15.969 14.336 1 98.25 43 GLY B CA 1
ATOM 2516 C C . GLY B 1 43 ? -7.227 17.188 15.188 1 98.25 43 GLY B C 1
ATOM 2517 O O . GLY B 1 43 ? -6.648 18.25 14.961 1 98.25 43 GLY B O 1
ATOM 2518 N N . ARG B 1 44 ? -8.086 17 16.125 1 98.38 44 ARG B N 1
ATOM 2519 C CA . ARG B 1 44 ? -8.391 18.094 17.047 1 98.38 44 ARG B CA 1
ATOM 2520 C C . ARG B 1 44 ? -7.156 18.484 17.844 1 98.38 44 ARG B C 1
ATOM 2522 O O . ARG B 1 44 ? -6.879 19.672 18.016 1 98.38 44 ARG B O 1
ATOM 2529 N N . SER B 1 45 ? -6.406 17.516 18.297 1 98.56 45 SER B N 1
ATOM 2530 C CA . SER B 1 45 ? -5.195 17.781 19.062 1 98.56 45 SER B CA 1
ATOM 2531 C C . SER B 1 45 ? -4.16 18.516 18.234 1 98.56 45 SER B C 1
ATOM 2533 O O . SER B 1 45 ? -3.48 19.422 18.734 1 98.56 45 SER B O 1
ATOM 2535 N N . ILE B 1 46 ? -4.059 18.156 16.969 1 98.88 46 ILE B N 1
ATOM 2536 C CA . ILE B 1 46 ? -3.145 18.828 16.047 1 98.88 46 ILE B CA 1
ATOM 2537 C C . ILE B 1 46 ? -3.562 20.297 15.898 1 98.88 46 ILE B C 1
ATOM 2539 O O . ILE B 1 46 ? -2.725 21.203 15.961 1 98.88 46 ILE B O 1
ATOM 2543 N N . ALA B 1 47 ? -4.832 20.516 15.742 1 98.94 47 ALA B N 1
ATOM 2544 C CA . ALA B 1 47 ? -5.348 21.875 15.594 1 98.94 47 ALA B CA 1
ATOM 2545 C C . ALA B 1 47 ? -5.035 22.719 16.828 1 98.94 47 ALA B C 1
ATOM 2547 O O . ALA B 1 47 ? -4.59 23.859 16.719 1 98.94 47 ALA B O 1
ATOM 2548 N N . ILE B 1 48 ? -5.238 22.156 17.969 1 98.94 48 ILE B N 1
ATOM 2549 C CA . ILE B 1 48 ? -4.969 22.844 19.234 1 98.94 48 ILE B CA 1
ATOM 2550 C C . ILE B 1 48 ? -3.488 23.203 19.312 1 98.94 48 ILE B C 1
ATOM 2552 O O . ILE B 1 48 ? -3.135 24.328 19.672 1 98.94 48 ILE B O 1
ATOM 2556 N N . ALA B 1 49 ? -2.609 22.297 18.953 1 98.94 49 ALA B N 1
ATOM 2557 C CA . ALA B 1 49 ? -1.17 22.531 19.031 1 98.94 49 ALA B CA 1
ATOM 2558 C C . ALA B 1 49 ? -0.758 23.656 18.078 1 98.94 49 ALA B C 1
ATOM 2560 O O . ALA B 1 49 ? 0.072 24.5 18.438 1 98.94 49 ALA B O 1
ATOM 2561 N N . PHE B 1 50 ? -1.315 23.734 16.891 1 98.94 50 PHE B N 1
ATOM 2562 C CA . PHE B 1 50 ? -0.977 24.797 15.953 1 98.94 50 PHE B CA 1
ATOM 2563 C C . PHE B 1 50 ? -1.515 26.141 16.438 1 98.94 50 PHE B C 1
ATOM 2565 O O . PHE B 1 50 ? -0.897 27.188 16.203 1 98.94 50 PHE B O 1
ATOM 2572 N N . ALA B 1 51 ? -2.691 26.125 17.125 1 98.94 51 ALA B N 1
ATOM 2573 C CA . ALA B 1 51 ? -3.195 27.344 17.75 1 98.94 51 ALA B CA 1
ATOM 2574 C C . ALA B 1 51 ? -2.229 27.859 18.812 1 98.94 51 ALA B C 1
ATOM 2576 O O . ALA B 1 51 ? -1.936 29.047 18.875 1 98.94 51 ALA B O 1
ATOM 2577 N N . GLN B 1 52 ? -1.752 26.938 19.594 1 98.88 52 GLN B N 1
ATOM 2578 C CA . GLN B 1 52 ? -0.787 27.281 20.641 1 98.88 52 GLN B CA 1
ATOM 2579 C C . GLN B 1 52 ? 0.503 27.828 20.031 1 98.88 52 GLN B C 1
ATOM 2581 O O . GLN B 1 52 ? 1.164 28.688 20.625 1 98.88 52 GLN B O 1
ATOM 2586 N N . ALA B 1 53 ? 0.818 27.375 18.812 1 98.88 53 ALA B N 1
ATOM 2587 C CA . ALA B 1 53 ? 2.025 27.812 18.109 1 98.88 53 ALA B CA 1
ATOM 2588 C C . ALA B 1 53 ? 1.798 29.141 17.406 1 98.88 53 ALA B C 1
ATOM 2590 O O . ALA B 1 53 ? 2.715 29.688 16.781 1 98.88 53 ALA B O 1
ATOM 2591 N N . GLY B 1 54 ? 0.546 29.625 17.422 1 98.69 54 GLY B N 1
ATOM 2592 C CA . GLY B 1 54 ? 0.273 30.984 16.953 1 98.69 54 GLY B CA 1
ATOM 2593 C C . GLY B 1 54 ? -0.26 31.031 15.531 1 98.69 54 GLY B C 1
ATOM 2594 O O . GLY B 1 54 ? -0.208 32.062 14.883 1 98.69 54 GLY B O 1
ATOM 2595 N N . ALA B 1 55 ? -0.742 29.938 15 1 98.88 55 ALA B N 1
ATOM 2596 C CA . ALA B 1 55 ? -1.307 29.953 13.648 1 98.88 55 ALA B CA 1
ATOM 2597 C C . ALA B 1 55 ? -2.367 31.047 13.508 1 98.88 55 ALA B C 1
ATOM 2599 O O . ALA B 1 55 ? -3.18 31.25 14.414 1 98.88 55 ALA B O 1
ATOM 2600 N N . SER B 1 56 ? -2.359 31.734 12.367 1 98.62 56 SER B N 1
ATOM 2601 C CA . SER B 1 56 ? -3.303 32.812 12.156 1 98.62 56 SER B CA 1
ATOM 2602 C C . SER B 1 56 ? -4.707 32.281 11.891 1 98.62 56 SER B C 1
ATOM 2604 O O . SER B 1 56 ? -5.691 32.844 12.383 1 98.62 56 SER B O 1
ATOM 2606 N N . THR B 1 57 ? -4.754 31.266 11.07 1 98.88 57 THR B N 1
ATOM 2607 C CA . THR B 1 57 ? -6.023 30.656 10.688 1 98.88 57 THR B CA 1
ATOM 2608 C C . THR B 1 57 ? -5.93 29.141 10.734 1 98.88 57 THR B C 1
ATOM 2610 O O . THR B 1 57 ? -4.926 28.562 10.32 1 98.88 57 THR B O 1
ATOM 2613 N N . ILE B 1 58 ? -6.898 28.453 11.32 1 98.94 58 ILE B N 1
ATOM 2614 C CA . ILE B 1 58 ? -7.008 27 11.328 1 98.94 58 ILE B CA 1
ATOM 2615 C C . ILE B 1 58 ? -8.383 26.578 10.805 1 98.94 58 ILE B C 1
ATOM 2617 O O . ILE B 1 58 ? -9.414 27.031 11.312 1 98.94 58 ILE B O 1
ATOM 2621 N N . ALA B 1 59 ? -8.398 25.828 9.781 1 98.94 59 ALA B N 1
ATOM 2622 C CA . ALA B 1 59 ? -9.617 25.234 9.227 1 98.94 59 ALA B CA 1
ATOM 2623 C C . ALA B 1 59 ? -9.703 23.766 9.578 1 98.94 59 ALA B C 1
ATOM 2625 O O . ALA B 1 59 ? -8.758 23 9.359 1 98.94 59 ALA B O 1
ATOM 2626 N N . ILE B 1 60 ? -10.82 23.344 10.141 1 98.88 60 ILE B N 1
ATOM 2627 C CA . ILE B 1 60 ? -11.039 21.922 10.414 1 98.88 60 ILE B CA 1
ATOM 2628 C C . ILE B 1 60 ? -12.258 21.438 9.633 1 98.88 60 ILE B C 1
ATOM 2630 O O . ILE B 1 60 ? -13.242 22.172 9.477 1 98.88 60 ILE B O 1
ATOM 2634 N N . LEU B 1 61 ? -12.133 20.266 9.062 1 98.75 61 LEU B N 1
ATOM 2635 C CA . LEU B 1 61 ? -13.227 19.609 8.367 1 98.75 61 LEU B CA 1
ATOM 2636 C C . LEU B 1 61 ? -13.555 18.266 9.023 1 98.75 61 LEU B C 1
ATOM 2638 O O . LEU B 1 61 ? -12.688 17.625 9.609 1 98.75 61 LEU B O 1
ATOM 2642 N N . GLY B 1 62 ? -14.672 17.828 8.93 1 97.69 62 GLY B N 1
ATOM 2643 C CA . GLY B 1 62 ? -15.211 16.562 9.398 1 97.69 62 GLY B CA 1
ATOM 2644 C C . GLY B 1 62 ? -16.688 16.375 9.07 1 97.69 62 GLY B C 1
ATOM 2645 O O . GLY B 1 62 ? -17.312 17.266 8.484 1 97.69 62 GLY B O 1
ATOM 2646 N N . ARG B 1 63 ? -17.281 15.312 9.445 1 95.25 63 ARG B N 1
ATOM 2647 C CA . ARG B 1 63 ? -18.641 15.008 9.039 1 95.25 63 ARG B CA 1
ATOM 2648 C C . ARG B 1 63 ? -19.656 15.5 10.078 1 95.25 63 ARG B C 1
ATOM 2650 O O . ARG B 1 63 ? -20.797 15.797 9.75 1 95.25 63 ARG B O 1
ATOM 2657 N N . ARG B 1 64 ? -19.219 15.633 11.352 1 95.38 64 ARG B N 1
ATOM 2658 C CA . ARG B 1 64 ? -20.125 15.914 12.445 1 95.38 64 ARG B CA 1
ATOM 2659 C C . ARG B 1 64 ? -20.047 17.375 12.883 1 95.38 64 ARG B C 1
ATOM 2661 O O . ARG B 1 64 ? -19.094 17.766 13.57 1 95.38 64 ARG B O 1
ATOM 2668 N N . LEU B 1 65 ? -21.062 18.078 12.594 1 97.88 65 LEU B N 1
ATOM 2669 C CA . LEU B 1 65 ? -21.078 19.516 12.828 1 97.88 65 LEU B CA 1
ATOM 2670 C C . LEU B 1 65 ? -20.906 19.828 14.312 1 97.88 65 LEU B C 1
ATOM 2672 O O . LEU B 1 65 ? -20.172 20.75 14.68 1 97.88 65 LEU B O 1
ATOM 2676 N N . ASP B 1 66 ? -21.531 19.094 15.133 1 98.06 66 ASP B N 1
ATOM 2677 C CA . ASP B 1 66 ? -21.484 19.359 16.562 1 98.06 66 ASP B CA 1
ATOM 2678 C C . ASP B 1 66 ? -20.062 19.188 17.109 1 98.06 66 ASP B C 1
ATOM 2680 O O . ASP B 1 66 ? -19.609 19.984 17.938 1 98.06 66 ASP B O 1
ATOM 2684 N N . ARG B 1 67 ? -19.344 18.172 16.594 1 97.56 67 ARG B N 1
ATOM 2685 C CA . ARG B 1 67 ? -17.953 17.953 17 1 97.56 67 ARG B CA 1
ATOM 2686 C C . ARG B 1 67 ? -17.047 19.062 16.484 1 97.56 67 ARG B C 1
ATOM 2688 O O . ARG B 1 67 ? -16.109 19.469 17.156 1 97.56 67 ARG B O 1
ATOM 2695 N N . LEU B 1 68 ? -17.375 19.547 15.305 1 98.69 68 LEU B N 1
ATOM 2696 C CA . LEU B 1 68 ? -16.594 20.625 14.719 1 98.69 68 LEU B CA 1
ATOM 2697 C C . LEU B 1 68 ? -16.766 21.906 15.516 1 98.69 68 LEU B C 1
ATOM 2699 O O . LEU B 1 68 ? -15.781 22.609 15.773 1 98.69 68 LEU B O 1
ATOM 2703 N N . GLU B 1 69 ? -17.953 22.219 15.898 1 98.62 69 GLU B N 1
ATOM 2704 C CA . GLU B 1 69 ? -18.219 23.438 16.672 1 98.62 69 GLU B CA 1
ATOM 2705 C C . GLU B 1 69 ? -17.516 23.391 18.031 1 98.62 69 GLU B C 1
ATOM 2707 O O . GLU B 1 69 ? -16.906 24.375 18.438 1 98.62 69 GLU B O 1
ATOM 2712 N N . THR B 1 70 ? -17.625 22.266 18.672 1 98.62 70 THR B N 1
ATOM 2713 C CA . THR B 1 70 ? -16.953 22.078 19.953 1 98.62 70 THR B CA 1
ATOM 2714 C C . THR B 1 70 ? -15.438 22.219 19.797 1 98.62 70 THR B C 1
ATOM 2716 O O . THR B 1 70 ? -14.789 22.922 20.578 1 98.62 70 THR B O 1
ATOM 2719 N N . ALA B 1 71 ? -14.914 21.578 18.797 1 98.69 71 ALA B N 1
ATOM 2720 C CA . ALA B 1 71 ? -13.477 21.641 18.531 1 98.69 71 ALA B CA 1
ATOM 2721 C C . ALA B 1 71 ? -13.039 23.062 18.219 1 98.69 71 ALA B C 1
ATOM 2723 O O . ALA B 1 71 ? -12.008 23.531 18.719 1 98.69 71 ALA B O 1
ATOM 2724 N N . ALA B 1 72 ? -13.812 23.719 17.438 1 98.75 72 ALA B N 1
ATOM 2725 C CA . ALA B 1 72 ? -13.477 25.094 17.062 1 98.75 72 ALA B CA 1
ATOM 2726 C C . ALA B 1 72 ? -13.344 25.984 18.281 1 98.75 72 ALA B C 1
ATOM 2728 O O . ALA B 1 72 ? -12.43 26.812 18.375 1 98.75 72 ALA B O 1
ATOM 2729 N N . ALA B 1 73 ? -14.219 25.859 19.234 1 98.62 73 ALA B N 1
ATOM 2730 C CA . ALA B 1 73 ? -14.18 26.656 20.469 1 98.62 73 ALA B CA 1
ATOM 2731 C C . ALA B 1 73 ? -12.938 26.328 21.281 1 98.62 73 ALA B C 1
ATOM 2733 O O . ALA B 1 73 ? -12.281 27.234 21.812 1 98.62 73 ALA B O 1
ATOM 2734 N N . GLU B 1 74 ? -12.633 25.047 21.344 1 98.69 74 GLU B N 1
ATOM 2735 C CA . GLU B 1 74 ? -11.453 24.625 22.094 1 98.69 74 GLU B CA 1
ATOM 2736 C C . GLU B 1 74 ? -10.172 25.141 21.453 1 98.69 74 GLU B C 1
ATOM 2738 O O . GLU B 1 74 ? -9.258 25.594 22.156 1 98.69 74 GLU B O 1
ATOM 2743 N N . ILE B 1 75 ? -10.125 25.078 20.172 1 98.88 75 ILE B N 1
ATOM 2744 C CA . ILE B 1 75 ? -8.961 25.516 19.422 1 98.88 75 ILE B CA 1
ATOM 2745 C C . ILE B 1 75 ? -8.781 27.031 19.609 1 98.88 75 ILE B C 1
ATOM 2747 O O . ILE B 1 75 ? -7.672 27.5 19.875 1 98.88 75 ILE B O 1
ATOM 2751 N N . ALA B 1 76 ? -9.859 27.781 19.5 1 98.56 76 ALA B N 1
ATOM 2752 C CA . ALA B 1 76 ? -9.805 29.219 19.688 1 98.56 76 ALA B CA 1
ATOM 2753 C C . ALA B 1 76 ? -9.328 29.562 21.094 1 98.56 76 ALA B C 1
ATOM 2755 O O . ALA B 1 76 ? -8.508 30.469 21.266 1 98.56 76 ALA B O 1
ATOM 2756 N N . ALA B 1 77 ? -9.805 28.828 22.047 1 98.5 77 ALA B N 1
ATOM 2757 C CA . ALA B 1 77 ? -9.422 29.078 23.438 1 98.5 77 ALA B CA 1
ATOM 2758 C C . ALA B 1 77 ? -7.938 28.812 23.656 1 98.5 77 ALA B C 1
ATOM 2760 O O . ALA B 1 77 ? -7.285 29.5 24.438 1 98.5 77 ALA B O 1
ATOM 2761 N N . ALA B 1 78 ? -7.402 27.828 22.938 1 98.25 78 ALA B N 1
ATOM 2762 C CA . ALA B 1 78 ? -6.012 27.406 23.109 1 98.25 78 ALA B CA 1
ATOM 2763 C C . ALA B 1 78 ? -5.059 28.516 22.641 1 98.25 78 ALA B C 1
ATOM 2765 O O . ALA B 1 78 ? -3.895 28.547 23.047 1 98.25 78 ALA B O 1
ATOM 2766 N N . SER B 1 79 ? -5.516 29.375 21.797 1 97.56 79 SER B N 1
ATOM 2767 C CA . SER B 1 79 ? -4.691 30.469 21.297 1 97.56 79 SER B CA 1
ATOM 2768 C C . SER B 1 79 ? -4.996 31.781 22.031 1 97.56 79 SER B C 1
ATOM 2770 O O . SER B 1 79 ? -4.445 32.812 21.703 1 97.56 79 SER B O 1
ATOM 2772 N N . GLY B 1 80 ? -5.949 31.719 23 1 97.19 80 GLY B N 1
ATOM 2773 C CA . GLY B 1 80 ? -6.402 32.938 23.656 1 97.19 80 GLY B CA 1
ATOM 2774 C C . GLY B 1 80 ? -7.262 33.812 22.766 1 97.19 80 GLY B C 1
ATOM 2775 O O . GLY B 1 80 ? -7.293 35.031 22.938 1 97.19 80 GLY B O 1
ATOM 2776 N N . GLY B 1 81 ? -7.773 33.219 21.734 1 96.56 81 GLY B N 1
ATOM 2777 C CA . GLY B 1 81 ? -8.672 33.938 20.844 1 96.56 81 GLY B CA 1
ATOM 2778 C C . GLY B 1 81 ? -7.961 34.594 19.672 1 96.56 81 GLY B C 1
ATOM 2779 O O . GLY B 1 81 ? -8.578 35.312 18.891 1 96.56 81 GLY B O 1
ATOM 2780 N N . ARG B 1 82 ? -6.711 34.344 19.469 1 97.62 82 ARG B N 1
ATOM 2781 C CA . ARG B 1 82 ? -5.914 35.031 18.453 1 97.62 82 ARG B CA 1
ATOM 2782 C C . ARG B 1 82 ? -6.051 34.312 17.094 1 97.62 82 ARG B C 1
ATOM 2784 O O . ARG B 1 82 ? -5.941 34.969 16.047 1 97.62 82 ARG B O 1
ATOM 2791 N N . THR B 1 83 ? -6.254 33 17.141 1 98.38 83 THR B N 1
ATOM 2792 C CA . THR B 1 83 ? -6.367 32.219 15.914 1 98.38 83 THR B CA 1
ATOM 2793 C C . THR B 1 83 ? -7.785 32.281 15.352 1 98.38 83 THR B C 1
ATOM 2795 O O . THR B 1 83 ? -8.758 32.156 16.094 1 98.38 83 THR B O 1
ATOM 2798 N N . ASN B 1 84 ? -7.957 32.625 14.047 1 98.62 84 ASN B N 1
ATOM 2799 C CA . ASN B 1 84 ? -9.227 32.469 13.344 1 98.62 84 ASN B CA 1
ATOM 2800 C C . ASN B 1 84 ? -9.547 31.016 13.047 1 98.62 84 ASN B C 1
ATOM 2802 O O . ASN B 1 84 ? -8.891 30.391 12.211 1 98.62 84 ASN B O 1
ATOM 2806 N N . VAL B 1 85 ? -10.5 30.438 13.758 1 98.88 85 VAL B N 1
ATOM 2807 C CA . VAL B 1 85 ? -10.844 29.031 13.57 1 98.88 85 VAL B CA 1
ATOM 2808 C C . VAL B 1 85 ? -12.102 28.922 12.711 1 98.88 85 VAL B C 1
ATOM 2810 O O . VAL B 1 85 ? -13.141 29.484 13.055 1 98.88 85 VAL B O 1
ATOM 2813 N N . ILE B 1 86 ? -12.023 28.266 11.586 1 98.81 86 ILE B N 1
ATOM 2814 C CA . ILE B 1 86 ? -13.156 28.062 10.688 1 98.81 86 ILE B CA 1
ATOM 2815 C C . ILE B 1 86 ? -13.359 26.562 10.445 1 98.81 86 ILE B C 1
ATOM 2817 O O . ILE B 1 86 ? -12.477 25.75 10.734 1 98.81 86 ILE B O 1
ATOM 2821 N N . PHE B 1 87 ? -14.539 26.156 10.07 1 98.75 87 PHE B N 1
ATOM 2822 C CA . PHE B 1 87 ? -14.797 24.734 9.898 1 98.75 87 PHE B CA 1
ATOM 2823 C C . PHE B 1 87 ? -15.898 24.5 8.867 1 98.75 87 PHE B C 1
ATOM 2825 O O . PHE B 1 87 ? -16.672 25.422 8.57 1 98.75 87 PHE B O 1
ATOM 2832 N N . GLU B 1 88 ? -15.891 23.359 8.219 1 98.62 88 GLU B N 1
ATOM 2833 C CA . GLU B 1 88 ? -16.906 22.875 7.281 1 98.62 88 GLU B CA 1
ATOM 2834 C C . GLU B 1 88 ? -17.266 21.422 7.57 1 98.62 88 GLU B C 1
ATOM 2836 O O . GLU B 1 88 ? -16.375 20.594 7.793 1 98.62 88 GLU B O 1
ATOM 2841 N N . ALA B 1 89 ? -18.578 21.156 7.648 1 98.62 89 ALA B N 1
ATOM 2842 C CA . ALA B 1 89 ? -19.047 19.766 7.715 1 98.62 89 ALA B CA 1
ATOM 2843 C C . ALA B 1 89 ? -19.156 19.156 6.32 1 98.62 89 ALA B C 1
ATOM 2845 O O . ALA B 1 89 ? -19.938 19.625 5.492 1 98.62 89 ALA B O 1
ATOM 2846 N N . VAL B 1 90 ? -18.328 18.141 6.035 1 98.38 90 VAL B N 1
ATOM 2847 C CA . VAL B 1 90 ? -18.312 17.578 4.688 1 98.38 90 VAL B CA 1
ATOM 2848 C C . VAL B 1 90 ? -17.781 16.156 4.727 1 98.38 90 VAL B C 1
ATOM 2850 O O . VAL B 1 90 ? -16.984 15.797 5.602 1 98.38 90 VAL B O 1
ATOM 2853 N N . ASP B 1 91 ? -18.281 15.281 3.922 1 98 91 ASP B N 1
ATOM 2854 C CA . ASP B 1 91 ? -17.75 13.953 3.637 1 98 91 ASP B CA 1
ATOM 2855 C C . ASP B 1 91 ? -16.688 14.016 2.543 1 98 91 ASP B C 1
ATOM 2857 O O . ASP B 1 91 ? -17 14.242 1.374 1 98 91 ASP B O 1
ATOM 2861 N N . ILE B 1 92 ? -15.461 13.719 2.932 1 98.12 92 ILE B N 1
ATOM 2862 C CA . ILE B 1 92 ? -14.344 13.961 2.025 1 98.12 92 ILE B CA 1
ATOM 2863 C C . ILE B 1 92 ? -14.391 12.961 0.871 1 98.12 92 ILE B C 1
ATOM 2865 O O . ILE B 1 92 ? -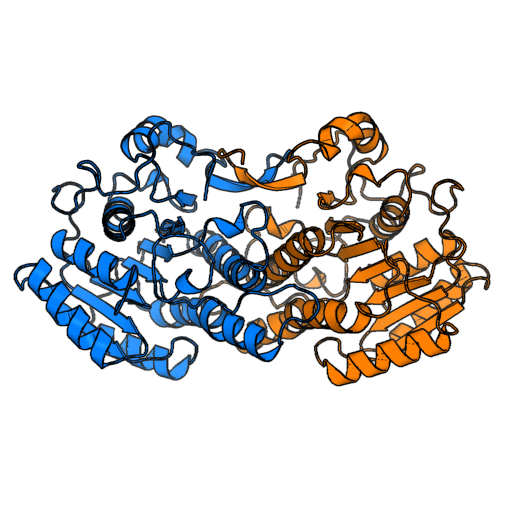13.664 13.109 -0.114 1 98.12 92 ILE B O 1
ATOM 2869 N N . SER B 1 93 ? -15.18 11.852 0.993 1 97.62 93 SER B N 1
ATOM 2870 C CA . SER B 1 93 ? -15.297 10.906 -0.109 1 97.62 93 SER B CA 1
ATOM 2871 C C . SER B 1 93 ? -16.172 11.469 -1.232 1 97.62 93 SER B C 1
ATOM 2873 O O . SER B 1 93 ? -16.219 10.898 -2.324 1 97.62 93 SER B O 1
ATOM 2875 N N . GLN B 1 94 ? -16.844 12.609 -0.965 1 97.94 94 GLN B N 1
ATOM 2876 C CA . GLN B 1 94 ? -17.672 13.266 -1.962 1 97.94 94 GLN B CA 1
ATOM 2877 C C . GLN B 1 94 ? -16.969 14.477 -2.566 1 97.94 94 GLN B C 1
ATOM 2879 O O . GLN B 1 94 ? -16.984 15.562 -1.987 1 97.94 94 GLN B O 1
ATOM 2884 N N . ARG B 1 95 ? -16.5 14.352 -3.746 1 97.81 95 ARG B N 1
ATOM 2885 C CA . ARG B 1 95 ? -15.594 15.305 -4.371 1 97.81 95 ARG B CA 1
ATOM 2886 C C . ARG B 1 95 ? -16.25 16.672 -4.531 1 97.81 95 ARG B C 1
ATOM 2888 O O . ARG B 1 95 ? -15.68 17.688 -4.129 1 97.81 95 ARG B O 1
ATOM 2895 N N . SER B 1 96 ? -17.391 16.688 -5.105 1 97.88 96 SER B N 1
ATOM 2896 C CA . SER B 1 96 ? -18.031 17.953 -5.422 1 97.88 96 SER B CA 1
ATOM 2897 C C . SER B 1 96 ? -18.344 18.75 -4.156 1 97.88 96 SER B C 1
ATOM 2899 O O . SER B 1 96 ? -18.125 19.969 -4.117 1 97.88 96 SER B O 1
ATOM 2901 N N . THR B 1 97 ? -18.812 18.094 -3.125 1 98.31 97 THR B N 1
ATOM 2902 C CA . THR B 1 97 ? -19.125 18.781 -1.873 1 98.31 97 THR B CA 1
ATOM 2903 C C . THR B 1 97 ? -17.844 19.219 -1.166 1 98.31 97 THR B C 1
ATOM 2905 O O . THR B 1 97 ? -17.828 20.281 -0.531 1 98.31 97 THR B O 1
ATOM 2908 N N . LEU B 1 98 ? -16.828 18.438 -1.306 1 98.69 98 LEU B N 1
ATOM 2909 C CA . LEU B 1 98 ? -15.555 18.828 -0.708 1 98.69 98 LEU B CA 1
ATOM 2910 C C . LEU B 1 98 ? -14.969 20.047 -1.415 1 98.69 98 LEU B C 1
ATOM 2912 O O . LEU B 1 98 ? -14.445 20.953 -0.766 1 98.69 98 LEU B O 1
ATOM 2916 N N . ASP B 1 99 ? -15.047 20.062 -2.727 1 98.69 99 ASP B N 1
ATOM 2917 C CA . ASP B 1 99 ? -14.594 21.234 -3.48 1 98.69 99 ASP B CA 1
ATOM 2918 C C . ASP B 1 99 ? -15.273 22.516 -2.988 1 98.69 99 ASP B C 1
ATOM 2920 O O . ASP B 1 99 ? -14.609 23.516 -2.744 1 98.69 99 ASP B O 1
ATOM 2924 N N . ALA B 1 100 ? -16.547 22.406 -2.848 1 98.75 100 ALA B N 1
ATOM 2925 C CA . ALA B 1 100 ? -17.312 23.562 -2.387 1 98.75 100 ALA B CA 1
ATOM 2926 C C . ALA B 1 100 ? -16.906 23.953 -0.97 1 98.75 100 ALA B C 1
ATOM 2928 O O . ALA B 1 100 ? -16.812 25.141 -0.658 1 98.75 100 ALA B O 1
ATOM 2929 N N . ALA B 1 101 ? -16.734 22.969 -0.139 1 98.81 101 ALA B N 1
ATOM 2930 C CA . ALA B 1 101 ? -16.328 23.234 1.243 1 98.81 101 ALA B CA 1
ATOM 2931 C C . ALA B 1 101 ? -14.984 23.938 1.301 1 98.81 101 ALA B C 1
ATOM 2933 O O . ALA B 1 101 ? -14.797 24.859 2.086 1 98.81 101 ALA B O 1
ATOM 2934 N N . VAL B 1 102 ? -14.031 23.531 0.487 1 98.81 102 VAL B N 1
ATOM 2935 C CA . VAL B 1 102 ? -12.688 24.109 0.478 1 98.81 102 VAL B CA 1
ATOM 2936 C C . VAL B 1 102 ? -12.742 25.547 -0.024 1 98.81 102 VAL B C 1
ATOM 2938 O O . VAL B 1 102 ? -12.102 26.438 0.544 1 98.81 102 VAL B O 1
ATOM 2941 N N . ILE B 1 103 ? -13.508 25.766 -1.038 1 98.62 103 ILE B N 1
ATOM 2942 C CA . ILE B 1 103 ? -13.688 27.125 -1.563 1 98.62 103 ILE B CA 1
ATOM 2943 C C . ILE B 1 103 ? -14.258 28.031 -0.476 1 98.62 103 ILE B C 1
ATOM 2945 O O . ILE B 1 103 ? -13.789 29.156 -0.291 1 98.62 103 ILE B O 1
ATOM 2949 N N . ASN B 1 104 ? -15.219 27.531 0.23 1 98.62 104 ASN B N 1
ATOM 2950 C CA . ASN B 1 104 ? -15.828 28.312 1.307 1 98.62 104 ASN B CA 1
ATOM 2951 C C . ASN B 1 104 ? -14.828 28.594 2.422 1 98.62 104 ASN B C 1
ATOM 2953 O O . ASN B 1 104 ? -14.812 29.688 2.98 1 98.62 104 ASN B O 1
ATOM 2957 N N . LEU B 1 105 ? -14.031 27.625 2.795 1 98.56 105 LEU B N 1
ATOM 2958 C CA . LEU B 1 105 ? -13 27.812 3.812 1 98.56 105 LEU B CA 1
ATOM 2959 C C . LEU B 1 105 ? -12.031 28.906 3.4 1 98.56 105 LEU B C 1
ATOM 2961 O O . LEU B 1 105 ? -11.68 29.766 4.211 1 98.56 105 LEU B O 1
ATOM 2965 N N . VAL B 1 106 ? -11.609 28.859 2.16 1 98.31 106 VAL B N 1
ATOM 2966 C CA . VAL B 1 106 ? -10.664 29.844 1.642 1 98.31 106 VAL B CA 1
ATOM 2967 C C . VAL B 1 106 ? -11.289 31.234 1.67 1 98.31 106 VAL B C 1
ATOM 2969 O O . VAL B 1 106 ? -10.633 32.219 2.035 1 98.31 106 VAL B O 1
ATOM 2972 N N . LYS B 1 107 ? -12.555 31.297 1.339 1 98.25 107 LYS B N 1
ATOM 2973 C CA . LYS B 1 107 ? -13.273 32.562 1.405 1 98.25 107 LYS B CA 1
ATOM 2974 C C . LYS B 1 107 ? -13.328 33.094 2.838 1 98.25 107 LYS B C 1
ATOM 2976 O O . LYS B 1 107 ? -13.07 34.281 3.084 1 98.25 107 LYS B O 1
ATOM 2981 N N . LYS B 1 108 ? -13.633 32.219 3.762 1 98 108 LYS B N 1
ATOM 2982 C CA . LYS B 1 108 ? -13.711 32.594 5.172 1 98 108 LYS B CA 1
ATOM 2983 C C . LYS B 1 108 ? -12.352 33.031 5.691 1 98 108 LYS B C 1
ATOM 2985 O O . LYS B 1 108 ? -12.281 33.812 6.664 1 98 108 LYS B O 1
ATOM 2990 N N . ALA B 1 109 ? -11.336 32.594 5.051 1 98 109 ALA B N 1
ATOM 2991 C CA . ALA B 1 109 ? -9.969 32.938 5.465 1 98 109 ALA B CA 1
ATOM 2992 C C . ALA B 1 109 ? -9.453 34.156 4.707 1 98 109 ALA B C 1
ATOM 2994 O O . ALA B 1 109 ? -8.258 34.469 4.746 1 98 109 ALA B O 1
ATOM 2995 N N . GLY B 1 110 ? -10.297 34.875 3.963 1 97.5 110 GLY B N 1
ATOM 2996 C CA . GLY B 1 110 ? -9.922 36.094 3.277 1 97.5 110 GLY B CA 1
ATOM 2997 C C . GLY B 1 110 ? -9.172 35.844 1.981 1 97.5 110 GLY B C 1
ATOM 2998 O O . GLY B 1 110 ? -8.391 36.688 1.542 1 97.5 110 GLY B O 1
ATOM 2999 N N . GLY B 1 111 ? -9.273 34.656 1.438 1 97 111 GLY B N 1
ATOM 3000 C CA . GLY B 1 111 ? -8.633 34.344 0.171 1 97 111 GLY B CA 1
ATOM 3001 C C . GLY B 1 111 ? -7.184 33.938 0.325 1 97 111 GLY B C 1
ATOM 3002 O O . GLY B 1 111 ? -6.488 33.688 -0.668 1 97 111 GLY B O 1
ATOM 3003 N N . ASN B 1 112 ? -6.758 33.812 1.577 1 97 112 ASN B N 1
ATOM 3004 C CA . ASN B 1 112 ? -5.383 33.406 1.819 1 97 112 ASN B CA 1
ATOM 3005 C C . ASN B 1 112 ? -5.156 31.953 1.368 1 97 112 ASN B C 1
ATOM 3007 O O . ASN B 1 112 ? -6.062 31.125 1.447 1 97 112 ASN B O 1
ATOM 3011 N N . LYS B 1 113 ? -3.947 31.703 0.963 1 98.38 113 LYS B N 1
ATOM 3012 C CA . LYS B 1 113 ? -3.57 30.344 0.603 1 98.38 113 LYS B CA 1
ATOM 3013 C C . LYS B 1 113 ? -3.199 29.516 1.839 1 98.38 113 LYS B C 1
ATOM 3015 O O . LYS B 1 113 ? -2.801 30.078 2.861 1 98.38 113 LYS B O 1
ATOM 3020 N N . ILE B 1 114 ? -3.344 28.297 1.685 1 98.88 114 ILE B N 1
ATOM 3021 C CA . ILE B 1 114 ? -3.078 27.359 2.773 1 98.88 114 ILE B CA 1
ATOM 3022 C C . ILE B 1 114 ? -1.59 27.031 2.812 1 98.88 114 ILE B C 1
ATOM 3024 O O . ILE B 1 114 ? -1.009 26.641 1.796 1 98.88 114 ILE B O 1
ATOM 3028 N N . ASP B 1 115 ? -0.964 27.141 3.99 1 98.94 115 ASP B N 1
ATOM 3029 C CA . ASP B 1 115 ? 0.464 26.891 4.168 1 98.94 115 ASP B CA 1
ATOM 3030 C C . ASP B 1 115 ? 0.724 25.438 4.57 1 98.94 115 ASP B C 1
ATOM 3032 O O . ASP B 1 115 ? 1.772 24.875 4.246 1 98.94 115 ASP B O 1
ATOM 3036 N N . ILE B 1 116 ? -0.186 24.859 5.363 1 98.94 116 ILE B N 1
ATOM 3037 C CA . ILE B 1 116 ? -0.028 23.516 5.922 1 98.94 116 ILE B CA 1
ATOM 3038 C C . ILE B 1 116 ? -1.329 22.734 5.766 1 98.94 116 ILE B C 1
ATOM 3040 O O . ILE B 1 116 ? -2.383 23.172 6.238 1 98.94 116 ILE B O 1
ATOM 3044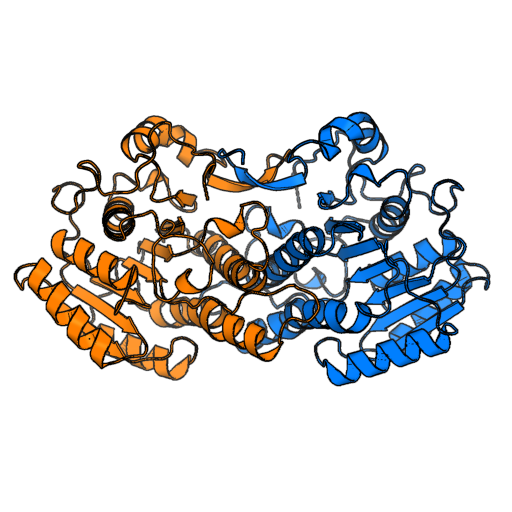 N N . LEU B 1 117 ? -1.306 21.656 5.035 1 98.94 117 LEU B N 1
ATOM 3045 C CA . LEU B 1 117 ? -2.426 20.734 4.891 1 98.94 117 LEU B CA 1
ATOM 3046 C C . LEU B 1 117 ? -2.148 19.438 5.621 1 98.94 117 LEU B C 1
ATOM 3048 O O . LEU B 1 117 ? -1.126 18.781 5.383 1 98.94 117 LEU B O 1
ATOM 3052 N N . ILE B 1 118 ? -3.002 19.094 6.523 1 98.94 118 ILE B N 1
ATOM 3053 C CA . ILE B 1 118 ? -2.885 17.828 7.246 1 98.94 118 ILE B CA 1
ATOM 3054 C C . ILE B 1 118 ? -4.031 16.891 6.855 1 98.94 118 ILE B C 1
ATOM 3056 O O . ILE B 1 118 ? -5.176 17.109 7.266 1 98.94 118 ILE B O 1
ATOM 3060 N N . SER B 1 119 ? -3.693 15.945 6.047 1 98.88 119 SER B N 1
ATOM 3061 C CA . SER B 1 119 ? -4.617 14.859 5.73 1 98.88 119 SER B CA 1
ATOM 3062 C C . SER B 1 119 ? -4.703 13.852 6.875 1 98.88 119 SER B C 1
ATOM 3064 O O . SER B 1 119 ? -3.9 12.922 6.949 1 98.88 119 SER B O 1
ATOM 3066 N N . ASN B 1 120 ? -5.723 14.016 7.676 1 98.44 120 ASN B N 1
ATOM 3067 C CA . ASN B 1 120 ? -5.836 13.258 8.922 1 98.44 120 ASN B CA 1
ATOM 3068 C C . ASN B 1 120 ? -7.105 12.414 8.945 1 98.44 120 ASN B C 1
ATOM 3070 O O . ASN B 1 120 ? -7.16 11.391 9.641 1 98.44 120 ASN B O 1
ATOM 3074 N N . ALA B 1 121 ? -8.109 12.82 8.164 1 97.19 121 ALA B N 1
ATOM 3075 C CA . ALA B 1 121 ? -9.383 12.109 8.172 1 97.19 121 ALA B CA 1
ATOM 3076 C C . ALA B 1 121 ? -9.211 10.664 7.711 1 97.19 121 ALA B C 1
ATOM 3078 O O . ALA B 1 121 ? -8.461 10.398 6.766 1 97.19 121 ALA B O 1
ATOM 3079 N N . GLY B 1 122 ? -9.797 9.742 8.336 1 92.81 122 GLY B N 1
ATOM 3080 C CA . GLY B 1 122 ? -9.797 8.328 7.996 1 92.81 122 GLY B CA 1
ATOM 3081 C C . GLY B 1 122 ? -10.609 7.48 8.961 1 92.81 122 GLY B C 1
ATOM 3082 O O . GLY B 1 122 ? -11.109 7.984 9.969 1 92.81 122 GLY B O 1
ATOM 3083 N N . VAL B 1 123 ? -10.875 6.328 8.594 1 89.81 123 VAL B N 1
ATOM 3084 C CA . VAL B 1 123 ? -11.578 5.371 9.445 1 89.81 123 VAL B CA 1
ATOM 3085 C C . VAL B 1 123 ? -10.867 4.023 9.406 1 89.81 123 VAL B C 1
ATOM 3087 O O . VAL B 1 123 ? -10.172 3.711 8.43 1 89.81 123 VAL B O 1
ATOM 3090 N N . SER B 1 124 ? -10.992 3.324 10.469 1 89.75 124 SER B N 1
ATOM 3091 C CA . SER B 1 124 ? -10.539 1.937 10.445 1 89.75 124 SER B CA 1
ATOM 3092 C C . SER B 1 124 ? -11.672 0.997 10.039 1 89.75 124 SER B C 1
ATOM 3094 O O . SER B 1 124 ? -12.695 0.917 10.727 1 89.75 124 SER B O 1
ATOM 3096 N N . PRO B 1 125 ? -11.453 0.304 8.93 1 91.19 125 PRO B N 1
ATOM 3097 C CA . PRO B 1 125 ? -12.414 -0.775 8.695 1 91.19 125 PRO B CA 1
ATOM 3098 C C . PRO B 1 125 ? -12.477 -1.771 9.852 1 91.19 125 PRO B C 1
ATOM 3100 O O . PRO B 1 125 ? -11.57 -1.811 10.688 1 91.19 125 PRO B O 1
ATOM 3103 N N . ASP B 1 126 ? -13.539 -2.553 9.883 1 90.81 126 ASP B N 1
ATOM 3104 C CA . ASP B 1 126 ? -13.648 -3.633 10.859 1 90.81 126 ASP B CA 1
ATOM 3105 C C . ASP B 1 126 ? -12.492 -4.617 10.719 1 90.81 126 ASP B C 1
ATOM 3107 O O . ASP B 1 126 ? -11.883 -4.719 9.648 1 90.81 126 ASP B O 1
ATOM 3111 N N . VAL B 1 127 ? -12.195 -5.238 11.836 1 92.38 127 VAL B N 1
ATOM 3112 C CA . VAL B 1 127 ? -11.133 -6.238 11.82 1 92.38 127 VAL B CA 1
ATOM 3113 C C . VAL B 1 127 ? -11.672 -7.555 11.266 1 92.38 127 VAL B C 1
ATOM 3115 O O . VAL B 1 127 ? -12.875 -7.809 11.32 1 92.38 127 VAL B O 1
ATOM 3118 N N . GLY B 1 128 ? -10.758 -8.383 10.695 1 95.75 128 GLY B N 1
ATOM 3119 C CA . GLY B 1 128 ? -11.125 -9.688 10.172 1 95.75 128 GLY B CA 1
ATOM 3120 C C . GLY B 1 128 ? -10.016 -10.336 9.359 1 95.75 128 GLY B C 1
ATOM 3121 O O . GLY B 1 128 ? -9.023 -9.688 9.031 1 95.75 128 GLY B O 1
ATOM 3122 N N . ALA B 1 129 ? -10.211 -11.625 9.102 1 97.12 129 ALA B N 1
ATOM 3123 C CA . ALA B 1 129 ? -9.305 -12.336 8.211 1 97.12 129 ALA B CA 1
ATOM 3124 C C . ALA B 1 129 ? -9.539 -11.938 6.754 1 97.12 129 ALA B C 1
ATOM 3126 O O . ALA B 1 129 ? -10.602 -11.43 6.406 1 97.12 129 ALA B O 1
ATOM 3127 N N . VAL B 1 130 ? -8.508 -12.156 5.898 1 98.12 130 VAL B N 1
ATOM 3128 C CA . VAL B 1 130 ? -8.617 -11.781 4.492 1 98.12 130 VAL B CA 1
ATOM 3129 C C . VAL B 1 130 ? -9.758 -12.555 3.84 1 98.12 130 VAL B C 1
ATOM 3131 O O . VAL B 1 130 ? -10.688 -11.961 3.283 1 98.12 130 VAL B O 1
ATOM 3134 N N . VAL B 1 131 ? -9.625 -13.914 3.877 1 98.12 131 VAL B N 1
ATOM 3135 C CA . VAL B 1 131 ? -10.688 -14.742 3.314 1 98.12 131 VAL B CA 1
ATOM 3136 C C . VAL B 1 131 ? -11.914 -14.703 4.227 1 98.12 131 VAL B C 1
ATOM 3138 O O . VAL B 1 131 ? -11.805 -14.93 5.434 1 98.12 131 VAL B O 1
ATOM 3141 N N . GLY B 1 132 ? -13.047 -14.344 3.686 1 97.44 132 GLY B N 1
ATOM 3142 C CA . GLY B 1 132 ? -14.281 -14.266 4.449 1 97.44 132 GLY B CA 1
ATOM 3143 C C . GLY B 1 132 ? -14.633 -12.844 4.863 1 97.44 132 GLY B C 1
ATOM 3144 O O . GLY B 1 132 ? -15.703 -12.602 5.426 1 97.44 132 GLY B O 1
ATOM 3145 N N . PHE B 1 133 ? -13.773 -11.875 4.551 1 97.69 133 PHE B N 1
ATOM 3146 C CA . PHE B 1 133 ? -14.016 -10.492 4.926 1 97.69 133 PHE B CA 1
ATOM 3147 C C . PHE B 1 133 ? -15.195 -9.922 4.152 1 97.69 133 PHE B C 1
ATOM 3149 O O . PHE B 1 133 ? -15.398 -10.242 2.982 1 97.69 133 PHE B O 1
ATOM 3156 N N . ASP B 1 134 ? -15.922 -9.023 4.727 1 97.38 134 ASP B N 1
ATOM 3157 C CA . ASP B 1 134 ? -17.094 -8.406 4.121 1 97.38 134 ASP B CA 1
ATOM 3158 C C . ASP B 1 134 ? -16.688 -7.379 3.064 1 97.38 134 ASP B C 1
ATOM 3160 O O . ASP B 1 134 ? -16.016 -6.395 3.373 1 97.38 134 ASP B O 1
ATOM 3164 N N . GLU B 1 135 ? -17.156 -7.621 1.881 1 97.62 135 GLU B N 1
ATOM 3165 C CA . GLU B 1 135 ? -16.781 -6.746 0.771 1 97.62 135 GLU B CA 1
ATOM 3166 C C . GLU B 1 135 ? -17.281 -5.32 1.001 1 97.62 135 GLU B C 1
ATOM 3168 O O . GLU B 1 135 ? -16.562 -4.355 0.713 1 97.62 135 GLU B O 1
ATOM 3173 N N . ALA B 1 136 ? -18.484 -5.152 1.398 1 97.81 136 ALA B N 1
ATOM 3174 C CA . ALA B 1 136 ? -19.047 -3.828 1.626 1 97.81 136 ALA B CA 1
ATOM 3175 C C . ALA B 1 136 ? -18.219 -3.037 2.629 1 97.81 136 ALA B C 1
ATOM 3177 O O . ALA B 1 136 ? -18.016 -1.833 2.463 1 97.81 136 ALA B O 1
ATOM 3178 N N . GLU B 1 137 ? -17.797 -3.717 3.645 1 97.62 137 GLU B N 1
ATOM 3179 C CA . GLU B 1 137 ? -16.953 -3.078 4.645 1 97.62 137 GLU B CA 1
ATOM 3180 C C . GLU B 1 137 ? -15.609 -2.654 4.047 1 97.62 137 GLU B C 1
ATOM 3182 O O . GLU B 1 137 ? -15.117 -1.56 4.328 1 97.62 137 GLU B O 1
ATOM 3187 N N . PHE B 1 138 ? -15.055 -3.527 3.307 1 98.44 138 PHE B N 1
ATOM 3188 C CA . PHE B 1 138 ? -13.789 -3.199 2.652 1 98.44 138 PHE B CA 1
ATOM 3189 C C . PHE B 1 138 ? -13.953 -1.995 1.733 1 98.44 138 PHE B C 1
ATOM 3191 O O . PHE B 1 138 ? -13.133 -1.075 1.755 1 98.44 138 PHE B O 1
ATOM 3198 N N . ARG B 1 139 ? -14.977 -1.966 0.892 1 98.25 139 ARG B N 1
ATOM 3199 C CA . ARG B 1 139 ? -15.266 -0.86 -0.015 1 98.25 139 ARG B CA 1
ATOM 3200 C C . ARG B 1 139 ? -15.484 0.438 0.755 1 98.25 139 ARG B C 1
ATOM 3202 O O . ARG B 1 139 ? -15.062 1.508 0.311 1 98.25 139 ARG B O 1
ATOM 3209 N N . ARG B 1 140 ? -16.172 0.345 1.864 1 97.69 140 ARG B N 1
ATOM 3210 C CA . ARG B 1 140 ? -16.344 1.515 2.719 1 97.69 140 ARG B CA 1
ATOM 3211 C C . ARG B 1 140 ? -15 2.072 3.16 1 97.69 140 ARG B C 1
ATOM 3213 O O . ARG B 1 140 ? -14.789 3.287 3.156 1 97.69 140 ARG B O 1
ATOM 3220 N N . GLY B 1 141 ? -14.078 1.19 3.57 1 97.81 141 GLY B N 1
ATOM 3221 C CA . GLY B 1 141 ? -12.727 1.601 3.918 1 97.81 141 GLY B CA 1
ATOM 3222 C C . GLY B 1 141 ? -12 2.303 2.781 1 97.81 141 GLY B C 1
ATOM 3223 O O . GLY B 1 141 ? -11.328 3.309 2.996 1 97.81 141 GLY B O 1
ATOM 3224 N N . ILE B 1 142 ? -12.18 1.754 1.584 1 98.75 142 ILE B N 1
ATOM 3225 C CA . ILE B 1 142 ? -11.562 2.355 0.406 1 98.75 142 ILE B CA 1
ATOM 3226 C C . ILE B 1 142 ? -12.109 3.764 0.199 1 98.75 142 ILE B C 1
ATOM 3228 O O . ILE B 1 142 ? -11.352 4.711 -0.02 1 98.75 142 ILE B O 1
ATOM 3232 N N . GLU B 1 143 ? -13.391 3.93 0.322 1 98.31 143 GLU B N 1
ATOM 3233 C CA . GLU B 1 143 ? -14.039 5.215 0.086 1 98.31 143 GLU B CA 1
ATOM 3234 C C . GLU B 1 143 ? -13.57 6.262 1.094 1 98.31 143 GLU B C 1
ATOM 3236 O O . GLU B 1 143 ? -13.211 7.379 0.716 1 98.31 143 GLU B O 1
ATOM 3241 N N . LEU B 1 144 ? -13.523 5.918 2.283 1 96.81 144 LEU B N 1
ATOM 3242 C CA . LEU B 1 144 ? -13.328 6.891 3.352 1 96.81 144 LEU B CA 1
ATOM 3243 C C . LEU B 1 144 ? -11.852 7.184 3.562 1 96.81 144 LEU B C 1
ATOM 3245 O O . LEU B 1 144 ? -11.492 8.227 4.105 1 96.81 144 LEU B O 1
ATOM 3249 N N . ASN B 1 145 ? -10.969 6.281 3.148 1 98.31 145 ASN B N 1
ATOM 3250 C CA . ASN B 1 145 ? -9.539 6.48 3.346 1 98.31 145 ASN B CA 1
ATOM 3251 C C . ASN B 1 145 ? -8.836 6.82 2.035 1 98.31 145 ASN B C 1
ATOM 3253 O O . ASN B 1 145 ? -8.266 7.902 1.895 1 98.31 145 ASN B O 1
ATOM 3257 N N . VAL B 1 146 ? -9 5.977 1.035 1 98.88 146 VAL B N 1
ATOM 3258 C CA . VAL B 1 146 ? -8.242 6.141 -0.205 1 98.88 146 VAL B CA 1
ATOM 3259 C C . VAL B 1 146 ? -8.852 7.266 -1.034 1 98.88 146 VAL B C 1
ATOM 3261 O O . VAL B 1 146 ? -8.164 8.234 -1.382 1 98.88 146 VAL B O 1
ATOM 3264 N N . ILE B 1 147 ? -10.141 7.152 -1.299 1 98.88 147 ILE B N 1
ATOM 3265 C CA . ILE B 1 147 ? -10.805 8.164 -2.113 1 98.88 147 ILE B CA 1
ATOM 3266 C C . ILE B 1 147 ? -10.859 9.484 -1.35 1 98.88 147 ILE B C 1
ATOM 3268 O O . ILE B 1 147 ? -10.695 10.555 -1.937 1 98.88 147 ILE B O 1
ATOM 3272 N N . GLY B 1 148 ? -11.125 9.414 -0.06 1 98.81 148 GLY B N 1
ATOM 3273 C CA . GLY B 1 148 ? -11.109 10.617 0.759 1 98.81 148 GLY B CA 1
ATOM 3274 C C . GLY B 1 148 ? -9.789 11.359 0.702 1 98.81 148 GLY B C 1
ATOM 3275 O O . GLY B 1 148 ? -9.766 12.578 0.524 1 98.81 148 GLY B O 1
ATOM 3276 N N . ALA B 1 149 ? -8.672 10.68 0.877 1 98.88 149 ALA B N 1
ATOM 3277 C CA . ALA B 1 149 ? -7.348 11.289 0.805 1 98.88 149 ALA B CA 1
ATOM 3278 C C . ALA B 1 149 ? -7.074 11.844 -0.592 1 98.88 149 ALA B C 1
ATOM 3280 O O . ALA B 1 149 ? -6.523 12.938 -0.738 1 98.88 149 ALA B O 1
ATOM 3281 N N . PHE B 1 150 ? -7.438 11.055 -1.62 1 98.94 150 PHE B N 1
ATOM 3282 C CA . PHE B 1 150 ? -7.316 11.5 -3.004 1 98.94 150 PHE B CA 1
ATOM 3283 C C . PHE B 1 150 ? -8.062 12.805 -3.221 1 98.94 150 PHE B C 1
ATOM 3285 O O . PHE B 1 150 ? -7.492 13.773 -3.742 1 98.94 150 PHE B O 1
ATOM 3292 N N . ASN B 1 151 ? -9.305 12.844 -2.793 1 98.88 151 ASN B N 1
ATOM 3293 C CA . ASN B 1 151 ? -10.133 14.039 -2.936 1 98.88 151 ASN B CA 1
ATOM 3294 C C . ASN B 1 151 ? -9.547 15.219 -2.174 1 98.88 151 ASN B C 1
ATOM 3296 O O . ASN B 1 151 ? -9.617 16.359 -2.639 1 98.88 151 ASN B O 1
ATOM 3300 N N . THR B 1 152 ? -9.031 14.945 -1.019 1 98.88 152 THR B N 1
ATOM 3301 C CA . THR B 1 152 ? -8.406 15.992 -0.22 1 98.88 152 THR B CA 1
ATOM 3302 C C . THR B 1 152 ? -7.305 16.688 -1.01 1 98.88 152 THR B C 1
ATOM 3304 O O . THR B 1 152 ? -7.27 17.922 -1.083 1 98.88 152 THR B O 1
ATOM 3307 N N . LEU B 1 153 ? -6.453 15.938 -1.631 1 98.88 153 LEU B N 1
ATOM 3308 C CA . LEU B 1 153 ? -5.348 16.516 -2.395 1 98.88 153 LEU B CA 1
ATOM 3309 C C . LEU B 1 153 ? -5.863 17.25 -3.625 1 98.88 153 LEU B C 1
ATOM 3311 O O . LEU B 1 153 ? -5.328 18.297 -3.992 1 98.88 153 LEU B O 1
ATOM 3315 N N . GLN B 1 154 ? -6.918 16.656 -4.273 1 98.75 154 GLN B N 1
ATOM 3316 C CA . GLN B 1 154 ? -7.48 17.312 -5.449 1 98.75 154 GLN B CA 1
ATOM 3317 C C . GLN B 1 154 ? -8.109 18.656 -5.082 1 98.75 154 GLN B C 1
ATOM 3319 O O . GLN B 1 154 ? -7.906 19.641 -5.777 1 98.75 154 GLN B O 1
ATOM 3324 N N . SER B 1 155 ? -8.867 18.688 -4.02 1 98.75 155 SER B N 1
ATOM 3325 C CA . SER B 1 155 ? -9.672 19.859 -3.658 1 98.75 155 SER B CA 1
ATOM 3326 C C . SER B 1 155 ? -8.805 20.953 -3.062 1 98.75 155 SER B C 1
ATOM 3328 O O . SER B 1 155 ? -9.031 22.141 -3.322 1 98.75 155 SER B O 1
ATOM 3330 N N . PHE B 1 156 ? -7.809 20.609 -2.26 1 98.88 156 PHE B N 1
ATOM 3331 C CA . PHE B 1 156 ? -6.996 21.609 -1.567 1 98.88 156 PHE B CA 1
ATOM 3332 C C . PHE B 1 156 ? -5.82 22.047 -2.436 1 98.88 156 PHE B C 1
ATOM 3334 O O . PHE B 1 156 ? -5.312 23.156 -2.283 1 98.88 156 PHE B O 1
ATOM 3341 N N . GLY B 1 157 ? -5.414 21.234 -3.4 1 98.31 157 GLY B N 1
ATOM 3342 C CA . GLY B 1 157 ? -4.227 21.438 -4.211 1 98.31 157 GLY B CA 1
ATOM 3343 C C . GLY B 1 157 ? -4.137 22.844 -4.777 1 98.31 157 GLY B C 1
ATOM 3344 O O . GLY B 1 157 ? -3.146 23.547 -4.559 1 98.31 157 GLY B O 1
ATOM 3345 N N . PRO B 1 158 ? -5.188 23.359 -5.391 1 97.38 158 PRO B N 1
ATOM 3346 C CA . PRO B 1 158 ? -5.148 24.672 -6.051 1 97.38 158 PRO B CA 1
ATOM 3347 C C . PRO B 1 158 ? -5.02 25.828 -5.062 1 97.38 158 PRO B C 1
ATOM 3349 O O . PRO B 1 158 ? -4.691 26.953 -5.457 1 97.38 158 PRO B O 1
ATOM 3352 N N . PHE B 1 159 ? -5.199 25.594 -3.791 1 98.62 159 PHE B N 1
ATOM 3353 C CA . PHE B 1 159 ? -5.262 26.672 -2.816 1 98.62 159 PHE B CA 1
ATOM 3354 C C . PHE B 1 159 ? -4.055 26.625 -1.884 1 98.62 159 PHE B C 1
ATOM 3356 O O . PHE B 1 159 ? -3.99 27.375 -0.911 1 98.62 159 PHE B O 1
ATOM 3363 N N . LEU B 1 160 ? -3.104 25.703 -2.131 1 98.81 160 LEU B N 1
ATOM 3364 C CA . LEU B 1 160 ? -1.894 25.609 -1.324 1 98.81 160 LEU B CA 1
ATOM 3365 C C . LEU B 1 160 ? -0.846 26.609 -1.785 1 98.81 160 LEU B C 1
ATOM 3367 O O . LEU B 1 160 ? -0.79 26.969 -2.967 1 98.81 160 LEU B O 1
ATOM 3371 N N . THR B 1 161 ? -0.074 27.094 -0.877 1 98.69 161 THR B N 1
ATOM 3372 C CA . THR B 1 161 ? 1.089 27.906 -1.236 1 98.69 161 THR B CA 1
ATOM 3373 C C . THR B 1 161 ? 2.092 27.078 -2.037 1 98.69 161 THR B C 1
ATOM 3375 O O . THR B 1 161 ? 2.018 25.844 -2.051 1 98.69 161 THR B O 1
ATOM 3378 N N . SER B 1 162 ? 3.041 27.672 -2.732 1 97.69 162 SER B N 1
ATOM 3379 C CA . SER B 1 162 ? 3.994 27 -3.609 1 97.69 162 SER B CA 1
ATOM 3380 C C . SER B 1 162 ? 4.961 26.125 -2.814 1 97.69 162 SER B C 1
ATOM 3382 O O . SER B 1 162 ? 5.52 25.172 -3.346 1 97.69 162 SER B O 1
ATOM 3384 N N . ASN B 1 163 ? 5.184 26.453 -1.549 1 97.94 163 ASN B N 1
ATOM 3385 C CA . ASN B 1 163 ? 6.078 25.672 -0.691 1 97.94 163 ASN B CA 1
ATOM 3386 C C . ASN B 1 163 ? 5.34 25.109 0.519 1 97.94 163 ASN B C 1
ATOM 3388 O O . ASN B 1 163 ? 5.883 25.094 1.626 1 97.94 163 ASN B O 1
ATOM 3392 N N . ALA B 1 164 ? 4.098 24.688 0.32 1 98.81 164 ALA B N 1
ATOM 3393 C CA . ALA B 1 164 ? 3.227 24.219 1.396 1 98.81 164 ALA B CA 1
ATOM 3394 C C . ALA B 1 164 ? 3.793 22.969 2.051 1 98.81 164 ALA B C 1
ATOM 3396 O O . ALA B 1 164 ? 4.523 22.203 1.414 1 98.81 164 ALA B O 1
ATOM 3397 N N . TYR B 1 165 ? 3.529 22.812 3.348 1 98.88 165 TYR B N 1
ATOM 3398 C CA . TYR B 1 165 ? 3.693 21.547 4.062 1 98.88 165 TYR B CA 1
ATOM 3399 C C . TYR B 1 165 ? 2.453 20.688 3.924 1 98.88 165 TYR B C 1
ATOM 3401 O O . TYR B 1 165 ? 1.331 21.141 4.137 1 98.88 165 TYR B O 1
ATOM 3409 N N . ILE B 1 166 ? 2.607 19.469 3.48 1 98.94 166 ILE B N 1
ATOM 3410 C CA . ILE B 1 166 ? 1.523 18.5 3.371 1 98.94 166 ILE B CA 1
ATOM 3411 C C . ILE B 1 166 ? 1.846 17.266 4.215 1 98.94 166 ILE B C 1
ATOM 3413 O O . ILE B 1 166 ? 2.828 16.562 3.951 1 98.94 166 ILE B O 1
ATOM 3417 N N . PHE B 1 167 ? 1.061 17.016 5.23 1 98.94 167 PHE B N 1
ATOM 3418 C CA . PHE B 1 167 ? 1.29 15.898 6.145 1 98.94 167 PHE B CA 1
ATOM 3419 C C . PHE B 1 167 ? 0.197 14.844 6 1 98.94 167 PHE B C 1
ATOM 3421 O O . PHE B 1 167 ? -0.989 15.18 5.938 1 98.94 167 PHE B O 1
ATOM 3428 N N . ASN B 1 168 ? 0.581 13.609 5.852 1 98.88 168 ASN B N 1
ATOM 3429 C CA . ASN B 1 168 ? -0.33 12.469 5.891 1 98.88 168 ASN B CA 1
ATOM 3430 C C . ASN B 1 168 ? -0.278 11.75 7.234 1 98.88 168 ASN B C 1
ATOM 3432 O O . ASN B 1 168 ? 0.76 11.203 7.609 1 98.88 168 ASN B O 1
ATOM 3436 N N . THR B 1 169 ? -1.393 11.836 8.008 1 98.44 169 THR B N 1
ATOM 3437 C CA . THR B 1 169 ? -1.486 10.992 9.195 1 98.44 169 THR B CA 1
ATOM 3438 C C . THR B 1 169 ? -1.641 9.523 8.812 1 98.44 169 THR B C 1
ATOM 3440 O O . THR B 1 169 ? -2.756 9.047 8.602 1 98.44 169 THR B O 1
ATOM 3443 N N . SER B 1 170 ? -0.555 8.859 8.758 1 97.5 170 SER B N 1
ATOM 3444 C CA . SER B 1 170 ? -0.472 7.488 8.258 1 97.5 170 SER B CA 1
ATOM 3445 C C . SER B 1 170 ? -0.522 6.48 9.406 1 97.5 170 SER B C 1
ATOM 3447 O O . SER B 1 170 ? -1.25 6.68 10.383 1 97.5 170 SER B O 1
ATOM 3449 N N . THR B 1 171 ? 0.068 5.336 9.242 1 95.19 171 THR B N 1
ATOM 3450 C CA . THR B 1 171 ? 0.14 4.27 10.234 1 95.19 171 THR B CA 1
ATOM 3451 C C . THR B 1 171 ? 1.45 3.496 10.102 1 95.19 171 THR B C 1
ATOM 3453 O O . THR B 1 171 ? 1.954 3.305 8.992 1 95.19 171 THR B O 1
ATOM 3456 N N . GLY B 1 172 ? 1.937 3.076 11.281 1 93.88 172 GLY B N 1
ATOM 3457 C CA . GLY B 1 172 ? 3.111 2.219 11.258 1 93.88 172 GLY B CA 1
ATOM 3458 C C . GLY B 1 172 ? 2.865 0.89 10.57 1 93.88 172 GLY B C 1
ATOM 3459 O O . GLY B 1 172 ? 3.809 0.232 10.125 1 93.88 172 GLY B O 1
ATOM 3460 N N . MET B 1 173 ? 1.67 0.518 10.344 1 93.88 173 MET B N 1
ATOM 3461 C CA . MET B 1 173 ? 1.315 -0.804 9.836 1 93.88 173 MET B CA 1
ATOM 3462 C C . MET B 1 173 ? 1.69 -0.939 8.359 1 93.88 173 MET B C 1
ATOM 3464 O O . MET B 1 173 ? 1.724 -2.047 7.824 1 93.88 173 MET B O 1
ATOM 3468 N N . VAL B 1 174 ? 2.068 0.158 7.676 1 95.62 174 VAL B N 1
ATOM 3469 C CA . VAL B 1 174 ? 2.445 0.081 6.27 1 95.62 174 VAL B CA 1
ATOM 3470 C C . VAL B 1 174 ? 3.818 -0.575 6.137 1 95.62 174 VAL B C 1
ATOM 3472 O O . VAL B 1 174 ? 4.215 -0.983 5.043 1 95.62 174 VAL B O 1
ATOM 3475 N N . HIS B 1 175 ? 4.547 -0.646 7.281 1 94.94 175 HIS B N 1
ATOM 3476 C CA . HIS B 1 175 ? 5.887 -1.21 7.172 1 94.94 175 HIS B CA 1
ATOM 3477 C C . HIS B 1 175 ? 6.156 -2.213 8.289 1 94.94 175 HIS B C 1
ATOM 3479 O O . HIS B 1 175 ? 7.219 -2.836 8.328 1 94.94 175 HIS B O 1
ATOM 3485 N N . LEU B 1 176 ? 5.176 -2.434 9.172 1 93.25 176 LEU B N 1
ATOM 3486 C CA . LEU B 1 176 ? 5.328 -3.4 10.258 1 93.25 176 LEU B CA 1
ATOM 3487 C C . LEU B 1 176 ? 4.867 -4.785 9.812 1 93.25 176 LEU B C 1
ATOM 3489 O O . LEU B 1 176 ? 4.156 -4.918 8.82 1 93.25 176 LEU B O 1
ATOM 3493 N N . ARG B 1 177 ? 5.352 -5.801 10.586 1 91.31 177 ARG B N 1
ATOM 3494 C CA . ARG B 1 177 ? 4.773 -7.129 10.422 1 91.31 177 ARG B CA 1
ATOM 3495 C C . ARG B 1 177 ? 3.264 -7.102 10.633 1 91.31 177 ARG B C 1
ATOM 3497 O O . ARG B 1 177 ? 2.756 -6.309 11.422 1 91.31 177 ARG B O 1
ATOM 3504 N N . PRO B 1 178 ? 2.607 -8.031 9.961 1 93.44 178 PRO B N 1
ATOM 3505 C CA . PRO B 1 178 ? 1.146 -8.047 10.047 1 93.44 178 PRO B CA 1
ATOM 3506 C C . PRO B 1 178 ? 0.643 -8.148 11.492 1 93.44 178 PRO B C 1
ATOM 3508 O O . PRO B 1 178 ? 1.164 -8.945 12.273 1 93.44 178 PRO B O 1
ATOM 3511 N N . ILE B 1 179 ? -0.238 -7.234 11.781 1 90.31 179 ILE B N 1
ATOM 3512 C CA . ILE B 1 179 ? -1.03 -7.348 13 1 90.31 179 ILE B CA 1
ATOM 3513 C C . ILE B 1 179 ? -2.326 -8.102 12.711 1 90.31 179 ILE B C 1
ATOM 3515 O O . ILE B 1 179 ? -3.096 -7.703 11.828 1 90.31 179 ILE B O 1
ATOM 3519 N N . ALA B 1 180 ? -2.596 -9.102 13.508 1 89.31 180 ALA B N 1
ATOM 3520 C CA . ALA B 1 180 ? -3.688 -10.023 13.227 1 89.31 180 ALA B CA 1
ATOM 3521 C C . ALA B 1 180 ? -4.988 -9.273 12.961 1 89.31 180 ALA B C 1
ATOM 3523 O O . ALA B 1 180 ? -5.332 -8.336 13.68 1 89.31 180 ALA B O 1
ATOM 3524 N N . GLN B 1 181 ? -5.648 -9.586 11.836 1 91.88 181 GLN B N 1
ATOM 3525 C CA . GLN B 1 181 ? -6.988 -9.164 11.438 1 91.88 181 GLN B CA 1
ATOM 3526 C C . GLN B 1 181 ? -6.996 -7.707 11.008 1 91.88 181 GLN B C 1
ATOM 3528 O O . GLN B 1 181 ? -8.062 -7.113 10.828 1 91.88 181 GLN B O 1
ATOM 3533 N N . GLY B 1 182 ? -5.832 -7.07 10.836 1 94.62 182 GLY B N 1
ATOM 3534 C CA . GLY B 1 182 ? -5.77 -5.656 10.508 1 94.62 182 GLY B CA 1
ATOM 3535 C C . GLY B 1 182 ? -5.535 -5.402 9.031 1 94.62 182 GLY B C 1
ATOM 3536 O O . GLY B 1 182 ? -5.102 -4.312 8.641 1 94.62 182 GLY B O 1
ATOM 3537 N N . TRP B 1 183 ? -5.824 -6.363 8.18 1 97.44 183 TRP B N 1
ATOM 3538 C CA . TRP B 1 183 ? -5.383 -6.297 6.793 1 97.44 183 TRP B CA 1
ATOM 3539 C C . TRP B 1 183 ? -6.109 -5.188 6.043 1 97.44 183 TRP B C 1
ATOM 3541 O O . TRP B 1 183 ? -5.492 -4.434 5.285 1 97.44 183 TRP B O 1
ATOM 3551 N N . ALA B 1 184 ? -7.469 -5.09 6.23 1 97.94 184 ALA B N 1
ATOM 3552 C CA . ALA B 1 184 ? -8.25 -4.141 5.441 1 97.94 184 ALA B CA 1
ATOM 3553 C C . ALA B 1 184 ? -7.805 -2.707 5.715 1 97.94 184 ALA B C 1
ATOM 3555 O O . ALA B 1 184 ? -7.629 -1.918 4.781 1 97.94 184 ALA B O 1
ATOM 3556 N N . TYR B 1 185 ? -7.566 -2.404 6.93 1 96.56 185 TYR B N 1
ATOM 3557 C CA . TYR B 1 185 ? -7.055 -1.096 7.324 1 96.56 185 TYR B CA 1
ATOM 3558 C C . TYR B 1 185 ? -5.68 -0.844 6.715 1 96.56 185 TYR B C 1
ATOM 3560 O O . TYR B 1 185 ? -5.434 0.218 6.141 1 96.56 185 TYR B O 1
ATOM 3568 N N . THR B 1 186 ? -4.793 -1.819 6.848 1 97.44 186 THR B N 1
ATOM 3569 C CA . THR B 1 186 ? -3.424 -1.675 6.371 1 97.44 186 THR B CA 1
ATOM 3570 C C . THR B 1 186 ? -3.393 -1.512 4.852 1 97.44 186 THR B C 1
ATOM 3572 O O . THR B 1 186 ? -2.619 -0.709 4.324 1 97.44 186 THR B O 1
ATOM 3575 N N . ALA B 1 187 ? -4.238 -2.262 4.18 1 98.62 187 ALA B N 1
ATOM 3576 C CA . ALA B 1 187 ? -4.285 -2.197 2.723 1 98.62 187 ALA B CA 1
ATOM 3577 C C . ALA B 1 187 ? -4.676 -0.8 2.248 1 98.62 187 ALA B C 1
ATOM 3579 O O . ALA B 1 187 ? -4.016 -0.222 1.384 1 98.62 187 ALA B O 1
ATOM 3580 N N . VAL B 1 188 ? -5.727 -0.238 2.812 1 98.62 188 VAL B N 1
ATOM 3581 C CA . VAL B 1 188 ? -6.184 1.072 2.365 1 98.62 188 VAL B CA 1
ATOM 3582 C C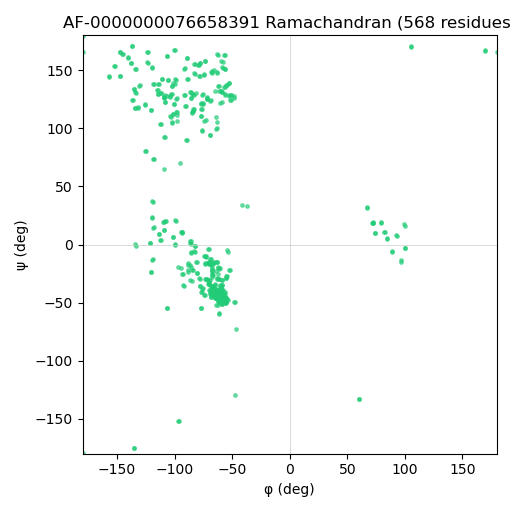 . VAL B 1 188 ? -5.145 2.133 2.719 1 98.62 188 VAL B C 1
ATOM 3584 O O . VAL B 1 188 ? -4.895 3.051 1.935 1 98.62 188 VAL B O 1
ATOM 3587 N N . LYS B 1 189 ? -4.504 1.997 3.846 1 98.5 189 LYS B N 1
ATOM 3588 C CA . LYS B 1 189 ? -3.504 2.98 4.254 1 98.5 189 LYS B CA 1
ATOM 3589 C C . LYS B 1 189 ? -2.229 2.842 3.428 1 98.5 189 LYS B C 1
ATOM 3591 O O . LYS B 1 189 ? -1.535 3.828 3.178 1 98.5 189 LYS B O 1
ATOM 3596 N N . ALA B 1 190 ? -1.934 1.637 2.965 1 98.69 190 ALA B N 1
ATOM 3597 C CA . ALA B 1 190 ? -0.795 1.441 2.07 1 98.69 190 ALA B CA 1
ATOM 3598 C C . ALA B 1 190 ? -1.001 2.18 0.751 1 98.69 190 ALA B C 1
ATOM 3600 O O . ALA B 1 190 ? -0.061 2.762 0.204 1 98.69 190 ALA B O 1
ATOM 3601 N N . ALA B 1 191 ? -2.217 2.102 0.235 1 98.88 191 ALA B N 1
ATOM 3602 C CA . ALA B 1 191 ? -2.525 2.854 -0.978 1 98.88 191 ALA B CA 1
ATOM 3603 C C . ALA B 1 191 ? -2.336 4.352 -0.757 1 98.88 191 ALA B C 1
ATOM 3605 O O . ALA B 1 191 ? -1.733 5.039 -1.587 1 98.88 191 ALA B O 1
ATOM 3606 N N . VAL B 1 192 ? -2.807 4.844 0.354 1 98.88 192 VAL B N 1
ATOM 3607 C CA . VAL B 1 192 ? -2.686 6.262 0.688 1 98.88 192 VAL B CA 1
ATOM 3608 C C . VAL B 1 192 ? -1.212 6.629 0.849 1 98.88 192 VAL B C 1
ATOM 3610 O O . VAL B 1 192 ? -0.775 7.684 0.381 1 98.88 192 VAL B O 1
ATOM 3613 N N . PHE B 1 193 ? -0.465 5.746 1.492 1 98.75 193 PHE B N 1
ATOM 3614 C CA . PHE B 1 193 ? 0.963 5.965 1.686 1 98.75 193 PHE B CA 1
ATOM 3615 C C . PHE B 1 193 ? 1.661 6.199 0.351 1 98.75 193 PHE B C 1
ATOM 3617 O O . PHE B 1 193 ? 2.412 7.164 0.199 1 98.75 193 PHE B O 1
ATOM 3624 N N . LYS B 1 194 ? 1.432 5.359 -0.625 1 98.69 194 LYS B N 1
ATOM 3625 C CA . LYS B 1 194 ? 2.094 5.492 -1.919 1 98.69 194 LYS B CA 1
ATOM 3626 C C . LYS B 1 194 ? 1.635 6.758 -2.643 1 98.69 194 LYS B C 1
ATOM 3628 O O . LYS B 1 194 ? 2.424 7.402 -3.332 1 98.69 194 LYS B O 1
ATOM 3633 N N . MET B 1 195 ? 0.365 7.109 -2.475 1 98.81 195 MET B N 1
ATOM 3634 C CA . MET B 1 195 ? -0.158 8.344 -3.059 1 98.81 195 MET B CA 1
ATOM 3635 C C . MET B 1 195 ? 0.657 9.547 -2.602 1 98.81 195 MET B C 1
ATOM 3637 O O . MET B 1 195 ? 1.105 10.344 -3.426 1 98.81 195 MET B O 1
ATOM 3641 N N . PHE B 1 196 ? 0.95 9.633 -1.354 1 98.81 196 PHE B N 1
ATOM 3642 C CA . PHE B 1 196 ? 1.652 10.789 -0.806 1 98.81 196 PHE B CA 1
ATOM 3643 C C . PHE B 1 196 ? 3.143 10.711 -1.116 1 98.81 196 PHE B C 1
ATOM 3645 O O . PHE B 1 196 ? 3.795 11.742 -1.305 1 98.81 196 PHE B O 1
ATOM 3652 N N . GLU B 1 197 ? 3.678 9.492 -1.103 1 98.5 197 GLU B N 1
ATOM 3653 C CA . GLU B 1 197 ? 5.066 9.352 -1.527 1 98.5 197 GLU B CA 1
ATOM 3654 C C . GLU B 1 197 ? 5.277 9.922 -2.93 1 98.5 197 GLU B C 1
ATOM 3656 O O . GLU B 1 197 ? 6.219 10.68 -3.164 1 98.5 197 GLU B O 1
ATOM 3661 N N . TYR B 1 198 ? 4.406 9.594 -3.814 1 98.38 198 TYR B N 1
ATOM 3662 C CA . TYR B 1 198 ? 4.508 10.062 -5.191 1 98.38 198 TYR B CA 1
ATOM 3663 C C . TYR B 1 198 ? 4.184 11.555 -5.289 1 98.38 198 TYR B C 1
ATOM 3665 O O . TYR B 1 198 ? 4.715 12.258 -6.148 1 98.38 198 TYR B O 1
ATOM 3673 N N . LEU B 1 199 ? 3.34 12.039 -4.406 1 98.75 199 LEU B N 1
ATOM 3674 C CA . LEU B 1 199 ? 3.035 13.461 -4.379 1 98.75 199 LEU B CA 1
ATOM 3675 C C . LEU B 1 199 ? 4.309 14.289 -4.207 1 98.75 199 LEU B C 1
ATOM 3677 O O . LEU B 1 199 ? 4.488 15.305 -4.883 1 98.75 199 LEU B O 1
ATOM 3681 N N . GLN B 1 200 ? 5.188 13.859 -3.279 1 98.38 200 GLN B N 1
ATOM 3682 C CA . GLN B 1 200 ? 6.441 14.578 -3.076 1 98.38 200 GLN B CA 1
ATOM 3683 C C . GLN B 1 200 ? 7.262 14.633 -4.363 1 98.38 200 GLN B C 1
ATOM 3685 O O . GLN B 1 200 ? 7.891 15.648 -4.664 1 98.38 200 GLN B O 1
ATOM 3690 N N . ASP B 1 201 ? 7.227 13.531 -5.066 1 96.31 201 ASP B N 1
ATOM 3691 C CA . ASP B 1 201 ? 7.984 13.477 -6.312 1 96.31 201 ASP B CA 1
ATOM 3692 C C . ASP B 1 201 ? 7.355 14.383 -7.375 1 96.31 201 ASP B C 1
ATOM 3694 O O . ASP B 1 201 ? 8.062 15.047 -8.133 1 96.31 201 ASP B O 1
ATOM 3698 N N . ASP B 1 202 ? 6.082 14.406 -7.422 1 96.94 202 ASP B N 1
ATOM 3699 C CA . ASP B 1 202 ? 5.332 15.219 -8.375 1 96.94 202 ASP B CA 1
ATOM 3700 C C . ASP B 1 202 ? 5.523 16.703 -8.094 1 96.94 202 ASP B C 1
ATOM 3702 O O . ASP B 1 202 ? 5.496 17.531 -9.016 1 96.94 202 ASP B O 1
ATOM 3706 N N . LYS B 1 203 ? 5.59 17 -6.836 1 97.56 203 LYS B N 1
ATOM 3707 C CA . LYS B 1 203 ? 5.684 18.375 -6.367 1 97.56 203 LYS B CA 1
ATOM 3708 C C . LYS B 1 203 ? 6.895 18.562 -5.453 1 97.56 203 LYS B C 1
ATOM 3710 O O . LYS B 1 203 ? 6.746 18.688 -4.234 1 97.56 203 LYS B O 1
ATOM 3715 N N . PRO B 1 204 ? 8.078 18.719 -6.105 1 97.12 204 PRO B N 1
ATOM 3716 C CA . PRO B 1 204 ? 9.289 18.797 -5.289 1 97.12 204 PRO B CA 1
ATOM 3717 C C . PRO B 1 204 ? 9.336 20.062 -4.422 1 97.12 204 PRO B C 1
ATOM 3719 O O . PRO B 1 204 ? 10.094 20.125 -3.453 1 97.12 204 PRO B O 1
ATOM 3722 N N . GLU B 1 205 ? 8.469 21.062 -4.766 1 98 205 GLU B N 1
ATOM 3723 C CA . GLU B 1 205 ? 8.461 22.312 -4.012 1 98 205 GLU B CA 1
ATOM 3724 C C . GLU B 1 205 ? 7.664 22.172 -2.719 1 98 205 GLU B C 1
ATOM 3726 O O . GLU B 1 205 ? 7.832 22.969 -1.791 1 98 205 GLU B O 1
ATOM 3731 N N . TRP B 1 206 ? 6.711 21.234 -2.664 1 98.62 206 TRP B N 1
ATOM 3732 C CA . TRP B 1 206 ? 5.973 20.984 -1.433 1 98.62 206 TRP B CA 1
ATOM 3733 C C . TRP B 1 206 ? 6.809 20.156 -0.463 1 98.62 206 TRP B C 1
ATOM 3735 O O . TRP B 1 206 ? 7.836 19.578 -0.846 1 98.62 206 TRP B O 1
ATOM 3745 N N . HIS B 1 207 ? 6.504 20.25 0.785 1 98.81 207 HIS B N 1
ATOM 3746 C CA . HIS B 1 207 ? 7.156 19.5 1.857 1 98.81 207 HIS B CA 1
ATOM 3747 C C . HIS B 1 207 ? 6.227 18.438 2.43 1 98.81 207 HIS B C 1
ATOM 3749 O O . HIS B 1 207 ? 5.484 18.703 3.379 1 98.81 207 HIS B O 1
ATOM 3755 N N . VAL B 1 208 ? 6.336 17.203 1.853 1 98.88 208 VAL B N 1
ATOM 3756 C CA . VAL B 1 208 ? 5.43 16.109 2.213 1 98.88 208 VAL B CA 1
ATOM 3757 C C . VAL B 1 208 ? 6.105 15.195 3.232 1 98.88 208 VAL B C 1
ATOM 3759 O O . VAL B 1 208 ? 7.242 14.758 3.029 1 98.88 208 VAL B O 1
ATOM 3762 N N . VAL B 1 209 ? 5.469 14.961 4.383 1 98.94 209 VAL B N 1
ATOM 3763 C CA . VAL B 1 209 ? 5.934 13.992 5.375 1 98.94 209 VAL B CA 1
ATOM 3764 C C . VAL B 1 209 ? 4.781 13.078 5.781 1 98.94 209 VAL B C 1
ATOM 3766 O O . VAL B 1 209 ? 3.637 13.516 5.891 1 98.94 209 VAL B O 1
ATOM 3769 N N . GLN B 1 210 ? 5.059 11.82 5.891 1 98.75 210 GLN B N 1
ATOM 3770 C CA . GLN B 1 210 ? 4.078 10.844 6.363 1 98.75 210 GLN B CA 1
ATOM 3771 C C . GLN B 1 210 ? 4.387 10.398 7.789 1 98.75 210 GLN B C 1
ATOM 3773 O O . GLN B 1 210 ? 5.551 10.219 8.148 1 98.75 210 GLN B O 1
ATOM 3778 N N . ILE B 1 211 ? 3.326 10.203 8.648 1 98.56 211 ILE B N 1
ATOM 3779 C CA . ILE B 1 211 ? 3.561 10.148 10.086 1 98.56 211 ILE B CA 1
ATOM 3780 C C . ILE B 1 211 ? 2.756 9.008 10.695 1 98.56 211 ILE B C 1
ATOM 3782 O O . ILE B 1 211 ? 1.553 8.891 10.453 1 98.56 211 ILE B O 1
ATOM 3786 N N . GLN B 1 212 ? 3.396 8.109 11.375 1 97.12 212 GLN B N 1
ATOM 3787 C CA . GLN B 1 212 ? 2.75 7.242 12.359 1 97.12 212 GLN B CA 1
ATOM 3788 C C . GLN B 1 212 ? 2.482 7.988 13.664 1 97.12 212 GLN B C 1
ATOM 3790 O O . GLN B 1 212 ? 3.412 8.305 14.406 1 97.12 212 GLN B O 1
ATOM 3795 N N . PRO B 1 213 ? 1.242 8.25 13.977 1 96.69 213 PRO B N 1
ATOM 3796 C CA . PRO B 1 213 ? 0.924 9.203 15.047 1 96.69 213 PRO B CA 1
ATOM 3797 C C . PRO B 1 213 ? 0.989 8.578 16.438 1 96.69 213 PRO B C 1
ATOM 3799 O O . PRO B 1 213 ? 0.838 9.281 17.438 1 96.69 213 PRO B O 1
ATOM 3802 N N . GLY B 1 214 ? 1.289 7.293 16.5 1 93.38 214 GLY B N 1
ATOM 3803 C CA . GLY B 1 214 ? 1.256 6.605 17.781 1 93.38 214 GLY B CA 1
ATOM 3804 C C . GLY B 1 214 ? 0.053 5.695 17.938 1 93.38 214 GLY B C 1
ATOM 3805 O O . GLY B 1 214 ? -0.789 5.609 17.031 1 93.38 214 GLY B O 1
ATOM 3806 N N . VAL B 1 215 ? 0.064 4.906 18.969 1 89.12 215 VAL B N 1
ATOM 3807 C CA . VAL B 1 215 ? -1.087 4.098 19.359 1 89.12 215 VAL B CA 1
ATOM 3808 C C . VAL B 1 215 ? -1.971 4.887 20.312 1 89.12 215 VAL B C 1
ATOM 3810 O O . VAL B 1 215 ? -1.772 4.832 21.531 1 89.12 215 VAL B O 1
ATOM 3813 N N . ILE B 1 216 ? -2.854 5.566 19.719 1 83.94 216 ILE B N 1
ATOM 3814 C CA . ILE B 1 216 ? -3.684 6.508 20.469 1 83.94 216 ILE B CA 1
ATOM 3815 C C . ILE B 1 216 ? -5.105 5.969 20.578 1 83.94 216 ILE B C 1
ATOM 3817 O O . ILE B 1 216 ? -5.652 5.445 19.594 1 83.94 216 ILE B O 1
ATOM 3821 N N . ARG B 1 217 ? -5.598 5.934 21.75 1 75.19 217 ARG B N 1
ATOM 3822 C CA . ARG B 1 217 ? -6.996 5.551 21.938 1 75.19 217 ARG B CA 1
ATOM 3823 C C . ARG B 1 217 ? -7.93 6.555 21.266 1 75.19 217 ARG B C 1
ATOM 3825 O O . ARG B 1 217 ? -8.031 7.703 21.703 1 75.19 217 ARG B O 1
ATOM 3832 N N . THR B 1 218 ? -8.398 6.227 20.125 1 71.44 218 THR B N 1
ATOM 3833 C CA . THR B 1 218 ? -9.383 7.004 19.375 1 71.44 218 THR B CA 1
ATOM 3834 C C . THR B 1 218 ? -10.602 6.156 19.047 1 71.44 218 THR B C 1
ATOM 3836 O O . THR B 1 218 ? -10.633 4.957 19.328 1 71.44 218 THR B O 1
ATOM 3839 N N . GLU B 1 219 ? -11.586 6.824 18.656 1 66.38 219 GLU B N 1
ATOM 3840 C CA . GLU B 1 219 ? -12.727 6.059 18.172 1 66.38 219 GLU B CA 1
ATOM 3841 C C . GLU B 1 219 ? -12.297 5.059 17.094 1 66.38 219 GLU B C 1
ATOM 3843 O O . GLU B 1 219 ? -12.914 4 16.953 1 66.38 219 GLU B O 1
ATOM 3848 N N . LEU B 1 220 ? -11.227 5.359 16.547 1 61.62 220 LEU B N 1
ATOM 3849 C CA . LEU B 1 220 ? -10.703 4.523 15.469 1 61.62 220 LEU B CA 1
ATOM 3850 C C . LEU B 1 220 ? -10.07 3.256 16.031 1 61.62 220 LEU B C 1
ATOM 3852 O O . LEU B 1 220 ? -10.25 2.168 15.477 1 61.62 220 LEU B O 1
ATOM 3856 N N . ASN B 1 221 ? -9.367 3.312 17.062 1 63.81 221 ASN B N 1
ATOM 3857 C CA . ASN B 1 221 ? -8.555 2.215 17.578 1 63.81 221 ASN B CA 1
ATOM 3858 C C . ASN B 1 221 ? -9.375 1.277 18.469 1 63.81 221 ASN B C 1
ATOM 3860 O O . ASN B 1 221 ? -8.922 0.186 18.812 1 63.81 221 ASN B O 1
ATOM 3864 N N . GLU B 1 222 ? -10.438 1.787 18.906 1 61.81 222 GLU B N 1
ATOM 3865 C CA . GLU B 1 222 ? -11.242 0.953 19.781 1 61.81 222 GLU B CA 1
ATOM 3866 C C . GLU B 1 222 ? -11.555 -0.395 19.141 1 61.81 222 GLU B C 1
ATOM 3868 O O . GLU B 1 222 ? -11.836 -1.373 19.844 1 61.81 222 GLU B O 1
ATOM 3873 N N . ARG B 1 223 ? -11.172 -0.45 17.969 1 63.44 223 ARG B N 1
ATOM 3874 C CA . ARG B 1 223 ? -11.531 -1.663 17.25 1 63.44 223 ARG B CA 1
ATOM 3875 C C . ARG B 1 223 ? -10.406 -2.691 17.312 1 63.44 223 ARG B C 1
ATOM 3877 O O . ARG B 1 223 ? -10.641 -3.889 17.125 1 63.44 223 ARG B O 1
ATOM 3884 N N . PHE B 1 224 ? -9.234 -2.135 17.609 1 63.91 224 PHE B N 1
ATOM 3885 C CA . PHE B 1 224 ? -8.086 -3.031 17.703 1 63.91 224 PHE B CA 1
ATOM 3886 C C . PHE B 1 224 ? -7.801 -3.391 19.156 1 63.91 224 PHE B C 1
ATOM 3888 O O . PHE B 1 224 ? -8.086 -2.605 20.062 1 63.91 224 PHE B O 1
ATOM 3895 N N . ASP B 1 225 ? -8.031 -4.484 19.703 1 63.06 225 ASP B N 1
ATOM 3896 C CA . ASP B 1 225 ? -7.715 -4.902 21.062 1 63.06 225 ASP B CA 1
ATOM 3897 C C . ASP B 1 225 ? -6.371 -4.336 21.516 1 63.06 225 ASP B C 1
ATOM 3899 O O . ASP B 1 225 ? -5.551 -5.055 22.094 1 63.06 225 ASP B O 1
ATOM 3903 N N . VAL B 1 226 ? -6.062 -3.102 21.016 1 63.47 226 VAL B N 1
ATOM 3904 C CA . VAL B 1 226 ? -4.805 -2.492 21.438 1 63.47 226 VAL B CA 1
ATOM 3905 C C . VAL B 1 226 ? -5.074 -1.356 22.422 1 63.47 226 VAL B C 1
ATOM 3907 O O . VAL B 1 226 ? -5.902 -0.48 22.156 1 63.47 226 VAL B O 1
ATOM 3910 N N . VAL B 1 227 ? -4.461 -1.354 23.547 1 67.19 227 VAL B N 1
ATOM 3911 C CA . VAL B 1 227 ? -4.613 -0.319 24.562 1 67.19 227 VAL B CA 1
ATOM 3912 C C . VAL B 1 227 ? -3.82 0.923 24.156 1 67.19 227 VAL B C 1
ATOM 3914 O O . VAL B 1 227 ? -2.633 0.833 23.844 1 67.19 227 VAL B O 1
ATOM 3917 N N . GLY B 1 228 ? -4.562 1.949 23.953 1 70.44 228 GLY B N 1
ATOM 3918 C CA . GLY B 1 228 ? -3.904 3.219 23.688 1 70.44 228 GLY B CA 1
ATOM 3919 C C . GLY B 1 228 ? -2.807 3.537 24.688 1 70.44 228 GLY B C 1
ATOM 3920 O O . GLY B 1 228 ? -3.01 3.43 25.906 1 70.44 228 GLY B O 1
ATOM 3921 N N . GLN B 1 229 ? -1.602 3.855 24.078 1 83.38 229 GLN B N 1
ATOM 3922 C CA . GLN B 1 229 ? -0.438 4.039 24.938 1 83.38 229 GLN B CA 1
ATOM 3923 C C . GLN B 1 229 ? 0.139 5.441 24.797 1 83.38 229 GLN B C 1
ATOM 3925 O O . GLN B 1 229 ? 0.894 5.902 25.656 1 83.38 229 GLN B O 1
ATOM 3930 N N . ASP B 1 230 ? -0.291 6.148 23.766 1 93.06 230 ASP B N 1
ATOM 3931 C CA . ASP B 1 230 ? 0.358 7.422 23.469 1 93.06 230 ASP B CA 1
ATOM 3932 C C . ASP B 1 230 ? -0.606 8.586 23.672 1 93.06 230 ASP B C 1
ATOM 3934 O O . ASP B 1 230 ? -1.787 8.492 23.328 1 93.06 230 ASP B O 1
ATOM 3938 N N . ASP B 1 231 ? -0.109 9.648 24.266 1 95.12 231 ASP B N 1
ATOM 3939 C CA . ASP B 1 231 ? -0.84 10.898 24.422 1 95.12 231 ASP B CA 1
ATOM 3940 C C . ASP B 1 231 ? -1.049 11.586 23.062 1 95.12 231 ASP B C 1
ATOM 3942 O O . ASP B 1 231 ? -0.084 11.867 22.344 1 95.12 231 ASP B O 1
ATOM 3946 N N . PRO B 1 232 ? -2.303 11.875 22.719 1 95.31 232 PRO B N 1
ATOM 3947 C CA . PRO B 1 232 ? -2.549 12.539 21.438 1 95.31 232 PRO B CA 1
ATOM 3948 C C . PRO B 1 232 ? -1.761 13.844 21.297 1 95.31 232 PRO B C 1
ATOM 3950 O O . PRO B 1 232 ? -1.411 14.234 20.172 1 95.31 232 PRO B O 1
ATOM 3953 N N . ALA B 1 233 ? -1.425 14.5 22.406 1 97.62 233 ALA B N 1
ATOM 3954 C CA . ALA B 1 233 ? -0.67 15.75 22.359 1 97.62 233 ALA B CA 1
ATOM 3955 C C . ALA B 1 233 ? 0.752 15.516 21.859 1 97.62 233 ALA B C 1
ATOM 3957 O O . ALA B 1 233 ? 1.386 16.422 21.328 1 97.62 233 ALA B O 1
ATOM 3958 N N . LEU B 1 234 ? 1.286 14.289 22.062 1 98.38 234 LEU B N 1
ATOM 3959 C CA . LEU B 1 234 ? 2.596 13.977 21.516 1 98.38 234 LEU B CA 1
ATOM 3960 C C . LEU B 1 234 ? 2.586 14.117 19.984 1 98.38 234 LEU B C 1
ATOM 3962 O O . LEU B 1 234 ? 3.426 14.812 19.422 1 98.38 234 LEU B O 1
ATOM 3966 N N . ALA B 1 235 ? 1.606 13.477 19.391 1 98.38 235 ALA B N 1
ATOM 3967 C CA . ALA B 1 235 ? 1.48 13.578 17.938 1 98.38 235 ALA B CA 1
ATOM 3968 C C . ALA B 1 235 ? 1.278 15.023 17.5 1 98.38 235 ALA B C 1
ATOM 3970 O O . ALA B 1 235 ? 1.95 15.5 16.578 1 98.38 235 ALA B O 1
ATOM 3971 N N . ALA B 1 236 ? 0.427 15.703 18.156 1 98.81 236 ALA B N 1
ATOM 3972 C CA . ALA B 1 236 ? 0.045 17.062 17.797 1 98.81 236 ALA B CA 1
ATOM 3973 C C . ALA B 1 236 ? 1.255 18 17.797 1 98.81 236 ALA B C 1
ATOM 3975 O O . ALA B 1 236 ? 1.498 18.719 16.828 1 98.81 236 ALA B O 1
ATOM 3976 N N . GLN B 1 237 ? 1.996 17.953 18.906 1 98.94 237 GLN B N 1
ATOM 3977 C CA . GLN B 1 237 ? 3.146 18.828 19.047 1 98.94 237 GLN B CA 1
ATOM 3978 C C . GLN B 1 237 ? 4.273 18.438 18.094 1 98.94 237 GLN B C 1
ATOM 3980 O O . GLN B 1 237 ? 5.02 19.281 17.609 1 98.94 237 GLN B O 1
ATOM 3985 N N . PHE B 1 238 ? 4.379 17.141 17.781 1 98.94 238 PHE B N 1
ATOM 3986 C CA . PHE B 1 238 ? 5.32 16.656 16.781 1 98.94 238 PHE B CA 1
ATOM 3987 C C . PHE B 1 238 ? 4.996 17.234 15.406 1 98.94 238 PHE B C 1
ATOM 3989 O O . PHE B 1 238 ? 5.898 17.641 14.664 1 98.94 238 PHE B O 1
ATOM 3996 N N . TYR B 1 239 ? 3.703 17.359 15.016 1 98.94 239 TYR B N 1
ATOM 3997 C CA . TYR B 1 239 ? 3.285 17.953 13.758 1 98.94 239 TYR B CA 1
ATOM 3998 C C . TYR B 1 239 ? 3.723 19.406 13.664 1 98.94 239 TYR B C 1
ATOM 4000 O O . TYR B 1 239 ? 4.152 19.859 12.609 1 98.94 239 TYR B O 1
ATOM 4008 N N . VAL B 1 240 ? 3.602 20.141 14.781 1 98.94 240 VAL B N 1
ATOM 4009 C CA . VAL B 1 240 ? 4.051 21.531 14.805 1 98.94 240 VAL B CA 1
ATOM 4010 C C . VAL B 1 240 ? 5.555 21.594 14.547 1 98.94 240 VAL B C 1
ATOM 4012 O O . VAL B 1 240 ? 6.02 22.391 13.734 1 98.94 240 VAL B O 1
ATOM 4015 N N . TRP B 1 241 ? 6.309 20.719 15.219 1 98.94 241 TRP B N 1
ATOM 4016 C CA . TRP B 1 241 ? 7.754 20.656 15.008 1 98.94 241 TRP B CA 1
ATOM 4017 C C . TRP B 1 241 ? 8.07 20.328 13.555 1 98.94 241 TRP B C 1
ATOM 4019 O O . TRP B 1 241 ? 8.953 20.938 12.945 1 98.94 241 TRP B O 1
ATOM 4029 N N . LEU B 1 242 ? 7.336 19.422 12.953 1 98.88 242 LEU B N 1
ATOM 4030 C CA . LEU B 1 242 ? 7.555 18.984 11.578 1 98.88 242 LEU B CA 1
ATOM 4031 C C . LEU B 1 242 ? 7.387 20.141 10.602 1 98.88 242 LEU B C 1
ATOM 4033 O O . LEU B 1 242 ? 8.008 20.156 9.539 1 98.88 242 LEU B O 1
ATOM 4037 N N . ALA B 1 243 ? 6.539 21.109 10.969 1 98.81 243 ALA B N 1
ATOM 4038 C CA . ALA B 1 243 ? 6.246 22.219 10.086 1 98.81 243 ALA B CA 1
ATOM 4039 C C . ALA B 1 243 ? 7.273 23.344 10.258 1 98.81 243 ALA B C 1
ATOM 4041 O O . ALA B 1 243 ? 7.152 24.406 9.648 1 98.81 243 ALA B O 1
ATOM 4042 N N . SER B 1 244 ? 8.297 23.172 11.094 1 98.44 244 SER B N 1
ATOM 4043 C CA . SER B 1 244 ? 9.305 24.188 11.359 1 98.44 244 SER B CA 1
ATOM 4044 C C . SER B 1 244 ? 10.586 23.922 10.562 1 98.44 244 SER B C 1
ATOM 4046 O O . SER B 1 244 ? 10.781 22.812 10.047 1 98.44 244 SER B O 1
ATOM 4048 N N . PRO B 1 245 ? 11.484 24.859 10.492 1 97.56 245 PRO B N 1
ATOM 4049 C CA . PRO B 1 245 ? 12.758 24.672 9.797 1 97.56 245 PRO B CA 1
ATOM 4050 C C . PRO B 1 245 ? 13.617 23.578 10.422 1 97.56 245 PRO B C 1
ATOM 4052 O O . PRO B 1 245 ? 14.445 22.969 9.742 1 97.56 245 PRO B O 1
ATOM 4055 N N . GLU B 1 246 ? 13.367 23.203 11.695 1 98.38 246 GLU B N 1
ATOM 4056 C CA . GLU B 1 246 ? 14.164 22.188 12.391 1 98.38 246 GLU B CA 1
ATOM 4057 C C . GLU B 1 246 ? 13.961 20.812 11.766 1 98.38 246 GLU B C 1
ATOM 4059 O O . GLU B 1 246 ? 14.812 19.938 11.898 1 98.38 246 GLU B O 1
ATOM 4064 N N . ALA B 1 247 ? 12.844 20.656 11.047 1 98.81 247 ALA B N 1
ATOM 4065 C CA . ALA B 1 247 ? 12.492 19.328 10.578 1 98.81 247 ALA B CA 1
ATOM 4066 C C . ALA B 1 247 ? 12.562 19.234 9.062 1 98.81 247 ALA B C 1
ATOM 4068 O O . ALA B 1 247 ? 12.086 18.266 8.461 1 98.81 247 ALA B O 1
ATOM 4069 N N . GLU B 1 248 ? 13.102 20.266 8.422 1 98.25 248 GLU B N 1
ATOM 4070 C CA . GLU B 1 248 ? 13.133 20.359 6.969 1 98.25 248 GLU B CA 1
ATOM 4071 C C . GLU B 1 248 ? 13.797 19.125 6.355 1 98.25 248 GLU B C 1
ATOM 4073 O O . GLU B 1 248 ? 13.43 18.688 5.262 1 98.25 248 GLU B O 1
ATOM 4078 N N . PHE B 1 249 ? 14.75 18.469 7.102 1 98.75 249 PHE B N 1
ATOM 4079 C CA . PHE B 1 249 ? 15.523 17.344 6.602 1 98.75 249 PHE B CA 1
ATOM 4080 C C . PHE B 1 249 ? 14.641 16.109 6.457 1 98.75 249 PHE B C 1
ATOM 4082 O O . PHE B 1 249 ? 15.047 15.117 5.844 1 98.75 249 PHE B O 1
ATOM 4089 N N . LEU B 1 250 ? 13.398 16.156 6.84 1 98.81 250 LEU B N 1
ATOM 4090 C CA . LEU B 1 250 ? 12.508 14.992 6.832 1 98.81 250 LEU B CA 1
ATOM 4091 C C . LEU B 1 250 ? 11.578 15.031 5.621 1 98.81 250 LEU B C 1
ATOM 4093 O O . LEU B 1 250 ? 10.672 14.211 5.508 1 98.81 250 LEU B O 1
ATOM 4097 N N . LYS B 1 251 ? 11.789 16.031 4.684 1 98.62 251 LYS B N 1
ATOM 4098 C CA . LYS B 1 251 ? 11 16.109 3.455 1 98.62 251 LYS B CA 1
ATOM 4099 C C . LYS B 1 251 ? 11 14.773 2.721 1 98.62 251 LYS B C 1
ATOM 4101 O O . LYS B 1 251 ? 12.062 14.203 2.457 1 98.62 251 LYS B O 1
ATOM 4106 N N . GLY B 1 252 ? 9.812 14.25 2.457 1 98.44 252 GLY B N 1
ATOM 4107 C CA . GLY B 1 252 ? 9.656 13.023 1.688 1 98.44 252 GLY B CA 1
ATOM 4108 C C . GLY B 1 252 ? 9.844 11.773 2.521 1 98.44 252 GLY B C 1
ATOM 4109 O O . GLY B 1 252 ? 9.945 10.672 1.978 1 98.44 252 GLY B O 1
ATOM 4110 N N . LYS B 1 253 ? 9.898 11.922 3.883 1 98.5 253 LYS B N 1
ATOM 4111 C CA . LYS B 1 253 ? 10.227 10.789 4.742 1 98.5 253 LYS B CA 1
ATOM 4112 C C . LYS B 1 253 ? 8.992 10.289 5.484 1 98.5 253 LYS B C 1
ATOM 4114 O O . LYS B 1 253 ? 7.934 10.914 5.445 1 98.5 253 LYS B O 1
ATOM 4119 N N . PHE B 1 254 ? 9.055 9.109 5.992 1 98.44 254 PHE B N 1
ATOM 4120 C CA . PHE B 1 254 ? 8.109 8.523 6.934 1 98.44 254 PHE B CA 1
ATOM 4121 C C . PHE B 1 254 ? 8.68 8.531 8.352 1 98.44 254 PHE B C 1
ATOM 4123 O O . PHE B 1 254 ? 9.789 8.055 8.578 1 98.44 254 PHE B O 1
ATOM 4130 N N . VAL B 1 255 ? 7.914 9.047 9.367 1 98.5 255 VAL B N 1
ATOM 4131 C CA . VAL B 1 255 ? 8.484 9.195 10.703 1 98.5 255 VAL B CA 1
ATOM 4132 C C . VAL B 1 255 ? 7.465 8.75 11.75 1 98.5 255 VAL B C 1
ATOM 4134 O O . VAL B 1 255 ? 6.262 8.703 11.484 1 98.5 255 VAL B O 1
ATOM 4137 N N . TRP B 1 256 ? 7.926 8.359 12.914 1 97.5 256 TRP B N 1
ATOM 4138 C CA . TRP B 1 256 ? 7.113 8.047 14.086 1 97.5 256 TRP B CA 1
ATOM 4139 C C . TRP B 1 256 ? 7.145 9.195 15.094 1 97.5 256 TRP B C 1
ATOM 4141 O O . TRP B 1 256 ? 8.219 9.688 15.453 1 97.5 256 TRP B O 1
ATOM 4151 N N . VAL B 1 257 ? 6.027 9.531 15.641 1 98.19 257 VAL B N 1
ATOM 4152 C CA . VAL B 1 257 ? 5.945 10.664 16.562 1 98.19 257 VAL B CA 1
ATOM 4153 C C . VAL B 1 257 ? 6.668 10.32 17.859 1 98.19 257 VAL B C 1
ATOM 4155 O O . VAL B 1 257 ? 6.988 11.219 18.641 1 98.19 257 VAL B O 1
ATOM 4158 N N . ASN B 1 258 ? 6.891 9.078 18.031 1 97.25 258 ASN B N 1
ATOM 4159 C CA . ASN B 1 258 ? 7.469 8.609 19.297 1 97.25 258 ASN B CA 1
ATOM 4160 C C . ASN B 1 258 ? 8.984 8.797 19.312 1 97.25 258 ASN B C 1
ATOM 4162 O O . ASN B 1 258 ? 9.617 8.672 20.359 1 97.25 258 ASN B O 1
ATOM 4166 N N . TRP B 1 259 ? 9.625 9.039 18.172 1 97.81 259 TRP B N 1
ATOM 4167 C CA . TRP B 1 259 ? 11.07 9.203 18.078 1 97.81 259 TRP B CA 1
ATOM 4168 C C . TRP B 1 259 ? 11.508 10.555 18.625 1 97.81 259 TRP B C 1
ATOM 4170 O O . TRP B 1 259 ? 10.781 11.547 18.5 1 97.81 259 TRP B O 1
ATOM 4180 N N . ASP B 1 260 ? 12.656 10.57 19.203 1 98.5 260 ASP B N 1
ATOM 4181 C CA . ASP B 1 260 ? 13.195 11.789 19.797 1 98.5 260 ASP B CA 1
ATOM 4182 C C . ASP B 1 260 ? 13.711 12.734 18.719 1 98.5 260 ASP B C 1
ATOM 4184 O O . ASP B 1 260 ? 14.602 12.383 17.938 1 98.5 260 ASP B O 1
ATOM 4188 N N . VAL B 1 261 ? 13.266 13.977 18.781 1 98.88 261 VAL B N 1
ATOM 4189 C CA . VAL B 1 261 ? 13.562 14.883 17.672 1 98.88 261 VAL B CA 1
ATOM 4190 C C . VAL B 1 261 ? 15 15.375 17.781 1 98.88 261 VAL B C 1
ATOM 4192 O O . VAL B 1 261 ? 15.625 15.719 16.781 1 98.88 261 VAL B O 1
ATOM 4195 N N . ASP B 1 262 ? 15.508 15.461 19.031 1 98.88 262 ASP B N 1
ATOM 4196 C CA . ASP B 1 262 ? 16.891 15.891 19.203 1 98.88 262 ASP B CA 1
ATOM 4197 C C . ASP B 1 262 ? 17.859 14.859 18.625 1 98.88 262 ASP B C 1
ATOM 4199 O O . ASP B 1 262 ? 18.859 15.219 17.984 1 98.88 262 ASP B O 1
ATOM 4203 N N . GLU B 1 263 ? 17.562 13.594 18.828 1 98.56 263 GLU B N 1
ATOM 4204 C CA . GLU B 1 263 ? 18.375 12.531 18.234 1 98.56 263 GLU B CA 1
ATOM 4205 C C . GLU B 1 263 ? 18.234 12.539 16.719 1 98.56 263 GLU B C 1
ATOM 4207 O O . GLU B 1 263 ? 19.219 12.281 16 1 98.56 263 GLU B O 1
ATOM 4212 N N . LEU B 1 264 ? 17.078 12.781 16.172 1 98.81 264 LEU B N 1
ATOM 4213 C CA . LEU B 1 264 ? 16.891 12.898 14.727 1 98.81 264 LEU B CA 1
ATOM 4214 C C . LEU B 1 264 ? 17.719 14.055 14.172 1 98.81 264 LEU B C 1
ATOM 4216 O O . LEU B 1 264 ? 18.438 13.883 13.188 1 98.81 264 LEU B O 1
ATOM 4220 N N . LYS B 1 265 ? 17.609 15.234 14.82 1 98.81 265 LYS B N 1
ATOM 4221 C CA . LYS B 1 265 ? 18.328 16.422 14.359 1 98.81 265 LYS B CA 1
ATOM 4222 C C . LYS B 1 265 ? 19.844 16.172 14.367 1 98.81 265 LYS B C 1
ATOM 4224 O O . LYS B 1 265 ? 20.547 16.656 13.484 1 98.81 265 LYS B O 1
ATOM 4229 N N . ALA B 1 266 ? 20.297 15.43 15.352 1 98.69 266 ALA B N 1
ATOM 4230 C CA . ALA B 1 266 ? 21.719 15.125 15.445 1 98.69 266 ALA B CA 1
ATOM 4231 C C . ALA B 1 266 ? 22.188 14.328 14.234 1 98.69 266 ALA B C 1
ATOM 4233 O O . ALA B 1 266 ? 23.375 14.32 13.922 1 98.69 266 ALA B O 1
ATOM 4234 N N . ARG B 1 267 ? 21.281 13.695 13.5 1 98.25 267 ARG B N 1
ATOM 4235 C CA . ARG B 1 267 ? 21.625 12.875 12.344 1 98.25 267 ARG B CA 1
ATOM 4236 C C . ARG B 1 267 ? 20.969 13.414 11.078 1 98.25 267 ARG B C 1
ATOM 4238 O O . ARG B 1 267 ? 20.703 12.664 10.141 1 98.25 267 ARG B O 1
ATOM 4245 N N . ALA B 1 268 ? 20.625 14.68 11.062 1 98.62 268 ALA B N 1
ATOM 4246 C CA . ALA B 1 268 ? 19.828 15.305 10.008 1 98.62 268 ALA B CA 1
ATOM 4247 C C . ALA B 1 268 ? 20.484 15.125 8.648 1 98.62 268 ALA B C 1
ATOM 4249 O O . ALA B 1 268 ? 19.812 14.773 7.668 1 98.62 268 ALA B O 1
ATOM 4250 N N . ASP B 1 269 ? 21.781 15.344 8.578 1 98.38 269 ASP B N 1
ATOM 4251 C CA . ASP B 1 269 ? 22.5 15.25 7.305 1 98.38 269 ASP B CA 1
ATOM 4252 C C . ASP B 1 269 ? 22.438 13.828 6.746 1 98.38 269 ASP B C 1
ATOM 4254 O O . ASP B 1 269 ? 22.219 13.633 5.551 1 98.38 269 ASP B O 1
ATOM 4258 N N . GLU B 1 270 ? 22.656 12.859 7.609 1 98 270 GLU B N 1
ATOM 4259 C CA . GLU B 1 270 ? 22.594 11.453 7.219 1 98 270 GLU B CA 1
ATOM 4260 C C . GLU B 1 270 ? 21.188 11.086 6.73 1 98 270 GLU B C 1
ATOM 4262 O O . GLU B 1 270 ? 21.047 10.461 5.68 1 98 270 GLU B O 1
ATOM 4267 N N . ILE B 1 271 ? 20.172 11.492 7.473 1 98.12 271 ILE B N 1
ATOM 4268 C CA . ILE B 1 271 ? 18.797 11.148 7.156 1 98.12 271 ILE B CA 1
ATOM 4269 C C . ILE B 1 271 ? 18.406 11.781 5.824 1 98.12 271 ILE B C 1
ATOM 4271 O O . ILE B 1 271 ? 17.828 11.109 4.953 1 98.12 271 ILE B O 1
ATOM 4275 N N . LYS B 1 272 ? 18.734 13.039 5.672 1 97.62 272 LYS B N 1
ATOM 4276 C CA . LYS B 1 272 ? 18.375 13.797 4.48 1 97.62 272 LYS B CA 1
ATOM 4277 C C . LYS B 1 272 ? 18.984 13.18 3.227 1 97.62 272 LYS B C 1
ATOM 4279 O O . LYS B 1 272 ? 18.328 13.133 2.176 1 97.62 272 LYS B O 1
ATOM 4284 N N . ASN B 1 273 ? 20.172 12.617 3.295 1 96.5 273 ASN B N 1
ATOM 4285 C CA . ASN B 1 273 ? 20.938 12.242 2.111 1 96.5 273 ASN B CA 1
ATOM 4286 C C . ASN B 1 273 ? 21.031 10.727 1.95 1 96.5 273 ASN B C 1
ATOM 4288 O O . ASN B 1 273 ? 21.938 10.219 1.309 1 96.5 273 ASN B O 1
ATOM 4292 N N . SER B 1 274 ? 20.156 10.023 2.584 1 95.19 274 SER B N 1
ATOM 4293 C CA . SER B 1 274 ? 20.109 8.562 2.482 1 95.19 274 SER B CA 1
ATOM 4294 C C . SER B 1 274 ? 18.672 8.07 2.287 1 95.19 274 SER B C 1
ATOM 4296 O O . SER B 1 274 ? 17.75 8.867 2.104 1 95.19 274 SER B O 1
ATOM 4298 N N . LEU B 1 275 ? 18.547 6.789 2.295 1 93.81 275 LEU B N 1
ATOM 4299 C CA . LEU B 1 275 ? 17.234 6.172 2.15 1 93.81 275 LEU B CA 1
ATOM 4300 C C . LEU B 1 275 ? 16.609 5.883 3.516 1 93.81 275 LEU B C 1
ATOM 4302 O O . LEU B 1 275 ? 15.602 5.18 3.609 1 93.81 275 LEU B O 1
ATOM 4306 N N . LEU B 1 276 ? 17.266 6.445 4.543 1 96.06 276 LEU B N 1
ATOM 4307 C CA . LEU B 1 276 ? 16.641 6.301 5.852 1 96.06 276 LEU B CA 1
ATOM 4308 C C . LEU B 1 276 ? 15.211 6.832 5.82 1 96.06 276 LEU B C 1
ATOM 4310 O O . LEU B 1 276 ? 14.938 7.879 5.23 1 96.06 276 LEU B O 1
ATOM 4314 N N . PHE B 1 277 ? 14.312 6.156 6.41 1 97.25 277 PHE B N 1
ATOM 4315 C CA . PHE B 1 277 ? 12.914 6.496 6.621 1 97.25 277 PHE B CA 1
ATOM 4316 C C . PHE B 1 277 ? 12.133 6.402 5.32 1 97.25 277 PHE B C 1
ATOM 4318 O O . PHE B 1 277 ? 11.07 7.012 5.18 1 97.25 277 PHE B O 1
ATOM 4325 N N . LYS B 1 278 ? 12.703 5.672 4.336 1 96.31 278 LYS B N 1
ATOM 4326 C CA . LYS B 1 278 ? 11.961 5.23 3.16 1 96.31 278 LYS B CA 1
ATOM 4327 C C . LYS B 1 278 ? 11.531 3.773 3.299 1 96.31 278 LYS B C 1
ATOM 4329 O O . LYS B 1 278 ? 12.227 2.971 3.924 1 96.31 278 LYS B O 1
ATOM 4334 N N . VAL B 1 279 ? 10.352 3.436 2.836 1 95.25 279 VAL B N 1
ATOM 4335 C CA . VAL B 1 279 ? 9.914 2.045 2.795 1 95.25 279 VAL B CA 1
ATOM 4336 C C . VAL B 1 279 ? 10.586 1.321 1.631 1 95.25 279 VAL B C 1
ATOM 4338 O O . VAL B 1 279 ? 10.445 1.729 0.475 1 95.25 279 VAL B O 1
ATOM 4341 N N . ILE B 1 280 ? 11.305 0.265 1.935 1 94.75 280 ILE B N 1
ATOM 4342 C CA . ILE B 1 280 ? 12.109 -0.437 0.939 1 94.75 280 ILE B CA 1
ATOM 4343 C C . ILE B 1 280 ? 11.953 -1.944 1.121 1 94.75 280 ILE B C 1
ATOM 4345 O O . ILE B 1 280 ? 11.32 -2.398 2.074 1 94.75 280 ILE B O 1
ATOM 4349 N N . LEU B 1 281 ? 12.461 -2.691 0.189 1 95.62 281 LEU B N 1
ATOM 4350 C CA . LEU B 1 281 ? 12.609 -4.133 0.347 1 95.62 281 LEU B CA 1
ATOM 4351 C C . LEU B 1 281 ? 13.891 -4.469 1.098 1 95.62 281 LEU B C 1
ATOM 4353 O O . LEU B 1 281 ? 14.992 -4.176 0.62 1 95.62 281 LEU B O 1
ATOM 4357 N N . ASN B 1 282 ? 13.766 -5.086 2.295 1 95.12 282 ASN B N 1
ATOM 4358 C CA . ASN B 1 282 ? 14.93 -5.391 3.123 1 95.12 282 ASN B CA 1
ATOM 4359 C C . ASN B 1 282 ? 15.922 -6.293 2.393 1 95.12 282 ASN B C 1
ATOM 4361 O O . ASN B 1 282 ? 15.523 -7.297 1.793 1 95.12 282 ASN B O 1
ATOM 4365 N N . GLY B 1 283 ? 17.156 -5.953 2.404 1 92.81 283 GLY B N 1
ATOM 4366 C CA . GLY B 1 283 ? 18.2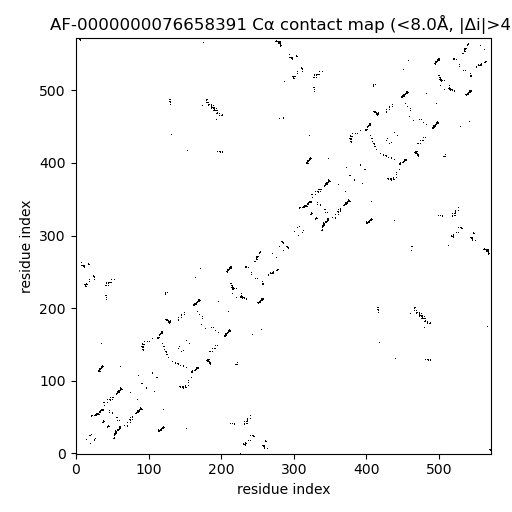03 -6.727 1.755 1 92.81 283 GLY B CA 1
ATOM 4367 C C . GLY B 1 283 ? 18.547 -6.219 0.369 1 92.81 283 GLY B C 1
ATOM 4368 O O . GLY B 1 283 ? 19.547 -6.633 -0.22 1 92.81 283 GLY B O 1
ATOM 4369 N N . VAL B 1 284 ? 17.672 -5.367 -0.191 1 89.19 284 VAL B N 1
ATOM 4370 C CA . VAL B 1 284 ? 17.906 -4.82 -1.522 1 89.19 284 VAL B CA 1
ATOM 4371 C C . VAL B 1 284 ? 18.031 -3.301 -1.442 1 89.19 284 VAL B C 1
ATOM 4373 O O . VAL B 1 284 ? 17.062 -2.578 -1.706 1 89.19 284 VAL B O 1
ATOM 4376 N N . PRO B 1 285 ? 19.156 -2.865 -0.927 1 66.12 285 PRO B N 1
ATOM 4377 C CA . PRO B 1 285 ? 19.172 -1.406 -0.795 1 66.12 285 PRO B CA 1
ATOM 4378 C C . PRO B 1 285 ? 19.109 -0.69 -2.143 1 66.12 285 PRO B C 1
ATOM 4380 O O . PRO B 1 285 ? 19.766 -1.113 -3.102 1 66.12 285 PRO B O 1
ATOM 4383 N N . MET B 1 286 ? 18.047 -0.038 -2.525 1 60.5 286 MET B N 1
ATOM 4384 C CA . MET B 1 286 ? 17.859 0.753 -3.738 1 60.5 286 MET B CA 1
ATOM 4385 C C . MET B 1 286 ? 18.938 1.83 -3.855 1 60.5 286 MET B C 1
ATOM 4387 O O . MET B 1 286 ? 19.5 2.266 -2.848 1 60.5 286 MET B O 1
#

Radius of gyration: 24.58 Å; Cα contacts (8 Å, |Δi|>4): 1327; chains: 2; bounding box: 47×70×54 Å

Secondary structure (DSSP, 8-state):
---PPPSSSSB-SS--GGG-TTSGGG--BT-EEEEETTTSHHHHHHHHHHHHTTBSEEEEEES-HHHHHHHHHHHHHHTTT-SEEEEEE--TT-HHHHHHHHHHHHHHTTTPPEEEEEE----PPPPB-STT--HHHHHHHIIIIIIHHHHHHHHHGGGEEEEEEEEEE--GGGTSPPPTTBHHHHHHHHHHHHHHHHHHHH-TTSEEEEEE--S---TTGGGTT----S-HHHHHHHHHHHTSGGGGGGTT-EEETTB-HHHHHHTHHHHHTSSTT-EEETT---/---PPPSSSSB-SS--GGG-TTSGGG--BT-EEEEETTTSHHHHHHHHHHHHTTBSEEEEEES-HHHHHHHHHHHHHHTTT-SEEEEEE--TT-HHHHHHHHHHHHHHTTTPPEEEEEE----PPPPB-STT--HHHHHHHIIIIIIHHHHHHHHHGGGEEEEEEEEEE--GGGTSPPPTTBHHHHHHHHHHHHHHHHHHHH-TTSEEEEEE--S---TTGGGTT----S-HHHHHHHHHHHTSGGGGGGTT-EEETTB-HHHHHHTHHHHHTSSTTSEEETT---

Organism: Fusarium proliferatum (strain ET1) (NCBI:txid1227346)

Foldseek 3Di:
DDDDDFPAPFFAQADDDVLQLQPLLLAQAAAEEEEEVLLDFLNLLLLLSNLLSHHAEYEYEEADPVSLVVSQVNSCVSNVNRHHYHYDHDQLLDQVRLLVRLVVSCVSVVVAAHQEYEYEWAAQFAFADPPPDDPVSLVVRLSRQVSSLVSSCVNNVVRHDLQHEYEYAAAPLCQDDDDHRRVSVNVSRVNSVVVQLVVCVVRVSYFYEYEHQAQADDVRCVNPPDDGRHDSNLSSSLVSVCSGPLNSLQRSAYYYSGHDSVSCSVCSVVSSPACPRPRDDPPDGD/DPDDDFPAPFFAQADDDVLQLQPLLLAQAAAEEEEEVLLDFLNLLLLLSNLLSHHAEYEYEEADPVSLVVSQVNSCVSNVNRHHYHYDHDQLLDQVRLLVRLVVSCVSVVVAAHQEYEYEWAAQFAFADPPPDDPVSLVVRLSRQVSSLVSSCVNNVVRHDLAHEYEYAAAPLCQDDDDHRRVSVNVSRVNSVVVQLVVCVVRVSYFYEYEHQAQADDVRCVNPPDDGRHDSNLSSSLVSVCSGPLNSLQRSAYYYSRHDSVRCSVCSVVSSPACPRPRDDPPDGD

InterPro domains:
  IPR002347 Short-chain dehydrogenase/reductase SDR [PF00106] (31-223)
  IPR002347 Short-chain dehydrogenase/reductase SDR [PR00081] (32-49)
  IPR002347 Short-chain dehydrogenase/reductase SDR [PR00081] (112-123)
  IPR002347 Short-chain dehydrogenase/reductase SDR [PR00081] (185-204)
  IPR002347 Short-chain dehydrogenase/reductase SDR [PR00081] (204-221)
  IPR036291 NAD(P)-binding domain superfamily [SSF51735] (14-259)

pLDDT: mean 95.24, std 8.87, range [36.59, 98.94]